Protein AF-A0AAD5WN02-F1 (afdb_monomer)

Secondary structure (DSSP, 8-state):
-----PPPPTTPPP---PPPHHHHHHTTS--EE--S-TT--TTSTT-EEEEE--HHHHHHHTTS-SSS----EEEEEEEEEEEEEESSGGG-EEEEEEEEEEEEEE-TT-STTTTS-SEEEEEEEESS--S-EEEEEEE-HHHHHHHHHHHHHHHTT--TTHHHHTTTTSS------------------------------------EEEEEEEEEEEEEEEEE---HHHHHHHHHHHHHHHS-SSPPP---HHHHTTS----TTSHHHHHHHHTTS--S--------------PPPPHHHHHHHHHHHHHH-SBEEHHHHHHHH---HHHHHHHHHHHEEEE-SSTTTTEEEE-GGG--TT--SS-SB-----SS--------------PPPP-

Nearest PDB structures (foldseek):
  5fz5-assembly1_R  TM=4.580E-01  e=3.417E-10  Saccharomyces cerevisiae
  5fmf-assembly1_V  TM=4.077E-01  e=1.755E-08  Saccharomyces cerevisiae
  5sva-assembly1_g  TM=4.083E-01  e=4.099E-08  Saccharomyces cerevisiae
  2bby-assembly1_A  TM=8.402E-01  e=1.982E-03  Homo sapiens
  7kmx-assembly1_A  TM=2.299E-01  e=8.491E+00  Vibrio phage XM1

Organism: NCBI:txid339359

Foldseek 3Di:
DDDDDDDDDPDDDDPPPDPDPVVLLVLLPDAAAPPPPPVVHPPPQAADEAEADDPLVVVLCVPDDPPDDDDFWDKDKDWDWDFDFDDDDPPTDTDTDIDIWMKIATDPVDPSCPLAFGIKTWAFPDQFDPPAFDKDKAQDPVVVVVVVVVVVCVVVVPDPVVNPPVPVVPPPPDDDDDDDDDDDDDDDDDDDDPPPPPCPPPPSPNRIHMYTRHGHGTYIYIGRPPDPVNVVSVVVVVVVVPPDPDDDDPDDPVNVVVPPPLDVPDPVVVVVVCVVDPPVPPPDPDPPPPLPPPDDDDLVVLVVQVVVVCLAEQKEALLRSCVSVVDDSVSVVVSLVVFWDADCDDPRHRIIGGDPVPDPPPSPDHYHYDDNPPPDPDDDPDDDDDDDDDDDDDD

pLDDT: mean 70.48, std 19.83, range [32.81, 95.5]

Radius of gyration: 43.2 Å; Cα contacts (8 Å, |Δi|>4): 368; chains: 1; bounding box: 106×80×120 Å

Solvent-accessible surface area (backbone atoms only — not comparable to full-atom values): 25594 Å² total; per-residue (Å²): 137,83,80,85,84,80,81,82,75,93,82,72,82,76,79,68,81,74,74,62,70,68,65,62,58,63,60,26,73,53,75,41,62,62,63,62,45,102,80,73,51,77,68,68,44,54,64,40,72,44,70,48,71,48,67,74,59,51,58,50,56,73,72,52,70,88,91,54,94,73,85,62,60,49,74,50,76,51,78,44,76,45,80,41,79,44,70,68,79,96,65,56,40,79,43,77,45,77,41,81,45,40,36,38,40,47,47,79,91,40,79,71,42,70,73,47,66,48,45,28,39,36,45,70,76,35,81,71,49,72,100,46,67,47,67,49,79,41,67,36,75,82,48,44,56,55,52,50,54,50,50,52,41,48,74,70,67,52,58,76,69,67,70,53,65,78,59,72,79,74,77,89,83,83,90,79,91,81,79,91,76,94,73,95,69,94,70,94,77,84,89,80,79,94,71,74,72,77,79,68,75,76,72,72,70,80,60,33,44,37,33,39,65,34,32,36,30,33,31,28,39,49,40,71,45,96,41,72,68,32,52,52,50,50,49,53,49,50,54,63,69,66,52,70,94,71,77,88,76,84,77,52,73,78,68,45,74,77,52,82,69,66,44,94,92,37,78,73,41,57,68,59,55,59,67,72,64,71,61,90,70,67,82,73,82,70,74,75,74,73,74,77,82,52,75,84,69,55,74,69,59,49,51,53,52,49,52,56,49,53,61,56,17,54,30,40,39,67,70,45,52,33,68,76,66,54,48,60,66,74,64,50,50,64,55,37,65,76,54,28,44,74,34,84,64,71,100,54,43,68,21,39,32,70,32,77,92,72,58,60,96,78,80,84,74,52,56,66,62,56,76,71,78,78,87,64,100,72,92,72,86,78,80,78,82,80,82,84,80,81,84,84,82,83,132

Sequence (395 aa):
MADPTVKPEPGSPGMEALPHEDDVYEDAGDLEFCNRDSTGNPNLNDKMFFVRLPKYLWESWSHLDDDAEIQIGTIRKWEAQEPVAVGYGKNRRTEMKTENRFKMLLHGDRPEHQAIPKEYDLEVTEPAVMNTFLFTEQDLPSYRFKNKVKAEQQKAGIPQNLIRSSWASQSDTHGTDGNNANSNSNSNSRYGDRRGRRYTPYRKAVPKKTTIQGRFRHELNCAPVNNEEARQLLRSRVRDATQPKRTMELMSMMQSAGQNVIHQGTAGAFDKFQNFIKTNEKPVTKQKKQEAKATRVSQGELRDMLNACFKKFTYWSMKALRAETQQPEAYLRENLELIAELHKSGSFANHWSLKEEFRSSSATGANAVAPIASADPDGSEFEGDEEDATTKMEI

Mean predicted aligned error: 21.26 Å

Structure (mmCIF, N/CA/C/O backbone):
data_AF-A0AAD5WN02-F1
#
_entry.id   AF-A0AAD5WN02-F1
#
loop_
_atom_site.group_PDB
_atom_site.id
_atom_site.type_symbol
_atom_site.label_atom_id
_atom_site.label_alt_id
_atom_site.label_comp_id
_atom_site.label_asym_id
_atom_site.label_entity_id
_atom_site.label_seq_id
_atom_site.pdbx_PDB_ins_code
_atom_site.Cartn_x
_atom_site.Cartn_y
_atom_site.Cartn_z
_atom_site.occupancy
_atom_site.B_iso_or_equiv
_atom_site.auth_seq_id
_atom_site.auth_comp_id
_atom_site.auth_asym_id
_atom_site.auth_atom_id
_atom_site.pdbx_PDB_model_num
ATOM 1 N N . MET A 1 1 ? 53.885 -30.747 42.199 1.00 39.88 1 MET A N 1
ATOM 2 C CA . MET A 1 1 ? 52.702 -30.726 43.081 1.00 39.88 1 MET A CA 1
ATOM 3 C C . MET A 1 1 ? 51.629 -29.994 42.310 1.00 39.88 1 MET A C 1
ATOM 5 O O . MET A 1 1 ? 51.852 -28.846 41.959 1.00 39.88 1 MET A O 1
ATOM 9 N N . ALA A 1 2 ? 50.599 -30.718 41.880 1.00 37.19 2 ALA A N 1
ATOM 10 C CA . ALA A 1 2 ? 49.508 -30.191 41.072 1.00 37.19 2 ALA A CA 1
ATOM 11 C C . ALA A 1 2 ? 48.291 -30.039 41.987 1.00 37.19 2 ALA A C 1
ATOM 13 O O . ALA A 1 2 ? 47.872 -31.027 42.591 1.00 37.19 2 ALA A O 1
ATOM 14 N N . ASP A 1 3 ? 47.781 -28.817 42.108 1.00 42.53 3 ASP A N 1
ATOM 15 C CA . ASP A 1 3 ? 46.554 -28.520 42.845 1.00 42.53 3 ASP A CA 1
ATOM 16 C C . ASP A 1 3 ? 45.316 -28.881 42.001 1.00 42.53 3 ASP A C 1
ATOM 18 O O . ASP A 1 3 ? 45.359 -28.797 40.768 1.00 42.53 3 ASP A O 1
ATOM 22 N N . PRO A 1 4 ? 44.220 -29.340 42.632 1.00 45.53 4 PRO A N 1
ATOM 23 C CA . PRO A 1 4 ? 43.135 -30.020 41.938 1.00 45.53 4 PRO A CA 1
ATOM 24 C C . PRO A 1 4 ? 42.183 -29.051 41.228 1.00 45.53 4 PRO A C 1
ATOM 26 O O . PRO A 1 4 ? 41.685 -28.084 41.803 1.00 45.53 4 PRO A O 1
ATOM 29 N N . THR A 1 5 ? 41.857 -29.373 39.978 1.00 47.12 5 THR A N 1
ATOM 30 C CA . THR A 1 5 ? 40.789 -28.744 39.197 1.00 47.12 5 THR A CA 1
ATOM 31 C C . THR A 1 5 ? 39.419 -29.208 39.694 1.00 47.12 5 THR A C 1
ATOM 33 O O . THR A 1 5 ? 39.036 -30.370 39.547 1.00 47.12 5 THR A O 1
ATOM 36 N N . VAL A 1 6 ? 38.657 -28.285 40.283 1.00 45.25 6 VAL A N 1
ATOM 37 C CA . VAL A 1 6 ? 37.246 -28.492 40.636 1.00 45.25 6 VAL A CA 1
ATOM 38 C C . VAL A 1 6 ? 36.413 -28.470 39.351 1.00 45.25 6 VAL A C 1
ATOM 40 O O . VAL A 1 6 ? 36.447 -27.497 38.598 1.00 45.25 6 VAL A O 1
ATOM 43 N N . LYS A 1 7 ? 35.675 -29.551 39.078 1.00 43.44 7 LYS A N 1
ATOM 44 C CA . LYS A 1 7 ? 34.681 -29.598 37.994 1.00 43.44 7 LYS A CA 1
ATOM 45 C C . LYS A 1 7 ? 33.462 -28.740 38.373 1.00 43.44 7 LYS A C 1
ATOM 47 O O . LYS A 1 7 ? 32.969 -28.910 39.486 1.00 43.44 7 LYS A O 1
ATOM 52 N N . PRO A 1 8 ? 32.941 -27.879 37.482 1.00 45.12 8 PRO A N 1
ATOM 53 C CA . PRO A 1 8 ? 31.680 -27.183 37.722 1.00 45.12 8 PRO A CA 1
ATOM 54 C C . PRO A 1 8 ? 30.480 -28.133 37.550 1.00 45.12 8 PRO A C 1
ATOM 56 O O . PRO A 1 8 ? 30.479 -28.991 36.665 1.00 45.12 8 PRO A O 1
ATOM 59 N N . GLU A 1 9 ? 29.467 -27.983 38.408 1.00 34.84 9 GLU A N 1
ATOM 60 C CA . GLU A 1 9 ? 28.201 -28.727 38.342 1.00 34.84 9 GLU A CA 1
ATOM 61 C C . GLU A 1 9 ? 27.358 -28.351 37.104 1.00 34.84 9 GLU A C 1
ATOM 63 O O . GLU A 1 9 ? 27.391 -27.199 36.657 1.00 34.84 9 GLU A O 1
ATOM 68 N N . PRO A 1 10 ? 26.563 -29.288 36.546 1.00 41.75 10 PRO A N 1
ATOM 69 C CA . PRO A 1 10 ? 25.733 -29.027 35.379 1.00 41.75 10 PRO A CA 1
ATOM 70 C C . PRO A 1 10 ? 24.421 -28.358 35.812 1.00 41.75 10 PRO A C 1
ATOM 72 O O . PRO A 1 10 ? 23.517 -29.019 36.318 1.00 41.75 10 PRO A O 1
ATOM 75 N N . GLY A 1 11 ? 24.299 -27.046 35.602 1.00 41.84 11 GLY A N 1
ATOM 76 C CA . GLY A 1 11 ? 23.019 -26.356 35.819 1.00 41.84 11 GLY A CA 1
ATOM 77 C C . GLY A 1 11 ? 23.053 -24.838 35.982 1.00 41.84 11 GLY A C 1
ATOM 78 O O . GLY A 1 11 ? 21.989 -24.228 36.001 1.00 41.84 11 GLY A O 1
ATOM 79 N N . SER A 1 12 ? 24.224 -24.205 36.071 1.00 35.06 12 SER A N 1
ATOM 80 C CA . SER A 1 12 ? 24.308 -22.741 36.137 1.00 35.06 12 SER A CA 1
ATOM 81 C C . SER A 1 12 ? 24.507 -22.162 34.730 1.00 35.06 12 SER A C 1
ATOM 83 O O . SER A 1 12 ? 25.494 -22.527 34.084 1.00 35.06 12 SER A O 1
ATOM 85 N N . PRO A 1 13 ? 23.612 -21.300 34.206 1.00 38.19 13 PRO A N 1
ATOM 86 C CA . PRO A 1 13 ? 23.886 -20.593 32.965 1.00 38.19 13 PRO A CA 1
ATOM 87 C C . PRO A 1 13 ? 25.083 -19.678 33.220 1.00 38.19 13 PRO A C 1
ATOM 89 O O . PRO A 1 13 ? 25.033 -18.797 34.079 1.00 38.19 13 PRO A O 1
ATOM 92 N N . GLY A 1 14 ? 26.183 -19.931 32.513 1.00 32.81 14 GLY A N 1
ATOM 93 C CA . GLY A 1 14 ? 27.362 -19.082 32.573 1.00 32.81 14 GLY A CA 1
ATOM 94 C C . GLY A 1 14 ? 26.965 -17.646 32.253 1.00 32.81 14 GLY A C 1
ATOM 95 O O . GLY A 1 14 ? 26.492 -17.364 31.155 1.00 32.81 14 GLY A O 1
ATOM 96 N N . MET A 1 15 ? 27.153 -16.742 33.216 1.00 37.91 15 MET A N 1
ATOM 97 C CA . MET A 1 15 ? 27.333 -15.334 32.895 1.00 37.91 15 MET A CA 1
ATOM 98 C C . MET A 1 15 ? 28.648 -15.229 32.122 1.00 37.91 15 MET A C 1
ATOM 100 O O . MET A 1 15 ? 29.719 -15.069 32.706 1.00 37.91 15 MET A O 1
ATOM 104 N N . GLU A 1 16 ? 28.571 -15.351 30.800 1.00 36.19 16 GLU A N 1
ATOM 105 C CA . GLU A 1 16 ? 29.506 -14.629 29.950 1.00 36.19 16 GLU A CA 1
ATOM 106 C C . GLU A 1 16 ? 29.371 -13.148 30.312 1.00 36.19 16 GLU A C 1
ATOM 108 O O . GLU A 1 16 ? 28.258 -12.636 30.453 1.00 36.19 16 GLU A O 1
ATOM 113 N N . ALA A 1 17 ? 30.507 -12.496 30.563 1.00 38.81 17 ALA A N 1
ATOM 114 C CA . ALA A 1 17 ? 30.561 -11.087 30.912 1.00 38.81 17 ALA A CA 1
ATOM 115 C C . ALA A 1 17 ? 29.737 -10.287 29.895 1.00 38.81 17 ALA A C 1
ATOM 117 O O . ALA A 1 17 ? 30.091 -10.219 28.718 1.00 38.81 17 ALA A O 1
ATOM 118 N N . LEU A 1 18 ? 28.615 -9.723 30.348 1.00 39.84 18 LEU A N 1
ATOM 119 C CA . LEU A 1 18 ? 27.822 -8.810 29.541 1.00 39.84 18 LEU A CA 1
ATOM 120 C C . LEU A 1 18 ? 28.737 -7.632 29.178 1.00 39.84 18 LEU A C 1
ATOM 122 O O . LEU A 1 18 ? 29.284 -7.014 30.097 1.00 39.84 18 LEU A O 1
ATOM 126 N N . PRO A 1 19 ? 28.948 -7.322 27.885 1.00 39.53 19 PRO A N 1
ATOM 127 C CA . PRO A 1 19 ? 29.610 -6.080 27.517 1.00 39.53 19 PRO A CA 1
ATOM 128 C C . PRO A 1 19 ? 28.843 -4.921 28.160 1.00 39.53 19 PRO A C 1
ATOM 130 O O . PRO A 1 19 ? 27.610 -4.958 28.224 1.00 39.53 19 PRO A O 1
ATOM 133 N N . HIS A 1 20 ? 29.577 -3.939 28.691 1.00 43.50 20 HIS A N 1
ATOM 134 C CA . HIS A 1 20 ? 29.005 -2.753 29.325 1.00 43.50 20 HIS A CA 1
ATOM 135 C C . HIS A 1 20 ? 27.901 -2.176 28.429 1.00 43.50 20 HIS A C 1
ATOM 137 O O . HIS A 1 20 ? 28.134 -1.909 27.252 1.00 43.50 20 HIS A O 1
ATOM 143 N N . GLU A 1 21 ? 26.687 -2.022 28.971 1.00 51.38 21 GLU A N 1
ATOM 144 C CA . GLU A 1 21 ? 25.524 -1.566 28.197 1.00 51.38 21 GLU A CA 1
ATOM 145 C C . GLU A 1 21 ? 25.783 -0.212 27.513 1.00 51.38 21 GLU A C 1
ATOM 147 O O . GLU A 1 21 ? 25.236 0.029 26.440 1.00 51.38 21 GLU A O 1
ATOM 152 N N . ASP A 1 22 ? 26.667 0.619 28.076 1.00 50.69 22 ASP A N 1
ATOM 153 C CA . ASP A 1 22 ? 27.065 1.922 27.537 1.00 50.69 22 ASP A CA 1
ATOM 154 C C . ASP A 1 22 ? 27.762 1.839 26.160 1.00 50.69 22 ASP A C 1
ATOM 156 O O . ASP A 1 22 ? 27.448 2.653 25.291 1.00 50.69 22 ASP A O 1
ATOM 160 N N . ASP A 1 23 ? 28.594 0.820 25.895 1.00 51.25 23 ASP A N 1
ATOM 161 C CA . ASP A 1 23 ? 29.278 0.646 24.592 1.00 51.25 23 ASP A CA 1
ATOM 162 C C . ASP A 1 23 ? 28.292 0.268 23.469 1.00 51.25 23 ASP A C 1
ATOM 164 O O . ASP A 1 23 ? 28.464 0.623 22.303 1.00 51.25 23 ASP A O 1
ATOM 168 N N . VAL A 1 24 ? 27.213 -0.449 23.802 1.00 51.00 24 VAL A N 1
ATOM 169 C CA . VAL A 1 24 ? 26.227 -0.935 22.815 1.00 51.00 24 VAL A CA 1
ATOM 170 C C . VAL A 1 24 ? 25.296 0.189 22.344 1.00 51.00 24 VAL A C 1
ATOM 172 O O . VAL A 1 24 ? 24.719 0.109 21.256 1.00 51.00 24 VAL A O 1
ATOM 175 N N . TYR A 1 25 ? 25.131 1.238 23.155 1.00 51.84 25 TYR A N 1
ATOM 176 C CA . TYR A 1 25 ? 24.326 2.406 22.799 1.00 51.84 25 TYR A CA 1
ATOM 177 C C . TYR A 1 25 ? 25.109 3.472 22.027 1.00 51.84 25 TYR A C 1
ATOM 179 O O . TYR A 1 25 ? 24.471 4.267 21.335 1.00 51.84 25 TYR A O 1
ATOM 187 N N . GLU A 1 26 ? 26.444 3.479 22.094 1.00 54.81 26 GLU A N 1
ATOM 188 C CA . GLU A 1 26 ? 27.286 4.362 21.275 1.00 54.81 26 GLU A CA 1
ATOM 189 C C . GLU A 1 26 ? 27.218 3.967 19.783 1.00 54.81 26 GLU A C 1
ATOM 191 O O . GLU A 1 26 ? 27.041 4.826 18.923 1.00 54.81 26 GLU A O 1
ATOM 196 N N . ASP A 1 27 ? 27.180 2.663 19.481 1.00 53.75 27 ASP A N 1
ATOM 197 C CA . ASP A 1 27 ? 27.091 2.101 18.115 1.00 53.75 27 ASP A CA 1
ATOM 198 C C . ASP A 1 27 ? 25.675 2.172 17.491 1.00 53.75 27 ASP A C 1
ATOM 200 O O . ASP A 1 27 ? 25.459 1.878 16.318 1.00 53.75 27 ASP A O 1
ATOM 204 N N . ALA A 1 28 ? 24.657 2.553 18.270 1.00 56.19 28 ALA A N 1
ATOM 205 C CA . ALA A 1 28 ? 23.264 2.589 17.811 1.00 56.19 28 ALA A CA 1
ATOM 206 C C . ALA A 1 28 ? 22.866 3.896 17.099 1.00 56.19 28 ALA A C 1
ATOM 208 O O . ALA A 1 28 ? 21.721 4.026 16.653 1.00 56.19 28 ALA A O 1
ATOM 209 N N . GLY A 1 29 ? 23.771 4.877 17.060 1.00 57.28 29 GLY A N 1
ATOM 210 C CA . GLY A 1 29 ? 23.567 6.175 16.415 1.00 57.28 29 GLY A CA 1
ATOM 211 C C . GLY A 1 29 ? 24.219 6.305 15.040 1.00 57.28 29 GLY A C 1
ATOM 212 O O . GLY A 1 29 ? 23.858 7.220 14.295 1.00 57.28 29 GLY A O 1
ATOM 213 N N . ASP A 1 30 ? 25.134 5.399 14.693 1.00 70.62 30 ASP A N 1
ATOM 214 C CA . ASP A 1 30 ? 25.929 5.515 13.479 1.00 70.62 30 ASP A CA 1
ATOM 215 C C . ASP A 1 30 ? 25.249 4.828 12.293 1.00 70.62 30 ASP A C 1
ATOM 217 O O . ASP A 1 30 ? 24.816 3.675 12.328 1.00 70.62 30 ASP A O 1
ATOM 221 N N . LEU A 1 31 ? 25.120 5.593 11.211 1.00 74.56 31 LEU A N 1
ATOM 222 C CA . LEU A 1 31 ? 24.625 5.103 9.937 1.00 74.56 31 LEU A CA 1
ATOM 223 C C . LEU A 1 31 ? 25.722 4.266 9.286 1.00 74.56 31 LEU A C 1
ATOM 225 O O . LEU A 1 31 ? 26.703 4.807 8.768 1.00 74.56 31 LEU A O 1
ATOM 229 N N . GLU A 1 32 ? 25.542 2.951 9.270 1.00 77.38 32 GLU A N 1
ATOM 230 C CA . GLU A 1 32 ? 26.476 2.079 8.575 1.00 77.38 32 GLU A CA 1
ATOM 231 C C . GLU A 1 32 ? 26.242 2.230 7.067 1.00 77.38 32 GLU A C 1
ATOM 233 O O . GLU A 1 32 ? 25.182 1.916 6.520 1.00 77.38 32 GLU A O 1
ATOM 238 N N . PHE A 1 33 ? 27.243 2.704 6.341 1.00 73.56 33 PHE A N 1
ATOM 239 C CA . PHE A 1 33 ? 27.266 2.508 4.901 1.00 73.56 33 PHE A CA 1
ATOM 240 C C . PHE A 1 33 ? 27.719 1.073 4.698 1.00 73.56 33 PHE A C 1
ATOM 242 O O . PHE A 1 33 ? 28.818 0.743 5.148 1.00 73.56 33 PHE A O 1
ATOM 249 N N . CYS A 1 34 ? 26.911 0.213 4.061 1.00 62.91 34 CYS A N 1
ATOM 250 C CA . CYS A 1 34 ? 27.439 -1.085 3.663 1.00 62.91 34 CYS A CA 1
ATOM 251 C C . CYS A 1 34 ? 28.649 -0.792 2.771 1.00 62.91 34 CYS A C 1
ATOM 253 O O . CYS A 1 34 ? 28.569 -0.153 1.712 1.00 62.91 34 CYS A O 1
ATOM 255 N N . ASN A 1 35 ? 29.813 -1.075 3.344 1.00 53.03 35 ASN A N 1
ATOM 256 C CA . ASN A 1 35 ? 31.062 -0.626 2.794 1.00 53.03 35 ASN A CA 1
ATOM 257 C C . ASN A 1 35 ? 31.164 -1.313 1.439 1.00 53.03 35 ASN A C 1
ATOM 259 O O . ASN A 1 35 ? 30.964 -2.522 1.340 1.00 53.03 35 ASN A O 1
ATOM 263 N N . ARG A 1 36 ? 31.421 -0.517 0.401 1.00 53.12 36 ARG A N 1
ATOM 264 C CA . ARG A 1 36 ? 32.086 -0.941 -0.831 1.00 53.12 36 ARG A CA 1
ATOM 265 C C . ARG A 1 36 ? 33.014 -2.089 -0.451 1.00 53.12 36 ARG A C 1
ATOM 267 O O . ARG A 1 36 ? 33.964 -1.816 0.276 1.00 53.12 36 ARG A O 1
ATOM 274 N N . ASP A 1 37 ? 32.648 -3.324 -0.818 1.00 45.31 37 ASP A N 1
ATOM 275 C CA . ASP A 1 37 ? 33.219 -4.557 -0.256 1.00 45.31 37 ASP A CA 1
ATOM 276 C C . ASP A 1 37 ? 34.725 -4.428 -0.015 1.00 45.31 37 ASP A C 1
ATOM 278 O O . ASP A 1 37 ? 35.420 -3.754 -0.779 1.00 45.31 37 ASP A O 1
ATOM 282 N N . SER A 1 38 ? 35.267 -5.180 0.942 1.00 48.59 38 SER A N 1
ATOM 283 C CA . SER A 1 38 ? 36.708 -5.400 1.197 1.00 48.59 38 SER A CA 1
ATOM 284 C C . SER A 1 38 ? 37.568 -5.757 -0.040 1.00 48.59 38 SER A C 1
ATOM 286 O O . SER A 1 38 ? 38.780 -5.913 0.061 1.00 48.59 38 SER A O 1
ATOM 288 N N . THR A 1 39 ? 36.959 -5.841 -1.226 1.00 51.41 39 THR A N 1
ATOM 289 C CA . THR A 1 39 ? 37.558 -5.973 -2.562 1.00 51.41 39 THR A CA 1
ATOM 290 C C . THR A 1 39 ? 37.751 -4.619 -3.289 1.00 51.41 39 THR A C 1
ATOM 292 O O . THR A 1 39 ? 38.229 -4.575 -4.418 1.00 51.41 39 THR A O 1
ATOM 295 N N . GLY A 1 40 ? 37.370 -3.483 -2.693 1.00 49.38 40 GLY A N 1
ATOM 296 C CA . GLY A 1 40 ? 37.582 -2.141 -3.249 1.00 49.38 40 GLY A CA 1
ATOM 297 C C . GLY A 1 40 ? 36.717 -1.783 -4.465 1.00 49.38 40 GLY A C 1
ATOM 298 O O . GLY A 1 40 ? 36.899 -0.695 -5.016 1.00 49.38 40 GLY A O 1
ATOM 299 N N . ASN A 1 41 ? 35.765 -2.637 -4.864 1.00 51.25 41 ASN A N 1
ATOM 300 C CA . ASN A 1 41 ? 34.924 -2.459 -6.052 1.00 51.25 41 ASN A CA 1
ATOM 301 C C . ASN A 1 41 ? 33.720 -1.528 -5.776 1.00 51.25 41 ASN A C 1
ATOM 303 O O . ASN A 1 41 ? 32.751 -1.960 -5.158 1.00 51.25 41 ASN A O 1
ATOM 307 N N . PRO A 1 42 ? 33.703 -0.277 -6.280 1.00 53.75 42 PRO A N 1
ATOM 308 C CA . PRO A 1 42 ? 32.599 0.676 -6.069 1.00 53.75 42 PRO A CA 1
ATOM 309 C C . PRO A 1 42 ? 31.277 0.309 -6.756 1.00 53.75 42 PRO A C 1
ATOM 311 O O . PRO A 1 42 ? 30.281 0.996 -6.570 1.00 53.75 42 PRO A O 1
ATOM 314 N N . ASN A 1 43 ? 31.262 -0.731 -7.590 1.00 52.69 43 ASN A N 1
ATOM 315 C CA . ASN A 1 43 ? 30.233 -0.922 -8.612 1.00 52.69 43 ASN A CA 1
ATOM 316 C C . ASN A 1 43 ? 29.145 -1.948 -8.258 1.00 52.69 43 ASN A C 1
ATOM 318 O O . ASN A 1 43 ? 28.283 -2.194 -9.105 1.00 52.69 43 ASN A O 1
ATOM 322 N N . LEU A 1 44 ? 29.186 -2.605 -7.093 1.00 53.28 44 LEU A N 1
ATOM 323 C CA . LEU A 1 44 ? 28.139 -3.569 -6.719 1.00 53.28 44 LEU A CA 1
ATOM 324 C C . LEU A 1 44 ? 26.907 -2.858 -6.140 1.00 53.28 44 LEU A C 1
ATOM 326 O O . LEU A 1 44 ? 25.793 -3.102 -6.597 1.00 53.28 44 LEU A O 1
ATOM 330 N N . ASN A 1 45 ? 27.133 -1.880 -5.260 1.00 57.00 45 ASN A N 1
ATOM 331 C CA . ASN A 1 45 ? 26.083 -1.132 -4.555 1.00 57.00 45 ASN A CA 1
ATOM 332 C C . ASN A 1 45 ? 25.354 -0.107 -5.453 1.00 57.00 45 ASN A C 1
ATOM 334 O O . ASN A 1 45 ? 24.438 0.570 -5.004 1.00 57.00 45 ASN A O 1
ATOM 338 N N . ASP A 1 46 ? 25.738 -0.014 -6.730 1.00 63.66 46 ASP A N 1
ATOM 339 C CA . ASP A 1 46 ? 25.268 0.967 -7.722 1.00 63.66 46 ASP A CA 1
ATOM 340 C C . ASP A 1 46 ? 24.444 0.313 -8.859 1.00 63.66 46 ASP A C 1
ATOM 342 O O . ASP A 1 46 ? 24.301 0.855 -9.960 1.00 63.66 46 ASP A O 1
ATOM 346 N N . LYS A 1 47 ? 23.939 -0.909 -8.632 1.00 72.31 47 LYS A N 1
ATOM 347 C CA . LYS A 1 47 ? 23.232 -1.732 -9.635 1.00 72.31 47 LYS A CA 1
ATOM 348 C C . LYS A 1 47 ? 21.819 -2.142 -9.218 1.00 72.31 47 LYS A C 1
ATOM 350 O O . LYS A 1 47 ? 21.258 -3.063 -9.807 1.00 72.31 47 LYS A O 1
ATOM 355 N N . MET A 1 48 ? 21.235 -1.478 -8.225 1.00 86.81 48 MET A N 1
ATOM 356 C CA . MET A 1 48 ? 19.884 -1.812 -7.783 1.00 86.81 48 MET A CA 1
ATOM 357 C C . MET A 1 48 ? 18.840 -1.315 -8.790 1.00 86.81 48 MET A C 1
ATOM 359 O O . MET A 1 48 ? 18.969 -0.227 -9.361 1.00 86.81 48 MET A O 1
ATOM 363 N N . PHE A 1 49 ? 17.794 -2.113 -8.989 1.00 89.19 49 PHE A N 1
ATOM 364 C CA . PHE A 1 49 ? 16.635 -1.764 -9.807 1.00 89.19 49 PHE A CA 1
ATOM 365 C C . PHE A 1 49 ? 15.461 -1.442 -8.892 1.00 89.19 49 PHE A C 1
ATOM 367 O O . PHE A 1 49 ? 15.155 -2.215 -7.986 1.00 89.19 49 PHE A O 1
ATOM 374 N N . PHE A 1 50 ? 14.805 -0.312 -9.133 1.00 91.88 50 PHE A N 1
ATOM 375 C CA . PHE A 1 50 ? 13.564 0.030 -8.454 1.00 91.88 50 PHE A CA 1
ATOM 376 C C . PHE A 1 50 ? 12.408 -0.347 -9.372 1.00 91.88 50 PHE A C 1
ATOM 378 O O . PHE A 1 50 ? 12.271 0.240 -10.439 1.00 91.88 50 PHE A O 1
ATOM 385 N N . VAL A 1 51 ? 11.622 -1.365 -9.014 1.00 93.56 51 VAL A N 1
ATOM 386 C CA . VAL A 1 51 ? 10.567 -1.895 -9.891 1.00 93.56 51 VAL A CA 1
ATOM 387 C C . VAL A 1 51 ? 9.194 -1.647 -9.285 1.00 93.56 51 VAL A C 1
ATOM 389 O O . VAL A 1 51 ? 8.887 -2.134 -8.198 1.00 93.56 51 VAL A O 1
ATOM 392 N N . ARG A 1 52 ? 8.329 -0.944 -10.016 1.00 95.38 52 ARG A N 1
ATOM 393 C CA . ARG A 1 52 ? 6.920 -0.783 -9.660 1.00 95.38 52 ARG A CA 1
ATOM 394 C C . ARG A 1 52 ? 6.126 -2.002 -10.119 1.00 95.38 52 ARG A C 1
ATOM 396 O O . ARG A 1 52 ? 5.932 -2.195 -11.315 1.00 95.38 52 ARG A O 1
ATOM 403 N N . LEU A 1 53 ? 5.645 -2.804 -9.170 1.00 94.81 53 LEU A N 1
ATOM 404 C CA . LEU A 1 53 ? 4.860 -4.013 -9.439 1.00 94.81 53 LEU A CA 1
ATOM 405 C C . LEU A 1 53 ? 3.342 -3.739 -9.405 1.00 94.81 53 LEU A C 1
ATOM 407 O O . LEU A 1 53 ? 2.876 -2.937 -8.586 1.00 94.81 53 LEU A O 1
ATOM 411 N N . PRO A 1 54 ? 2.536 -4.418 -10.244 1.00 94.12 54 PRO A N 1
ATOM 412 C CA . PRO A 1 54 ? 1.084 -4.405 -10.115 1.00 94.12 54 PRO A CA 1
ATOM 413 C C . PRO A 1 54 ? 0.623 -4.994 -8.776 1.00 94.12 54 PRO A C 1
ATOM 415 O O . PRO A 1 54 ? 1.171 -5.989 -8.303 1.00 94.12 54 PRO A O 1
ATOM 418 N N . LYS A 1 55 ? -0.444 -4.431 -8.191 1.00 92.06 55 LYS A N 1
ATOM 419 C CA . LYS A 1 55 ? -0.960 -4.868 -6.878 1.00 92.06 55 LYS A CA 1
ATOM 420 C C . LYS A 1 55 ? -1.294 -6.357 -6.825 1.00 92.06 55 LYS A C 1
ATOM 422 O O . LYS A 1 55 ? -0.894 -7.027 -5.889 1.00 92.06 55 LYS A O 1
ATOM 427 N N . TYR A 1 56 ? -1.958 -6.876 -7.857 1.00 92.12 56 TYR A N 1
ATOM 428 C CA . TYR A 1 56 ? -2.340 -8.288 -7.918 1.00 92.12 56 TYR A CA 1
ATOM 429 C C . TYR A 1 56 ? -1.129 -9.236 -7.949 1.00 92.12 56 TYR A C 1
ATOM 431 O O . TYR A 1 56 ? -1.233 -10.374 -7.506 1.00 92.12 56 TYR A O 1
ATOM 439 N N . LEU A 1 57 ? 0.008 -8.784 -8.491 1.00 92.88 57 LEU A N 1
ATOM 440 C CA . LEU A 1 57 ? 1.241 -9.564 -8.525 1.00 92.88 57 LEU A CA 1
ATOM 441 C C . LEU A 1 57 ? 1.877 -9.575 -7.133 1.00 92.88 57 LEU A C 1
ATOM 443 O O . LEU A 1 57 ? 2.219 -10.634 -6.620 1.00 92.88 57 LEU A O 1
ATOM 447 N N . TRP A 1 58 ? 1.948 -8.407 -6.489 1.00 92.62 58 TRP A N 1
ATOM 448 C CA . TRP A 1 58 ? 2.422 -8.292 -5.110 1.00 92.62 58 TRP A CA 1
ATOM 449 C C . TRP A 1 58 ? 1.578 -9.116 -4.129 1.00 92.62 58 TRP A C 1
ATOM 451 O O . TRP A 1 58 ? 2.134 -9.828 -3.303 1.00 92.62 58 TRP A O 1
ATOM 461 N N . GLU A 1 59 ? 0.249 -9.078 -4.252 1.00 92.50 59 GLU A N 1
ATOM 462 C CA . GLU A 1 59 ? -0.664 -9.887 -3.435 1.00 92.50 59 GLU A CA 1
ATOM 463 C C . GLU A 1 59 ? -0.342 -11.383 -3.560 1.00 92.50 59 GLU A C 1
ATOM 465 O O . GLU A 1 59 ? -0.219 -12.063 -2.545 1.00 92.50 59 GLU A O 1
ATOM 470 N N . SER A 1 60 ? -0.097 -11.880 -4.780 1.00 91.00 60 SER A N 1
ATOM 471 C CA . SER A 1 60 ? 0.291 -13.283 -4.984 1.00 91.00 60 SER A CA 1
ATOM 472 C C . SER A 1 60 ? 1.627 -13.646 -4.328 1.00 91.00 60 SER A C 1
ATOM 474 O O . SER A 1 60 ? 1.780 -14.764 -3.845 1.00 91.00 60 SER A O 1
ATOM 476 N N . TRP A 1 61 ? 2.577 -12.708 -4.264 1.00 91.44 61 TRP A N 1
ATOM 477 C CA . TRP A 1 61 ? 3.896 -12.946 -3.672 1.00 91.44 61 TRP A CA 1
ATOM 478 C C . TRP A 1 61 ? 3.927 -12.749 -2.161 1.00 91.44 61 TRP A C 1
ATOM 480 O O . TRP A 1 61 ? 4.717 -13.392 -1.486 1.00 91.44 61 TRP A O 1
ATOM 490 N N . SER A 1 62 ? 3.036 -11.923 -1.615 1.00 90.94 62 SER A N 1
ATOM 491 C CA . SER A 1 62 ? 2.930 -11.686 -0.169 1.00 90.94 62 SER A CA 1
ATOM 492 C C . SER A 1 62 ? 2.453 -12.902 0.633 1.00 90.94 62 SER A C 1
ATOM 494 O O . SER A 1 62 ? 2.502 -12.889 1.858 1.00 90.94 62 SER A O 1
ATOM 496 N N . HIS A 1 63 ? 1.960 -13.933 -0.055 1.00 87.69 63 HIS A N 1
ATOM 497 C CA . HIS A 1 63 ? 1.541 -15.204 0.534 1.00 87.69 63 HIS A CA 1
ATOM 498 C C . HIS A 1 63 ? 2.587 -16.315 0.381 1.00 87.69 63 HIS A C 1
ATOM 500 O O . HIS A 1 63 ? 2.326 -17.447 0.787 1.00 87.69 63 HIS A O 1
ATOM 506 N N . LEU A 1 64 ? 3.731 -16.015 -0.237 1.00 87.94 64 LEU A N 1
ATOM 507 C CA . LEU A 1 64 ? 4.843 -16.949 -0.343 1.00 87.94 64 LEU A CA 1
ATOM 508 C C . LEU A 1 64 ? 5.541 -17.087 1.014 1.00 87.94 64 LEU A C 1
ATOM 510 O O . LEU A 1 64 ? 5.447 -16.204 1.860 1.00 87.94 64 LEU A O 1
ATOM 514 N N . ASP A 1 65 ? 6.201 -18.223 1.220 1.00 86.75 65 ASP A N 1
ATOM 515 C CA . ASP A 1 65 ? 6.965 -18.481 2.439 1.00 86.75 65 ASP A CA 1
ATOM 516 C C . ASP A 1 65 ? 8.221 -17.596 2.482 1.00 86.75 65 ASP A C 1
ATOM 518 O O . ASP A 1 65 ? 8.964 -17.525 1.501 1.00 86.75 65 ASP A O 1
ATOM 522 N N . ASP A 1 66 ? 8.446 -16.929 3.613 1.00 84.88 66 ASP A N 1
ATOM 523 C CA . ASP A 1 66 ? 9.574 -16.015 3.809 1.00 84.88 66 ASP A CA 1
ATOM 524 C C . ASP A 1 66 ? 10.893 -16.775 4.055 1.00 84.88 66 ASP A C 1
ATOM 526 O O . ASP A 1 66 ? 11.969 -16.249 3.763 1.00 84.88 66 ASP A O 1
ATOM 530 N N . ASP A 1 67 ? 10.825 -18.012 4.568 1.00 82.81 67 ASP A N 1
ATOM 531 C CA . ASP A 1 67 ? 12.001 -18.788 4.996 1.00 82.81 67 ASP A CA 1
ATOM 532 C C . ASP A 1 67 ? 12.556 -19.719 3.897 1.00 82.81 67 ASP A C 1
ATOM 534 O O . ASP A 1 67 ? 13.645 -20.286 4.036 1.00 82.81 67 ASP A O 1
ATOM 538 N N . ALA A 1 68 ? 11.826 -19.890 2.791 1.00 86.25 68 ALA A N 1
ATOM 539 C CA . ALA A 1 68 ? 12.209 -20.773 1.694 1.00 86.25 68 ALA A CA 1
ATOM 540 C C . ALA A 1 68 ? 12.894 -20.011 0.546 1.00 86.25 68 ALA A C 1
ATOM 542 O O . ALA A 1 68 ? 12.526 -18.890 0.195 1.00 86.25 68 ALA A O 1
ATOM 543 N N . GLU A 1 69 ? 13.864 -20.647 -0.120 1.00 85.56 69 GLU A N 1
ATOM 544 C CA . GLU A 1 69 ? 14.398 -20.117 -1.377 1.00 85.56 69 GLU A CA 1
ATOM 545 C C . GLU A 1 69 ? 13.380 -20.354 -2.498 1.00 85.56 69 GLU A C 1
ATOM 547 O O . GLU A 1 69 ? 13.190 -21.468 -2.994 1.00 85.56 69 GLU A O 1
ATOM 552 N N . ILE A 1 70 ? 12.683 -19.287 -2.878 1.00 86.56 70 ILE A N 1
ATOM 553 C CA . ILE A 1 70 ? 11.559 -19.358 -3.802 1.00 86.56 70 ILE A CA 1
ATOM 554 C C . ILE A 1 70 ? 11.946 -18.748 -5.145 1.00 86.56 70 ILE A C 1
ATOM 556 O O . ILE A 1 70 ? 12.035 -17.531 -5.307 1.00 86.56 70 ILE A O 1
ATOM 560 N N . GLN A 1 71 ? 12.085 -19.596 -6.164 1.00 89.62 71 GLN A N 1
ATOM 561 C CA . GLN A 1 71 ? 12.221 -19.111 -7.531 1.00 89.62 71 GLN A CA 1
ATOM 562 C C . GLN A 1 71 ? 10.849 -18.713 -8.099 1.00 89.62 71 GLN A C 1
ATOM 564 O O . GLN A 1 71 ? 9.970 -19.546 -8.333 1.00 89.62 71 GLN A O 1
ATOM 569 N N . ILE A 1 72 ? 10.669 -17.415 -8.334 1.00 91.12 72 ILE A N 1
ATOM 570 C CA . ILE A 1 72 ? 9.406 -16.837 -8.817 1.00 91.12 72 ILE A CA 1
ATOM 571 C C . ILE A 1 72 ? 9.382 -16.747 -10.354 1.00 91.12 72 ILE A C 1
ATOM 573 O O . ILE A 1 72 ? 8.362 -16.984 -11.002 1.00 91.12 72 ILE A O 1
ATOM 577 N N . GLY A 1 73 ? 10.517 -16.456 -10.980 1.00 92.25 73 GLY A N 1
ATOM 578 C CA . GLY A 1 73 ? 10.583 -16.309 -12.427 1.00 92.25 73 GLY A CA 1
ATOM 579 C C . GLY A 1 73 ? 11.988 -16.035 -12.926 1.00 92.25 73 GLY A C 1
ATOM 580 O O . GLY A 1 73 ? 12.976 -16.215 -12.212 1.00 92.25 73 GLY A O 1
ATOM 581 N N . THR A 1 74 ? 12.068 -15.591 -14.172 1.00 95.06 74 THR A N 1
ATOM 582 C CA . THR A 1 74 ? 13.311 -15.199 -14.833 1.00 95.06 74 THR A CA 1
ATOM 583 C C . THR A 1 74 ? 13.157 -13.814 -15.446 1.00 95.06 74 THR A C 1
ATOM 585 O O . THR A 1 74 ? 12.103 -13.469 -15.982 1.00 95.06 74 THR A O 1
ATOM 588 N N . ILE A 1 75 ? 14.209 -13.002 -15.357 1.00 94.50 75 ILE A N 1
ATOM 589 C CA . ILE A 1 75 ? 14.262 -11.684 -15.991 1.00 94.50 75 ILE A CA 1
ATOM 590 C C . ILE A 1 75 ? 15.261 -11.758 -17.138 1.00 94.50 75 ILE A C 1
ATOM 592 O O . ILE A 1 75 ? 16.431 -12.090 -16.948 1.00 94.50 75 ILE A O 1
ATOM 596 N N . ARG A 1 76 ? 14.802 -11.424 -18.340 1.00 94.19 76 ARG A N 1
ATOM 597 C CA . ARG A 1 76 ? 15.631 -11.304 -19.532 1.00 94.19 76 ARG A CA 1
ATOM 598 C C . ARG A 1 76 ? 15.983 -9.840 -19.758 1.00 94.19 76 ARG A C 1
ATOM 600 O O . ARG A 1 76 ? 15.093 -9.000 -19.860 1.00 94.19 76 ARG A O 1
ATOM 607 N N . LYS A 1 77 ? 17.277 -9.560 -19.907 1.00 92.38 77 LYS A N 1
ATOM 608 C CA . LYS A 1 77 ? 17.816 -8.263 -20.331 1.00 92.38 77 LYS A CA 1
ATOM 609 C C . LYS A 1 77 ? 18.376 -8.381 -21.748 1.00 92.38 77 LYS A C 1
ATOM 611 O O . LYS A 1 77 ? 19.087 -9.342 -22.037 1.00 92.38 77 LYS A O 1
ATOM 616 N N . TRP A 1 78 ? 18.093 -7.413 -22.613 1.00 93.94 78 TRP A N 1
ATOM 617 C CA . TRP A 1 78 ? 18.763 -7.276 -23.911 1.00 93.94 78 TRP A CA 1
ATOM 618 C C . TRP A 1 78 ? 18.945 -5.803 -24.280 1.00 93.94 78 TRP A C 1
ATOM 620 O O . TRP A 1 78 ? 18.217 -4.938 -23.797 1.00 93.94 78 TRP A O 1
ATOM 630 N N . GLU A 1 79 ? 19.930 -5.519 -25.125 1.00 91.69 79 GLU A N 1
ATOM 631 C CA . GLU A 1 79 ? 20.191 -4.175 -25.640 1.00 91.69 79 GLU A CA 1
ATOM 632 C C . GLU A 1 79 ? 19.482 -4.010 -26.986 1.00 91.69 79 GLU A C 1
ATOM 634 O O . GLU A 1 79 ? 19.677 -4.806 -27.906 1.00 91.69 79 GLU A O 1
ATOM 639 N N . ALA A 1 80 ? 18.618 -3.003 -27.083 1.00 89.31 80 ALA A N 1
ATOM 640 C CA . ALA A 1 80 ? 17.945 -2.621 -28.315 1.00 89.31 80 ALA A CA 1
ATOM 641 C C . ALA A 1 80 ? 18.602 -1.355 -28.873 1.00 89.31 80 ALA A C 1
ATOM 643 O O . ALA A 1 80 ? 18.870 -0.415 -28.129 1.00 89.31 80 ALA A O 1
ATOM 644 N N . GLN A 1 81 ? 18.863 -1.335 -30.179 1.00 88.75 81 GLN A N 1
ATOM 645 C CA . GLN A 1 81 ? 19.335 -0.145 -30.883 1.00 88.75 81 GLN A CA 1
ATOM 646 C C . GLN A 1 81 ? 18.156 0.476 -31.619 1.00 88.75 81 GLN A C 1
ATOM 648 O O . GLN A 1 81 ? 17.615 -0.137 -32.541 1.00 88.75 81 GLN A O 1
ATOM 653 N N . GLU A 1 82 ? 17.753 1.674 -31.208 1.00 84.44 82 GLU A N 1
ATOM 654 C CA . GLU A 1 82 ? 16.694 2.420 -31.882 1.00 84.44 82 GLU A CA 1
ATOM 655 C C . GLU A 1 82 ? 17.266 3.651 -32.594 1.00 84.44 82 GLU A C 1
ATOM 657 O O . GLU A 1 82 ? 18.062 4.392 -32.005 1.00 84.44 82 GLU A O 1
ATOM 662 N N . PRO A 1 83 ? 16.891 3.890 -33.865 1.00 86.94 83 PRO A N 1
ATOM 663 C CA . PRO A 1 83 ? 17.305 5.086 -34.579 1.00 86.94 83 PRO A CA 1
ATOM 664 C C . PRO A 1 83 ? 16.538 6.294 -34.034 1.00 86.94 83 PRO A C 1
ATOM 666 O O . PRO A 1 83 ? 15.327 6.419 -34.223 1.00 86.94 83 PRO A O 1
ATOM 669 N N . VAL A 1 84 ? 17.247 7.215 -33.388 1.00 86.06 84 VAL A N 1
ATOM 670 C CA . VAL A 1 84 ? 16.690 8.462 -32.860 1.00 86.06 84 VAL A CA 1
ATOM 671 C C . VAL A 1 84 ? 17.110 9.617 -33.762 1.00 86.06 84 VAL A C 1
ATOM 673 O O . VAL A 1 84 ? 18.279 9.781 -34.111 1.00 86.06 84 VAL A O 1
ATOM 676 N N . ALA A 1 85 ? 16.137 10.434 -34.164 1.00 85.94 85 ALA A N 1
ATOM 677 C CA . ALA A 1 85 ? 16.407 11.668 -34.886 1.00 85.94 85 ALA A CA 1
ATOM 678 C C . ALA A 1 85 ? 16.918 12.733 -33.906 1.00 85.94 85 ALA A C 1
ATOM 680 O O . ALA A 1 85 ? 16.168 13.204 -33.052 1.00 85.94 85 ALA A O 1
ATOM 681 N N . VAL A 1 86 ? 18.179 13.131 -34.051 1.00 84.25 86 VAL A N 1
ATOM 682 C CA . VAL A 1 86 ? 18.828 14.149 -33.221 1.00 84.25 86 VAL A CA 1
ATOM 683 C C . VAL A 1 86 ? 18.996 15.434 -34.036 1.00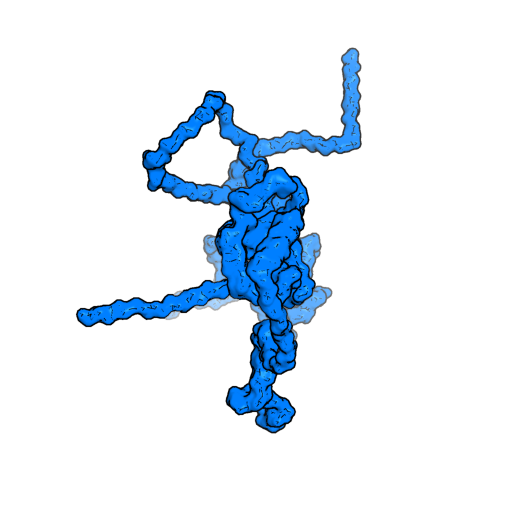 84.25 86 VAL A C 1
ATOM 685 O O . VAL A 1 86 ? 19.437 15.418 -35.188 1.00 84.25 86 VAL A O 1
ATOM 688 N N . GLY A 1 87 ? 18.621 16.567 -33.438 1.00 83.00 87 GLY A N 1
ATOM 689 C CA . GLY A 1 87 ? 18.714 17.900 -34.041 1.00 83.00 87 GLY A CA 1
ATOM 690 C C . GLY A 1 87 ? 17.406 18.431 -34.642 1.00 83.00 87 GLY A C 1
ATOM 691 O O . GLY A 1 87 ? 16.437 17.704 -34.867 1.00 83.00 87 GLY A O 1
ATOM 692 N N . TYR A 1 88 ? 17.386 19.738 -34.913 1.00 77.81 88 TYR A N 1
ATOM 693 C CA . TYR A 1 88 ? 16.210 20.465 -35.402 1.00 77.81 88 TYR A CA 1
ATOM 694 C C . TYR A 1 88 ? 16.390 20.929 -36.855 1.00 77.81 88 TYR A C 1
ATOM 696 O O . TYR A 1 88 ? 17.481 21.314 -37.281 1.00 77.81 88 TYR A O 1
ATOM 704 N N . GLY A 1 89 ? 15.300 20.921 -37.627 1.00 81.25 89 GLY A N 1
ATOM 705 C CA . GLY A 1 89 ? 15.279 21.433 -39.001 1.00 81.25 89 GLY A CA 1
ATOM 706 C C . GLY A 1 89 ? 16.175 20.651 -39.972 1.00 81.25 89 GLY A C 1
ATOM 707 O O . GLY A 1 89 ? 16.189 19.422 -39.969 1.00 81.25 89 GLY A O 1
ATOM 708 N N . LYS A 1 90 ? 16.915 21.371 -40.827 1.00 79.62 90 LYS A N 1
ATOM 709 C CA . LYS A 1 90 ? 17.757 20.801 -41.900 1.00 79.62 90 LYS A CA 1
ATOM 710 C C . LYS A 1 90 ? 19.019 20.072 -41.405 1.00 79.62 90 LYS A C 1
ATOM 712 O O . LYS A 1 90 ? 19.648 19.381 -42.194 1.00 79.62 90 LYS A O 1
ATOM 717 N N . ASN A 1 91 ? 19.359 20.181 -40.117 1.00 80.31 91 ASN A N 1
ATOM 718 C CA . ASN A 1 91 ? 20.525 19.527 -39.508 1.00 80.31 91 ASN A CA 1
ATOM 719 C C . ASN A 1 91 ? 20.170 18.208 -38.796 1.00 80.31 91 ASN A C 1
ATOM 721 O O . ASN A 1 91 ? 20.937 17.743 -37.955 1.00 80.31 91 ASN A O 1
ATOM 725 N N . ARG A 1 92 ? 19.005 17.617 -39.092 1.00 82.44 92 ARG A N 1
ATOM 726 C CA . ARG A 1 92 ? 18.559 16.358 -38.486 1.00 82.44 92 ARG A CA 1
ATOM 727 C C . ARG A 1 92 ? 19.501 15.219 -38.889 1.00 82.44 92 ARG A C 1
ATOM 729 O O . ARG A 1 92 ? 19.650 14.930 -40.075 1.00 82.44 92 ARG A O 1
ATOM 736 N N . ARG A 1 93 ? 20.117 14.574 -37.902 1.00 85.12 93 ARG A N 1
ATOM 737 C CA . ARG A 1 93 ? 20.944 13.373 -38.069 1.00 85.12 93 ARG A CA 1
ATOM 738 C C . ARG A 1 93 ? 20.256 12.195 -37.392 1.00 85.12 93 ARG A C 1
ATOM 740 O O . ARG A 1 93 ? 19.497 12.379 -36.444 1.00 85.12 93 ARG A O 1
ATOM 747 N N . THR A 1 94 ? 20.507 10.995 -37.895 1.00 85.69 94 THR A N 1
ATOM 748 C CA . THR A 1 94 ? 20.040 9.762 -37.259 1.00 85.69 94 THR A CA 1
ATOM 749 C C . THR A 1 94 ? 21.177 9.210 -36.418 1.00 85.69 94 THR A C 1
ATOM 751 O O . THR A 1 94 ? 22.226 8.865 -36.959 1.00 85.69 94 THR A O 1
ATOM 754 N N . GLU A 1 95 ? 20.971 9.139 -35.108 1.00 85.88 95 GLU A N 1
ATOM 755 C CA . GLU A 1 95 ? 21.899 8.509 -34.171 1.00 85.88 95 GLU A CA 1
ATOM 756 C C . GLU A 1 95 ? 21.273 7.220 -33.638 1.00 85.88 95 GLU A C 1
ATOM 758 O O . GLU A 1 95 ? 20.064 7.148 -33.417 1.00 85.88 95 GLU A O 1
ATOM 763 N N . MET A 1 96 ? 22.087 6.181 -33.454 1.00 84.81 96 MET A N 1
ATOM 764 C CA . MET A 1 96 ? 21.630 4.934 -32.843 1.00 84.81 96 MET A CA 1
ATOM 765 C C . MET A 1 96 ? 21.687 5.083 -31.327 1.00 84.81 96 MET A C 1
ATOM 767 O O . MET A 1 96 ? 22.769 5.221 -30.756 1.00 84.81 96 MET A O 1
ATOM 771 N N . LYS A 1 97 ? 20.528 5.052 -30.671 1.00 85.75 97 LYS A N 1
ATOM 772 C CA . LYS A 1 97 ? 20.435 5.039 -29.213 1.00 85.75 97 LYS A CA 1
ATOM 773 C C . LYS A 1 97 ? 20.366 3.589 -28.742 1.00 85.75 97 LYS A C 1
ATOM 775 O O . LYS A 1 97 ? 19.447 2.862 -29.112 1.00 85.75 97 LYS A O 1
ATOM 780 N N . THR A 1 98 ? 21.337 3.173 -27.933 1.00 86.56 98 THR A N 1
ATOM 781 C CA . THR A 1 98 ? 21.312 1.864 -27.270 1.00 86.56 98 THR A CA 1
ATOM 782 C C . THR A 1 98 ? 20.520 1.971 -25.972 1.00 86.56 98 THR A C 1
ATOM 784 O O . THR A 1 98 ? 20.907 2.711 -25.066 1.00 86.56 98 THR A O 1
ATOM 787 N N . GLU A 1 99 ? 19.430 1.218 -25.863 1.00 85.44 99 GLU A N 1
ATOM 788 C CA . GLU A 1 99 ? 18.589 1.157 -24.669 1.00 85.44 99 GLU A CA 1
ATOM 789 C C . GLU A 1 99 ? 18.531 -0.265 -24.107 1.00 85.44 99 GLU A C 1
ATOM 791 O O . GLU A 1 99 ? 18.377 -1.247 -24.836 1.00 85.44 99 GLU A O 1
ATOM 796 N N . ASN A 1 100 ? 18.637 -0.383 -22.783 1.00 88.12 100 ASN A N 1
ATOM 797 C CA . ASN A 1 100 ? 18.436 -1.654 -22.096 1.00 88.12 100 ASN A CA 1
ATOM 798 C C . ASN A 1 100 ? 16.937 -1.938 -21.990 1.00 88.12 100 ASN A C 1
ATOM 800 O O . ASN A 1 100 ? 16.206 -1.154 -21.388 1.00 88.12 100 ASN A O 1
ATOM 804 N N . ARG A 1 101 ? 16.497 -3.083 -22.510 1.00 91.00 101 ARG A N 1
ATOM 805 C CA . ARG A 1 101 ? 15.133 -3.586 -22.343 1.00 91.00 101 ARG A CA 1
ATOM 806 C C . ARG A 1 101 ? 15.105 -4.793 -21.428 1.00 91.00 101 ARG A C 1
ATOM 808 O O . ARG A 1 101 ? 16.039 -5.599 -21.400 1.00 91.00 101 ARG A O 1
ATOM 815 N N . PHE A 1 102 ? 14.008 -4.904 -20.692 1.00 93.25 102 PHE A N 1
ATOM 816 C CA . PHE A 1 102 ? 13.811 -5.918 -19.676 1.00 93.25 102 PHE A CA 1
ATOM 817 C C . PHE A 1 102 ? 12.436 -6.570 -19.864 1.00 93.25 102 PHE A C 1
ATOM 819 O O . PHE A 1 102 ? 11.440 -5.896 -20.120 1.00 93.25 102 PHE A O 1
ATOM 826 N N . LYS A 1 103 ? 12.382 -7.895 -19.739 1.00 94.81 103 LYS A N 1
ATOM 827 C CA . LYS A 1 103 ? 11.146 -8.690 -19.701 1.00 94.81 103 LYS A CA 1
ATOM 828 C C . LYS A 1 103 ? 11.232 -9.668 -18.549 1.00 94.81 103 LYS A C 1
ATOM 830 O O . LYS A 1 103 ? 12.295 -10.239 -18.316 1.00 94.81 103 LYS A O 1
ATOM 835 N N . MET A 1 104 ? 10.123 -9.883 -17.864 1.00 94.94 104 MET A N 1
ATOM 836 C CA . MET A 1 104 ? 10.004 -10.860 -16.792 1.00 94.94 104 MET A CA 1
ATOM 837 C C . MET A 1 104 ? 9.034 -11.961 -17.213 1.00 94.94 104 MET A C 1
ATOM 839 O O . MET A 1 104 ? 7.929 -11.681 -17.676 1.00 94.94 104 MET A O 1
ATOM 843 N N . LEU A 1 105 ? 9.457 -13.208 -17.034 1.00 95.19 105 LEU A N 1
ATOM 844 C CA . LEU A 1 105 ? 8.644 -14.398 -17.240 1.00 95.19 105 LEU A CA 1
ATOM 845 C C . LEU A 1 105 ? 8.486 -15.116 -15.900 1.00 95.19 105 LEU A C 1
ATOM 847 O O . LEU A 1 105 ? 9.475 -15.548 -15.303 1.00 95.19 105 LEU A O 1
ATOM 851 N N . LEU A 1 106 ? 7.250 -15.234 -15.432 1.00 94.12 106 LEU A N 1
ATOM 852 C CA . LEU A 1 106 ? 6.908 -15.982 -14.229 1.00 94.12 106 LEU A CA 1
ATOM 853 C C . LEU A 1 106 ? 6.881 -17.481 -14.516 1.00 94.12 106 LEU A C 1
ATOM 855 O O . LEU A 1 106 ? 6.463 -17.913 -15.591 1.00 94.12 106 LEU A O 1
ATOM 859 N N . HIS A 1 107 ? 7.288 -18.278 -13.529 1.00 92.69 107 HIS A N 1
ATOM 860 C CA . HIS A 1 107 ? 7.218 -19.735 -13.630 1.00 92.69 107 HIS A CA 1
ATOM 861 C C . HIS A 1 107 ? 5.769 -20.218 -13.655 1.00 92.69 107 HIS A C 1
ATOM 863 O O . HIS A 1 107 ? 4.988 -19.887 -12.762 1.00 92.69 107 HIS A O 1
ATOM 869 N N . GLY A 1 108 ? 5.418 -21.008 -14.671 1.00 87.25 108 GLY A N 1
ATOM 870 C CA . GLY A 1 108 ? 4.061 -21.520 -14.880 1.00 87.25 108 GLY A CA 1
ATOM 871 C C . GLY A 1 108 ? 3.682 -22.709 -13.996 1.00 87.25 108 GLY A C 1
ATOM 872 O O . GLY A 1 108 ? 2.499 -23.013 -13.892 1.00 87.25 108 GLY A O 1
ATOM 873 N N . ASP A 1 109 ? 4.651 -23.349 -13.339 1.00 87.81 109 ASP A N 1
ATOM 874 C CA . ASP A 1 109 ? 4.430 -24.550 -12.516 1.00 87.81 109 ASP A CA 1
ATOM 875 C C . ASP A 1 109 ? 3.815 -24.233 -11.146 1.00 87.81 109 ASP A C 1
ATOM 877 O O . ASP A 1 109 ? 3.413 -25.121 -10.395 1.00 87.81 109 ASP A O 1
ATOM 881 N N . ARG A 1 110 ? 3.731 -22.946 -10.808 1.00 87.44 110 ARG A N 1
ATOM 882 C CA . ARG A 1 110 ? 3.269 -22.478 -9.510 1.00 87.44 110 ARG A CA 1
ATOM 883 C C . ARG A 1 110 ? 1.753 -22.305 -9.472 1.00 87.44 110 ARG A C 1
ATOM 885 O O . ARG A 1 110 ? 1.194 -21.698 -10.392 1.00 87.44 110 ARG A O 1
ATOM 892 N N . PRO A 1 111 ? 1.074 -22.751 -8.402 1.00 89.06 111 PRO A N 1
ATOM 893 C CA . PRO A 1 111 ? -0.356 -22.516 -8.245 1.00 89.06 111 PRO A CA 1
ATOM 894 C C . PRO A 1 111 ? -0.670 -21.022 -8.085 1.00 89.06 111 PRO A C 1
ATOM 896 O O . PRO A 1 111 ? -1.669 -20.550 -8.629 1.00 89.06 111 PRO A O 1
ATOM 899 N N . GLU A 1 112 ? 0.205 -20.250 -7.430 1.00 88.75 112 GLU A N 1
ATOM 900 C CA . GLU A 1 112 ? -0.003 -18.812 -7.198 1.00 88.75 112 GLU A CA 1
ATOM 901 C C . GLU A 1 112 ? 0.009 -18.011 -8.509 1.00 88.75 112 GLU A C 1
ATOM 903 O O . GLU A 1 112 ? -0.639 -16.969 -8.624 1.00 88.75 112 GLU A O 1
ATOM 908 N N . HIS A 1 113 ? 0.711 -18.518 -9.527 1.00 90.94 113 HIS A N 1
ATOM 909 C CA . HIS A 1 113 ? 0.853 -17.851 -10.817 1.00 90.94 113 HIS A CA 1
ATOM 910 C C . HIS A 1 113 ? -0.276 -18.164 -11.807 1.00 90.94 113 HIS A C 1
ATOM 912 O O . HIS A 1 113 ? -0.385 -17.485 -12.825 1.00 90.94 113 HIS A O 1
ATOM 918 N N . GLN A 1 114 ? -1.159 -19.130 -11.520 1.00 89.38 114 GLN A N 1
ATOM 919 C CA . GLN A 1 114 ? -2.240 -19.508 -12.447 1.00 89.38 114 GLN A CA 1
ATOM 920 C C . GLN A 1 114 ? -3.277 -18.403 -12.635 1.00 89.38 114 GLN A C 1
ATOM 922 O O . GLN A 1 114 ? -3.877 -18.268 -13.699 1.00 89.38 114 GLN A O 1
ATOM 927 N N . ALA A 1 115 ? -3.503 -17.601 -11.595 1.00 88.75 115 ALA A N 1
ATOM 928 C CA . ALA A 1 115 ? -4.488 -16.537 -11.654 1.00 88.75 115 ALA A CA 1
ATOM 929 C C . ALA A 1 115 ? -3.958 -15.288 -12.370 1.00 88.75 115 ALA A C 1
ATOM 931 O O . ALA A 1 115 ? -4.758 -14.419 -12.710 1.00 88.75 115 ALA A O 1
ATOM 932 N N . ILE A 1 116 ? -2.648 -15.121 -12.555 1.00 92.56 116 ILE A N 1
ATOM 933 C CA . ILE A 1 116 ? -2.018 -13.873 -13.019 1.00 92.56 116 ILE A CA 1
ATOM 934 C C . ILE A 1 116 ? -1.398 -14.033 -14.415 1.00 92.56 116 ILE A C 1
ATOM 936 O O . ILE A 1 116 ? -1.072 -15.145 -14.821 1.00 92.56 116 ILE A O 1
ATOM 940 N N . PRO A 1 117 ? -1.212 -12.934 -15.173 1.00 93.88 117 PRO A N 1
ATOM 941 C CA . PRO A 1 117 ? -0.393 -12.970 -16.381 1.00 93.88 117 PRO A CA 1
ATOM 942 C C . PRO A 1 117 ? 1.001 -13.532 -16.079 1.00 93.88 117 PRO A C 1
ATOM 944 O O . PRO A 1 117 ? 1.547 -13.265 -15.010 1.00 93.88 117 PRO A O 1
ATOM 947 N N . LYS A 1 118 ? 1.577 -14.290 -17.017 1.00 92.50 118 LYS A N 1
ATOM 948 C CA . LYS A 1 118 ? 2.906 -14.910 -16.862 1.00 92.50 118 LYS A CA 1
ATOM 949 C C . LYS A 1 118 ? 4.035 -14.044 -17.414 1.00 92.50 118 LYS A C 1
ATOM 951 O O . LYS A 1 118 ? 5.158 -14.115 -16.934 1.00 92.50 118 LYS A O 1
ATOM 956 N N . GLU A 1 119 ? 3.739 -13.217 -18.409 1.00 94.50 119 GLU A N 1
ATOM 957 C CA . GLU A 1 119 ? 4.715 -12.372 -19.093 1.00 94.50 119 GLU A CA 1
ATOM 958 C C . GLU A 1 119 ? 4.501 -10.900 -18.737 1.00 94.50 119 GLU A C 1
ATOM 960 O O . GLU A 1 119 ? 3.377 -10.393 -18.812 1.00 94.50 119 GLU A O 1
ATOM 965 N N . TYR A 1 120 ? 5.587 -10.207 -18.397 1.00 95.38 120 TYR A N 1
ATOM 966 C CA . TYR A 1 120 ? 5.588 -8.777 -18.097 1.00 95.38 120 TYR A CA 1
ATOM 967 C C . TYR A 1 120 ? 6.708 -8.060 -18.845 1.00 95.38 120 TYR A C 1
ATOM 969 O O . TYR A 1 120 ? 7.857 -8.511 -18.865 1.00 95.38 120 TYR A O 1
ATOM 977 N N . ASP A 1 121 ? 6.369 -6.912 -19.413 1.00 94.81 121 ASP A N 1
ATOM 978 C CA . ASP A 1 121 ? 7.318 -5.929 -19.906 1.00 94.81 121 ASP A CA 1
ATOM 979 C C . ASP A 1 121 ? 7.745 -5.029 -18.742 1.00 94.81 121 ASP A C 1
ATOM 981 O O . ASP A 1 121 ? 6.922 -4.479 -18.008 1.00 94.81 121 ASP A O 1
ATOM 985 N N . LEU A 1 122 ? 9.057 -4.921 -18.543 1.00 94.88 122 LEU A N 1
ATOM 986 C CA . LEU A 1 122 ? 9.657 -4.046 -17.545 1.00 94.88 122 LEU A CA 1
ATOM 987 C C . LEU A 1 122 ? 10.145 -2.785 -18.269 1.00 94.88 122 LEU A C 1
ATOM 989 O O . LEU A 1 122 ? 11.247 -2.744 -18.824 1.00 94.88 122 LEU A O 1
ATOM 993 N N . GLU A 1 123 ? 9.287 -1.772 -18.301 1.00 92.44 123 GLU A N 1
ATOM 994 C CA . GLU A 1 123 ? 9.527 -0.511 -18.997 1.00 92.44 123 GLU A CA 1
ATOM 995 C C . GLU A 1 123 ? 10.433 0.393 -18.160 1.00 92.44 123 GLU A C 1
ATOM 997 O O . GLU A 1 123 ? 10.123 0.705 -17.012 1.00 92.44 123 GLU A O 1
ATOM 1002 N N . VAL A 1 124 ? 11.556 0.842 -18.723 1.00 91.38 124 VAL A N 1
ATOM 1003 C CA . VAL A 1 124 ? 12.446 1.790 -18.040 1.00 91.38 124 VAL A CA 1
ATOM 1004 C C . VAL A 1 124 ? 11.750 3.150 -17.973 1.00 91.38 124 VAL A C 1
ATOM 1006 O O . VAL A 1 124 ? 11.565 3.797 -18.999 1.00 91.38 124 VAL A O 1
ATOM 1009 N N . THR A 1 125 ? 11.361 3.575 -16.772 1.00 90.44 125 THR A N 1
ATOM 1010 C CA . THR A 1 125 ? 10.728 4.884 -16.538 1.00 90.44 125 THR A CA 1
ATOM 1011 C C . THR A 1 125 ? 11.786 5.974 -16.427 1.00 90.44 125 THR A C 1
ATOM 1013 O O . THR A 1 125 ? 11.697 6.988 -17.110 1.00 90.44 125 THR A O 1
ATOM 1016 N N . GLU A 1 126 ? 12.825 5.730 -15.624 1.00 87.81 126 GLU A N 1
ATOM 1017 C CA . GLU A 1 126 ? 13.967 6.631 -15.472 1.00 87.81 126 GLU A CA 1
ATOM 1018 C C . GLU A 1 126 ? 15.267 5.833 -15.676 1.00 87.81 126 GLU A C 1
ATOM 1020 O O . GLU A 1 126 ? 15.583 4.931 -14.884 1.00 87.81 126 GLU A O 1
ATOM 1025 N N . PRO A 1 127 ? 16.035 6.110 -16.748 1.00 82.06 127 PRO A N 1
ATOM 1026 C CA . PRO A 1 127 ? 17.279 5.402 -17.021 1.00 82.06 127 PRO A CA 1
ATOM 1027 C C . PRO A 1 127 ? 18.399 5.743 -16.035 1.00 82.06 127 PRO A C 1
ATOM 1029 O O . PRO A 1 127 ? 19.325 4.939 -15.917 1.00 82.06 127 PRO A O 1
ATOM 1032 N N . ALA A 1 128 ? 18.354 6.891 -15.352 1.00 84.50 128 ALA A N 1
ATOM 1033 C CA . ALA A 1 128 ? 19.379 7.287 -14.392 1.00 84.50 128 ALA A CA 1
ATOM 1034 C C . ALA A 1 128 ? 18.755 7.937 -13.151 1.00 84.50 128 ALA A C 1
ATOM 1036 O O . ALA A 1 128 ? 18.624 9.156 -13.057 1.00 84.50 128 ALA A O 1
ATOM 1037 N N . VAL A 1 129 ? 18.404 7.105 -12.171 1.00 86.38 129 VAL A N 1
ATOM 1038 C CA . VAL A 1 129 ? 17.805 7.578 -10.918 1.00 86.38 129 VAL A CA 1
ATOM 1039 C C . VAL A 1 129 ? 18.862 8.277 -10.056 1.00 86.38 129 VAL A C 1
ATOM 1041 O O . VAL A 1 129 ? 19.946 7.739 -9.801 1.00 86.38 129 VAL A O 1
ATOM 1044 N N . MET A 1 130 ? 18.538 9.483 -9.586 1.00 84.69 130 MET A N 1
ATOM 1045 C CA . MET A 1 130 ? 19.403 10.293 -8.724 1.00 84.69 130 MET A CA 1
ATOM 1046 C C . MET A 1 130 ? 18.868 10.321 -7.292 1.00 84.69 130 MET A C 1
ATOM 1048 O O . MET A 1 130 ? 17.661 10.272 -7.069 1.00 84.69 130 MET A O 1
ATOM 1052 N N . ASN A 1 131 ? 19.774 10.408 -6.313 1.00 86.75 131 ASN A N 1
ATOM 1053 C CA . ASN A 1 131 ? 19.465 10.589 -4.886 1.00 86.75 131 ASN A CA 1
ATOM 1054 C C . ASN A 1 131 ? 18.460 9.588 -4.282 1.00 86.75 131 ASN A C 1
ATOM 1056 O O . ASN A 1 131 ? 17.793 9.904 -3.300 1.00 86.75 131 ASN A O 1
ATOM 1060 N N . THR A 1 132 ? 18.353 8.383 -4.846 1.00 88.12 132 THR A N 1
ATOM 1061 C CA . THR A 1 132 ? 17.459 7.333 -4.343 1.00 88.12 132 THR A CA 1
ATOM 1062 C C . THR A 1 132 ? 18.294 6.163 -3.842 1.00 88.12 132 THR A C 1
ATOM 1064 O O . THR A 1 132 ? 19.044 5.551 -4.608 1.00 88.12 132 THR A O 1
ATOM 1067 N N . PHE A 1 133 ? 18.161 5.860 -2.552 1.00 87.06 133 PHE A N 1
ATOM 1068 C CA . PHE A 1 133 ? 18.966 4.867 -1.845 1.00 87.06 133 PHE A CA 1
ATOM 1069 C C . PHE A 1 133 ? 18.069 3.865 -1.119 1.00 87.06 133 PHE A C 1
ATOM 1071 O O . PHE A 1 133 ? 16.999 4.232 -0.632 1.00 87.06 133 PHE A O 1
ATOM 1078 N N . LEU A 1 134 ? 18.513 2.612 -1.033 1.00 87.88 134 LEU A N 1
ATOM 1079 C CA . LEU A 1 134 ? 17.917 1.618 -0.148 1.00 87.88 134 LEU A CA 1
ATOM 1080 C C . LEU A 1 134 ? 18.643 1.661 1.194 1.00 87.88 134 LEU A C 1
ATOM 1082 O O . LEU A 1 134 ? 19.869 1.551 1.240 1.00 87.88 134 LEU A O 1
ATOM 1086 N N . PHE A 1 135 ? 17.883 1.759 2.277 1.00 87.81 135 PHE A N 1
ATOM 1087 C CA . PHE A 1 135 ? 18.387 1.537 3.623 1.00 87.81 135 PHE A CA 1
ATOM 1088 C C . PHE A 1 135 ? 17.571 0.442 4.306 1.00 87.81 135 PHE A C 1
ATOM 1090 O O . PHE A 1 135 ? 16.382 0.273 4.030 1.00 87.81 135 PHE A O 1
ATOM 1097 N N . THR A 1 136 ? 18.225 -0.309 5.181 1.00 87.25 136 THR A N 1
ATOM 1098 C CA . THR A 1 136 ? 17.612 -1.333 6.021 1.00 87.25 136 THR A CA 1
ATOM 1099 C C . THR A 1 136 ? 17.750 -0.958 7.483 1.00 87.25 136 THR A C 1
ATOM 1101 O O . THR A 1 136 ? 18.737 -0.353 7.895 1.00 87.25 136 THR A O 1
ATOM 1104 N N . GLU A 1 137 ? 16.737 -1.304 8.266 1.00 86.94 137 GLU A N 1
ATOM 1105 C CA . GLU A 1 137 ? 16.666 -1.004 9.690 1.00 86.94 137 GLU A CA 1
ATOM 1106 C C . GLU A 1 137 ? 16.546 -2.325 10.460 1.00 86.94 137 GLU A C 1
ATOM 1108 O O . GLU A 1 137 ? 15.640 -3.123 10.214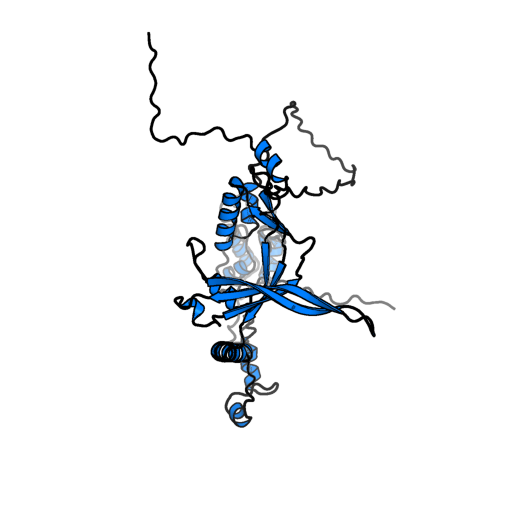 1.00 86.94 137 GLU A O 1
ATOM 1113 N N . GLN A 1 138 ? 17.477 -2.570 11.379 1.00 84.44 138 GLN A N 1
ATOM 1114 C CA . GLN A 1 138 ? 17.518 -3.757 12.223 1.00 84.44 138 GLN A CA 1
ATOM 1115 C C . GLN A 1 138 ? 17.454 -3.355 13.698 1.00 84.44 138 GLN A C 1
ATOM 1117 O O . GLN A 1 138 ? 18.323 -2.660 14.221 1.00 84.44 138 GLN A O 1
ATOM 1122 N N . ASP A 1 139 ? 16.439 -3.860 14.400 1.00 80.06 139 ASP A N 1
ATOM 1123 C CA . ASP A 1 139 ? 16.370 -3.754 15.858 1.00 80.06 139 ASP A CA 1
ATOM 1124 C C . ASP A 1 139 ? 17.587 -4.443 16.503 1.00 80.06 139 ASP A C 1
ATOM 1126 O O . ASP A 1 139 ? 17.953 -5.560 16.115 1.00 80.06 139 ASP A O 1
ATOM 1130 N N . LEU A 1 140 ? 18.181 -3.810 17.519 1.00 78.25 140 LEU A N 1
ATOM 1131 C CA . LEU A 1 140 ? 19.265 -4.411 18.300 1.00 78.25 140 LEU A CA 1
ATOM 1132 C C . LEU A 1 140 ? 18.800 -5.702 18.998 1.00 78.25 140 LEU A C 1
ATOM 1134 O O . LEU A 1 140 ? 17.654 -5.756 19.454 1.00 78.25 140 LEU A O 1
ATOM 1138 N N . PRO A 1 141 ? 19.666 -6.721 19.164 1.00 71.38 141 PRO A N 1
ATOM 1139 C CA . PRO A 1 141 ? 19.302 -8.001 19.782 1.00 71.38 141 PRO A CA 1
ATOM 1140 C C . PRO A 1 141 ? 18.575 -7.868 21.133 1.00 71.38 141 PRO A C 1
ATOM 1142 O O . PRO A 1 141 ? 17.517 -8.471 21.322 1.00 71.38 141 PRO A O 1
ATOM 1145 N N . SER A 1 142 ? 19.054 -6.996 22.029 1.00 66.19 142 SER A N 1
ATOM 1146 C CA . SER A 1 142 ? 18.417 -6.742 23.335 1.00 66.19 142 SER A CA 1
ATOM 1147 C C . SER A 1 142 ? 17.041 -6.066 23.238 1.00 66.19 142 SER A C 1
ATOM 1149 O O . SER A 1 142 ? 16.210 -6.227 24.132 1.00 66.19 142 SER A O 1
ATOM 1151 N N . TYR A 1 143 ? 16.763 -5.322 22.161 1.00 64.62 143 TYR A N 1
ATOM 1152 C CA . TYR A 1 143 ? 15.470 -4.666 21.923 1.00 64.62 143 TYR A CA 1
ATOM 1153 C C . TYR A 1 143 ? 14.512 -5.507 21.080 1.00 64.62 143 TYR A C 1
ATOM 1155 O O . TYR A 1 143 ? 13.306 -5.394 21.283 1.00 64.62 143 TYR A O 1
ATOM 1163 N N . ARG A 1 144 ? 15.007 -6.404 20.216 1.00 62.88 144 ARG A N 1
ATOM 1164 C CA . ARG A 1 144 ? 14.179 -7.372 19.474 1.00 62.88 144 ARG A CA 1
ATOM 1165 C C . ARG A 1 144 ? 13.314 -8.200 20.415 1.00 62.88 144 ARG A C 1
ATOM 1167 O O . ARG A 1 144 ? 12.113 -8.325 20.195 1.00 62.88 144 ARG A O 1
ATOM 1174 N N . PHE A 1 145 ? 13.901 -8.702 21.502 1.00 65.25 145 PHE A N 1
ATOM 1175 C CA . PHE A 1 145 ? 13.161 -9.445 22.521 1.00 65.25 145 PHE A CA 1
ATOM 1176 C C . PHE A 1 145 ? 12.110 -8.565 23.218 1.00 65.25 145 PHE A C 1
ATOM 1178 O O . PHE A 1 145 ? 10.945 -8.948 23.313 1.00 65.25 145 PHE A O 1
ATOM 1185 N N . LYS A 1 146 ? 12.483 -7.344 23.626 1.00 67.81 146 LYS A N 1
ATOM 1186 C CA . LYS A 1 146 ? 11.574 -6.389 24.289 1.00 67.81 146 LYS A CA 1
ATOM 1187 C C . LYS A 1 146 ? 10.404 -5.972 23.383 1.00 67.81 146 LYS A C 1
ATOM 1189 O O . LYS A 1 146 ? 9.263 -5.912 23.841 1.00 67.81 146 LYS A O 1
ATOM 1194 N N . ASN A 1 147 ? 10.663 -5.725 22.099 1.00 69.31 147 ASN A N 1
ATOM 1195 C CA . ASN A 1 147 ? 9.651 -5.376 21.102 1.00 69.31 147 ASN A CA 1
ATOM 1196 C C . ASN A 1 147 ? 8.734 -6.560 20.788 1.00 69.31 147 ASN A C 1
ATOM 1198 O O . ASN A 1 147 ? 7.523 -6.365 20.708 1.00 69.31 147 ASN A O 1
ATOM 1202 N N . LYS A 1 148 ? 9.279 -7.779 20.682 1.00 76.00 148 LYS A N 1
ATOM 1203 C CA . LYS A 1 148 ? 8.493 -9.002 20.475 1.00 76.00 148 LYS A CA 1
ATOM 1204 C C . LYS A 1 148 ? 7.537 -9.258 21.640 1.00 76.00 148 LYS A C 1
ATOM 1206 O O . LYS A 1 148 ? 6.339 -9.385 21.415 1.00 76.00 148 LYS A O 1
ATOM 1211 N N . VAL A 1 149 ? 8.031 -9.211 22.878 1.00 75.06 149 VAL A N 1
ATOM 1212 C CA . VAL A 1 149 ? 7.203 -9.370 24.087 1.00 75.06 149 VAL A CA 1
ATOM 1213 C C . VAL A 1 149 ? 6.121 -8.288 24.163 1.00 75.06 149 VAL A C 1
ATOM 1215 O O . VAL A 1 149 ? 4.961 -8.577 24.448 1.00 75.06 149 VAL A O 1
ATOM 1218 N N . LYS A 1 150 ? 6.459 -7.034 23.842 1.00 75.06 150 LYS A N 1
ATOM 1219 C CA . LYS A 1 150 ? 5.487 -5.933 23.791 1.00 75.06 150 LYS A CA 1
ATOM 1220 C C . LYS A 1 150 ? 4.425 -6.134 22.704 1.00 75.06 150 LYS A C 1
ATOM 1222 O O . LYS A 1 150 ? 3.252 -5.864 22.955 1.00 75.06 150 LYS A O 1
ATOM 1227 N N . ALA A 1 151 ? 4.816 -6.597 21.520 1.00 76.94 151 ALA A N 1
ATOM 1228 C CA . ALA A 1 151 ? 3.899 -6.892 20.422 1.00 76.94 151 ALA A CA 1
ATOM 1229 C C . ALA A 1 151 ? 2.967 -8.066 20.766 1.00 76.94 151 ALA A C 1
ATOM 1231 O O . ALA A 1 151 ? 1.771 -7.999 20.490 1.00 76.94 151 ALA A O 1
ATOM 1232 N N . GLU A 1 152 ? 3.478 -9.102 21.434 1.00 80.00 152 GLU A N 1
ATOM 1233 C CA . GLU A 1 152 ? 2.691 -10.234 21.933 1.00 80.00 152 GLU A CA 1
ATOM 1234 C C . GLU A 1 152 ? 1.682 -9.798 23.007 1.00 80.00 152 GLU A C 1
ATOM 1236 O O . GLU A 1 152 ? 0.512 -10.167 22.933 1.00 80.00 152 GLU A O 1
ATOM 1241 N N . GLN A 1 153 ? 2.083 -8.937 23.947 1.00 77.06 153 GLN A N 1
ATOM 1242 C CA . GLN A 1 153 ? 1.192 -8.372 24.970 1.00 77.06 153 GLN A CA 1
ATOM 1243 C C . GLN A 1 153 ? 0.094 -7.477 24.375 1.00 77.06 153 GLN A C 1
ATOM 1245 O O . GLN A 1 153 ? -1.052 -7.514 24.822 1.00 77.06 153 GLN A O 1
ATOM 1250 N N . GLN A 1 154 ? 0.418 -6.698 23.339 1.00 75.81 154 GLN A N 1
ATOM 1251 C CA . GLN A 1 154 ? -0.568 -5.909 22.597 1.00 75.81 154 GLN A CA 1
ATOM 1252 C C . GLN A 1 154 ? -1.532 -6.801 21.812 1.00 75.81 154 GLN A C 1
ATOM 1254 O O . GLN A 1 154 ? -2.738 -6.557 21.820 1.00 75.81 154 GLN A O 1
ATOM 1259 N N . LYS A 1 155 ? -1.023 -7.865 21.182 1.00 81.31 155 LYS A N 1
ATOM 1260 C CA . LYS A 1 155 ? -1.838 -8.874 20.493 1.00 81.31 155 LYS A CA 1
ATOM 1261 C C . LYS A 1 155 ? -2.748 -9.634 21.467 1.00 81.31 155 LYS A C 1
ATOM 1263 O O . LYS A 1 155 ? -3.852 -10.011 21.090 1.00 81.31 155 LYS A O 1
ATOM 1268 N N . ALA A 1 156 ? -2.323 -9.787 22.720 1.00 83.00 156 ALA A N 1
ATOM 1269 C CA . ALA A 1 156 ? -3.120 -10.328 23.820 1.00 83.00 156 ALA A CA 1
ATOM 1270 C C . ALA A 1 156 ? -4.124 -9.320 24.428 1.00 83.00 156 ALA A C 1
ATOM 1272 O O . ALA A 1 156 ? -4.803 -9.649 25.398 1.00 83.00 156 ALA A O 1
ATOM 1273 N N . GLY A 1 157 ? -4.241 -8.102 23.881 1.00 81.56 157 GLY A N 1
ATOM 1274 C CA . GLY A 1 157 ? -5.236 -7.109 24.303 1.00 81.56 157 GLY A CA 1
ATOM 1275 C C . GLY A 1 157 ? -4.893 -6.352 25.590 1.00 81.56 157 GLY A C 1
ATOM 1276 O O . GLY A 1 157 ? -5.760 -5.681 26.150 1.00 81.56 157 GLY A O 1
ATOM 1277 N N . ILE A 1 158 ? -3.647 -6.429 26.072 1.00 81.00 158 ILE A N 1
ATOM 1278 C CA . ILE A 1 158 ? -3.221 -5.712 27.279 1.00 81.00 158 ILE A CA 1
ATOM 1279 C C . ILE A 1 158 ? -3.125 -4.209 26.961 1.00 81.00 158 ILE A C 1
ATOM 1281 O O . ILE A 1 158 ? -2.419 -3.817 26.025 1.00 81.00 158 ILE A O 1
ATOM 1285 N N . PRO A 1 159 ? -3.796 -3.329 27.728 1.00 73.81 159 PRO A N 1
ATOM 1286 C CA . PRO A 1 159 ? -3.777 -1.900 27.457 1.00 73.81 159 PRO A CA 1
ATOM 1287 C C . PRO A 1 159 ? -2.374 -1.314 27.657 1.00 73.81 159 PRO A C 1
ATOM 1289 O O . PRO A 1 159 ? -1.669 -1.591 28.629 1.00 73.81 159 PRO A O 1
ATOM 1292 N N . GLN A 1 160 ? -1.990 -0.421 26.745 1.00 68.06 160 GLN A N 1
ATOM 1293 C CA . GLN A 1 160 ? -0.635 0.128 26.598 1.00 68.06 160 GLN A CA 1
ATOM 1294 C C . GLN A 1 160 ? -0.094 0.879 27.832 1.00 68.06 160 GLN A C 1
ATOM 1296 O O . GLN A 1 160 ? 1.111 1.120 27.933 1.00 68.06 160 GLN A O 1
ATOM 1301 N N . ASN A 1 161 ? -0.966 1.249 28.772 1.00 70.25 161 ASN A N 1
ATOM 1302 C CA . ASN A 1 161 ? -0.596 1.925 30.016 1.00 70.25 161 ASN A CA 1
ATOM 1303 C C . ASN A 1 161 ? -0.052 0.949 31.075 1.00 70.25 161 ASN A C 1
ATOM 1305 O O . ASN A 1 161 ? 0.875 1.312 31.793 1.00 70.25 161 ASN A O 1
ATOM 1309 N N . LEU A 1 162 ? -0.540 -0.297 31.110 1.00 69.69 162 LEU A N 1
ATOM 1310 C CA . LEU A 1 162 ? -0.043 -1.350 32.014 1.00 69.69 162 LEU A CA 1
ATOM 1311 C C . LEU A 1 162 ? 1.314 -1.903 31.560 1.00 69.69 162 LEU A C 1
ATOM 1313 O O . LEU A 1 162 ? 2.153 -2.271 32.372 1.00 69.69 162 LEU A O 1
ATOM 1317 N N . ILE A 1 163 ? 1.560 -1.885 30.250 1.00 66.31 163 ILE A N 1
ATOM 1318 C CA . ILE A 1 163 ? 2.832 -2.308 29.653 1.00 66.31 163 ILE A CA 1
ATOM 1319 C C . ILE A 1 163 ? 3.961 -1.327 30.016 1.00 66.31 163 ILE A C 1
ATOM 1321 O O . ILE A 1 163 ? 5.129 -1.700 30.014 1.00 66.31 163 ILE A O 1
ATOM 1325 N N . ARG A 1 164 ? 3.640 -0.062 30.333 1.00 60.88 164 ARG A N 1
ATOM 1326 C CA . ARG A 1 164 ? 4.635 0.993 30.587 1.00 60.88 164 ARG A CA 1
ATOM 1327 C C . ARG A 1 164 ? 5.104 1.085 32.041 1.00 60.88 164 ARG A C 1
ATOM 1329 O O . ARG A 1 164 ? 6.237 1.492 32.272 1.00 60.88 164 ARG A O 1
ATOM 1336 N N . SER A 1 165 ? 4.259 0.717 33.002 1.00 56.84 165 SER A N 1
ATO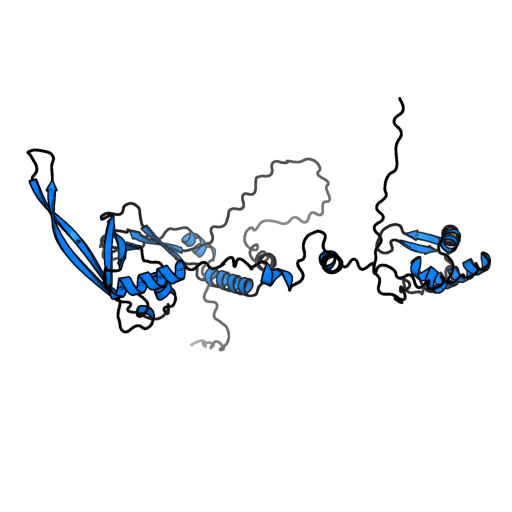M 1337 C CA . SER A 1 165 ? 4.562 0.842 34.434 1.00 56.84 165 SER A CA 1
ATOM 1338 C C . SER A 1 165 ? 5.544 -0.216 34.938 1.00 56.84 165 SER A C 1
ATOM 1340 O O . SER A 1 165 ? 6.321 0.066 35.843 1.00 56.84 165 SER A O 1
ATOM 1342 N N . SER A 1 166 ? 5.559 -1.406 34.331 1.00 52.66 166 SER A N 1
ATOM 1343 C CA . SER A 1 166 ? 6.410 -2.516 34.781 1.00 52.66 166 SER A CA 1
ATOM 1344 C C . SER A 1 166 ? 7.908 -2.287 34.558 1.00 52.66 166 SER A C 1
ATOM 1346 O O . SER A 1 166 ? 8.706 -2.908 35.251 1.00 52.66 166 SER A O 1
ATOM 1348 N N . TRP A 1 167 ? 8.308 -1.452 33.594 1.00 50.84 167 TRP A N 1
ATOM 1349 C CA . TRP A 1 167 ? 9.715 -1.356 33.180 1.00 50.84 167 TRP A CA 1
ATOM 1350 C C . TRP A 1 167 ? 10.409 -0.059 33.614 1.00 50.84 167 TRP A C 1
ATOM 1352 O O . TRP A 1 167 ? 11.633 -0.028 33.689 1.00 50.84 167 TRP A O 1
ATOM 1362 N N . ALA A 1 168 ? 9.657 0.996 33.947 1.00 48.28 168 ALA A N 1
ATOM 1363 C CA . ALA A 1 168 ? 10.220 2.271 34.401 1.00 48.28 168 ALA A CA 1
ATOM 1364 C C . ALA A 1 168 ? 10.839 2.203 35.813 1.00 48.28 168 ALA A C 1
ATOM 1366 O O . ALA A 1 168 ? 11.518 3.133 36.227 1.00 48.28 168 ALA A O 1
ATOM 1367 N N . SER A 1 169 ? 10.624 1.110 36.553 1.00 47.22 169 SER A N 1
ATOM 1368 C CA . SER A 1 169 ? 11.126 0.949 37.923 1.00 47.22 169 SER A CA 1
ATOM 1369 C C . SER A 1 169 ? 12.517 0.305 38.016 1.00 47.22 169 SER A C 1
ATOM 1371 O O . SER A 1 169 ? 12.984 0.084 39.131 1.00 47.22 169 SER A O 1
ATOM 1373 N N . GLN A 1 170 ? 13.168 -0.038 36.895 1.00 50.22 170 GLN A N 1
ATOM 1374 C CA . GLN A 1 170 ? 14.387 -0.864 36.913 1.00 50.22 170 GLN A CA 1
ATOM 1375 C C . GLN A 1 170 ? 15.615 -0.239 36.225 1.00 50.22 170 GLN A C 1
ATOM 1377 O O . GLN A 1 170 ? 16.656 -0.883 36.188 1.00 50.22 170 GLN A O 1
ATOM 1382 N N . SER A 1 171 ? 15.534 0.991 35.694 1.00 47.50 171 SER A N 1
ATOM 1383 C CA . SER A 1 171 ? 16.651 1.620 34.958 1.00 47.50 171 SER A CA 1
ATOM 1384 C C . SER A 1 171 ? 17.350 2.792 35.659 1.00 47.50 171 SER A C 1
ATOM 1386 O O . SER A 1 171 ? 18.262 3.356 35.068 1.00 47.50 171 SER A O 1
ATOM 1388 N N . ASP A 1 172 ? 16.971 3.154 36.888 1.00 43.88 172 ASP A N 1
ATOM 1389 C CA . ASP A 1 172 ? 17.565 4.294 37.611 1.00 43.88 172 ASP A CA 1
ATOM 1390 C C . ASP A 1 172 ? 18.314 3.837 38.876 1.00 43.88 172 ASP A C 1
ATOM 1392 O O . ASP A 1 172 ? 18.023 4.258 39.992 1.00 43.88 172 ASP A O 1
ATOM 1396 N N . THR A 1 173 ? 19.305 2.960 38.708 1.00 45.84 173 THR A N 1
ATOM 1397 C CA . THR A 1 173 ? 20.299 2.662 39.755 1.00 45.84 173 THR A CA 1
ATOM 1398 C C . THR A 1 173 ? 21.689 2.487 39.154 1.00 45.84 173 THR A C 1
ATOM 1400 O O . THR A 1 173 ? 22.252 1.398 39.219 1.00 45.84 173 THR A O 1
ATOM 1403 N N . HIS A 1 174 ? 22.261 3.549 38.580 1.00 37.12 174 HIS A N 1
ATOM 1404 C CA . HIS A 1 174 ? 23.718 3.730 38.559 1.00 37.12 174 HIS A CA 1
ATOM 1405 C C . HIS A 1 174 ? 24.112 5.183 38.265 1.00 37.12 174 HIS A C 1
ATOM 1407 O O . HIS A 1 174 ? 23.717 5.745 37.249 1.00 37.12 174 HIS A O 1
ATOM 1413 N N . GLY A 1 175 ? 24.918 5.765 39.161 1.00 35.78 175 GLY A N 1
ATOM 1414 C CA . GLY A 1 175 ? 25.729 6.951 38.878 1.00 35.78 175 GLY A CA 1
ATOM 1415 C C . GLY A 1 175 ? 25.357 8.239 39.614 1.00 35.78 175 GLY A C 1
ATOM 1416 O O . GLY A 1 175 ? 24.883 9.176 38.985 1.00 35.78 175 GLY A O 1
ATOM 1417 N N . THR A 1 176 ? 25.642 8.342 40.917 1.00 34.41 176 THR A N 1
ATOM 1418 C CA . THR A 1 176 ? 26.640 9.311 41.430 1.00 34.41 176 THR A CA 1
ATOM 1419 C C . THR A 1 176 ? 26.901 9.084 42.920 1.00 34.41 176 THR A C 1
ATOM 1421 O O . THR A 1 176 ? 26.008 9.220 43.753 1.00 34.41 176 THR A O 1
ATOM 1424 N N . ASP A 1 177 ? 28.150 8.761 43.247 1.00 35.09 177 ASP A N 1
ATOM 1425 C CA . ASP A 1 177 ? 28.697 8.838 44.598 1.00 35.09 177 ASP A CA 1
ATOM 1426 C C . ASP A 1 177 ? 28.741 10.295 45.082 1.00 35.09 177 ASP A C 1
ATOM 1428 O O . ASP A 1 177 ? 29.182 11.185 44.353 1.00 35.09 177 ASP A O 1
ATOM 1432 N N . GLY A 1 178 ? 28.341 10.536 46.336 1.00 34.06 178 GLY A N 1
ATOM 1433 C CA . GLY A 1 178 ? 28.625 11.801 47.015 1.00 34.06 178 GLY A CA 1
ATOM 1434 C C . GLY A 1 178 ? 27.669 12.194 48.143 1.00 34.06 178 GLY A C 1
ATOM 1435 O O . GLY A 1 178 ? 26.787 13.016 47.946 1.00 34.06 178 GLY A O 1
ATOM 1436 N N . ASN A 1 179 ? 27.961 11.699 49.348 1.00 36.34 179 ASN A N 1
ATOM 1437 C CA . ASN A 1 179 ? 27.724 12.334 50.655 1.00 36.34 179 ASN A CA 1
ATOM 1438 C C . ASN A 1 179 ? 26.289 12.611 51.159 1.00 36.34 179 ASN A C 1
ATOM 1440 O O . ASN A 1 179 ? 25.636 13.588 50.819 1.00 36.34 179 ASN A O 1
ATOM 1444 N N . ASN A 1 180 ? 25.910 11.788 52.144 1.00 41.88 180 ASN A N 1
ATOM 1445 C CA . ASN A 1 180 ? 25.307 12.139 53.439 1.00 41.88 180 ASN A CA 1
ATOM 1446 C C . ASN A 1 180 ? 24.714 13.557 53.605 1.00 41.88 180 ASN A C 1
ATOM 1448 O O . ASN A 1 180 ? 25.459 14.516 53.788 1.00 41.88 180 ASN A O 1
ATOM 1452 N N . ALA A 1 181 ? 23.389 13.638 53.756 1.00 33.56 181 ALA A N 1
ATOM 1453 C CA . ALA A 1 181 ? 22.781 14.450 54.812 1.00 33.56 181 ALA A CA 1
ATOM 1454 C C . ALA A 1 181 ? 21.336 14.008 55.085 1.00 33.56 181 ALA A C 1
ATOM 1456 O O . ALA A 1 181 ? 20.400 14.320 54.351 1.00 33.56 181 ALA A O 1
ATOM 1457 N N . ASN A 1 182 ? 21.167 13.322 56.211 1.00 44.72 182 ASN A N 1
ATOM 1458 C CA . ASN A 1 182 ? 19.940 13.330 56.995 1.00 44.72 182 ASN A CA 1
ATOM 1459 C C . ASN A 1 182 ? 19.517 14.787 57.274 1.00 44.72 182 ASN A C 1
ATOM 1461 O O . ASN A 1 182 ? 20.245 15.524 57.937 1.00 44.72 182 ASN A O 1
ATOM 1465 N N . SER A 1 183 ? 18.353 15.202 56.777 1.00 38.19 183 SER A N 1
ATOM 1466 C CA . SER A 1 183 ? 17.712 16.462 57.157 1.00 38.19 183 SER A CA 1
ATOM 1467 C C . SER A 1 183 ? 16.204 16.351 56.958 1.00 38.19 183 SER A C 1
ATOM 1469 O O . SER A 1 183 ? 15.645 16.618 55.896 1.00 38.19 183 SER A O 1
ATOM 1471 N N . ASN A 1 184 ? 15.550 15.924 58.032 1.00 44.06 184 ASN A N 1
ATOM 1472 C CA . ASN A 1 184 ? 14.169 16.260 58.319 1.00 44.06 184 ASN A CA 1
ATOM 1473 C C . ASN A 1 184 ? 14.057 17.791 58.427 1.00 44.06 184 ASN A C 1
ATOM 1475 O O . ASN A 1 184 ? 14.517 18.376 59.406 1.00 44.06 184 ASN A O 1
ATOM 1479 N N . SER A 1 185 ? 13.467 18.444 57.427 1.00 37.69 185 SER A N 1
ATOM 1480 C CA . SER A 1 185 ? 13.078 19.850 57.528 1.00 37.69 185 SER A CA 1
ATOM 1481 C C . SER A 1 185 ? 11.862 20.143 56.660 1.00 37.69 185 SER A C 1
ATOM 1483 O O . SER A 1 185 ? 11.927 20.385 55.455 1.00 37.69 185 SER A O 1
ATOM 1485 N N . ASN A 1 186 ? 10.727 20.132 57.347 1.00 43.75 186 ASN A N 1
ATOM 1486 C CA . ASN A 1 186 ? 9.562 20.938 57.049 1.00 43.75 186 ASN A CA 1
ATOM 1487 C C . ASN A 1 186 ? 9.982 22.403 56.819 1.00 43.75 186 ASN A C 1
ATOM 1489 O O . ASN A 1 186 ? 10.284 23.112 57.776 1.00 43.75 186 ASN A O 1
ATOM 1493 N N . SER A 1 187 ? 9.964 22.884 55.575 1.00 37.50 187 SER A N 1
ATOM 1494 C CA . SER A 1 187 ? 9.832 24.322 55.335 1.00 37.50 187 SER A CA 1
ATOM 1495 C C . SER A 1 187 ? 9.066 24.636 54.051 1.00 37.50 187 SER A C 1
ATOM 1497 O O . SER A 1 187 ? 9.499 24.450 52.918 1.00 37.50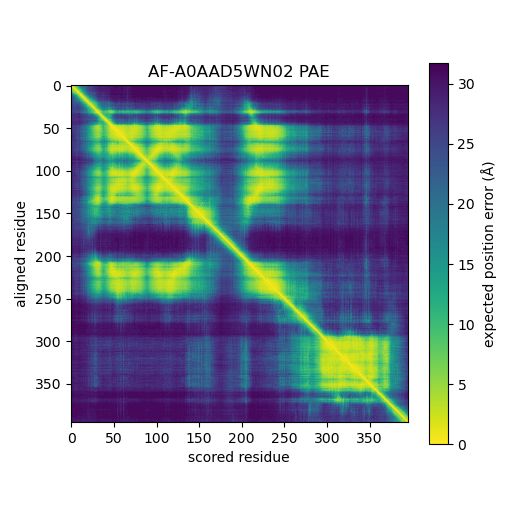 187 SER A O 1
ATOM 1499 N N . ASN A 1 188 ? 7.866 25.139 54.307 1.00 45.50 188 ASN A N 1
ATOM 1500 C CA . ASN A 1 188 ? 7.080 26.053 53.504 1.00 45.50 188 ASN A CA 1
ATOM 1501 C C . ASN A 1 188 ? 7.970 27.069 52.754 1.00 45.50 188 ASN A C 1
ATOM 1503 O O . ASN A 1 188 ? 8.418 28.048 53.344 1.00 45.50 188 ASN A O 1
ATOM 1507 N N . SER A 1 189 ? 8.183 26.865 51.452 1.00 39.69 189 SER A N 1
ATOM 1508 C CA . SER A 1 189 ? 8.705 27.896 50.549 1.00 39.69 189 SER A CA 1
ATOM 1509 C C . SER A 1 189 ? 7.681 28.163 49.451 1.00 39.69 189 SER A C 1
ATOM 1511 O O . SER A 1 189 ? 7.648 27.538 48.390 1.00 39.69 189 SER A O 1
ATOM 1513 N N . ARG A 1 190 ? 6.771 29.089 49.766 1.00 45.75 190 ARG A N 1
ATOM 1514 C CA . ARG A 1 190 ? 5.995 29.837 48.780 1.00 45.75 190 ARG A CA 1
ATOM 1515 C C . ARG A 1 190 ? 6.935 30.894 48.194 1.00 45.75 190 ARG A C 1
ATOM 1517 O O . ARG A 1 190 ? 7.536 31.639 48.957 1.00 45.75 190 ARG A O 1
ATOM 1524 N N . TYR A 1 191 ? 6.962 30.983 46.864 1.00 42.88 191 TYR A N 1
ATOM 1525 C CA . TYR A 1 191 ? 7.708 31.938 46.026 1.00 42.88 191 TYR A CA 1
ATOM 1526 C C . TYR A 1 191 ? 9.171 31.583 45.724 1.00 42.88 191 TYR A C 1
ATOM 1528 O O . TYR A 1 191 ? 10.102 32.030 46.379 1.00 42.88 191 TYR A O 1
ATOM 1536 N N . GLY A 1 192 ? 9.359 30.854 44.622 1.00 40.41 192 GLY A N 1
ATOM 1537 C CA . GLY A 1 192 ? 10.660 30.646 43.998 1.00 40.41 192 GLY A CA 1
ATOM 1538 C C . GLY A 1 192 ? 10.523 29.992 42.628 1.00 40.41 192 GLY A C 1
ATOM 1539 O O . GLY A 1 192 ? 10.322 28.793 42.527 1.00 40.41 192 GLY A O 1
ATOM 1540 N N . ASP A 1 193 ? 10.617 30.819 41.591 1.00 45.16 193 ASP A N 1
ATOM 1541 C CA . ASP A 1 193 ? 11.022 30.467 40.227 1.00 45.16 193 ASP A CA 1
ATOM 1542 C C . ASP A 1 193 ? 10.110 29.545 39.381 1.00 45.16 193 ASP A C 1
ATOM 1544 O O . ASP A 1 193 ? 10.341 28.357 39.172 1.00 45.16 193 ASP A O 1
ATOM 1548 N N . ARG A 1 194 ? 9.090 30.156 38.760 1.00 47.00 194 ARG A N 1
ATOM 1549 C CA . ARG A 1 194 ? 8.370 29.597 37.599 1.00 47.00 194 ARG A CA 1
ATOM 1550 C C . ARG A 1 194 ? 9.139 29.819 36.288 1.00 47.00 194 ARG A C 1
ATOM 1552 O O . ARG A 1 194 ? 8.559 30.264 35.298 1.00 47.00 194 ARG A O 1
ATOM 1559 N N . ARG A 1 195 ? 10.427 29.490 36.231 1.00 49.16 195 ARG A N 1
ATOM 1560 C CA . ARG A 1 195 ? 11.102 29.205 34.958 1.00 49.16 195 ARG A CA 1
ATOM 1561 C C . ARG A 1 195 ? 11.343 27.715 34.874 1.00 49.16 195 ARG A C 1
ATOM 1563 O O . ARG A 1 195 ? 12.465 27.231 34.961 1.00 49.16 195 ARG A O 1
ATOM 1570 N N . GLY A 1 196 ? 10.241 26.993 34.676 1.00 50.53 196 GLY A N 1
ATOM 1571 C CA . GLY A 1 196 ? 10.291 25.611 34.239 1.00 50.53 196 GLY A CA 1
ATOM 1572 C C . GLY A 1 196 ? 11.152 25.547 32.986 1.00 50.53 196 GLY A C 1
ATOM 1573 O O . GLY A 1 196 ? 10.711 25.936 31.902 1.00 50.53 196 GLY A O 1
ATOM 1574 N N . ARG A 1 197 ? 12.396 25.070 33.134 1.00 53.69 197 ARG A N 1
ATOM 1575 C CA . ARG A 1 197 ? 13.115 24.477 32.014 1.00 53.69 197 ARG A CA 1
ATOM 1576 C C . ARG A 1 197 ? 12.129 23.483 31.434 1.00 53.69 197 ARG A C 1
ATOM 1578 O O . ARG A 1 197 ? 11.742 22.541 32.123 1.00 53.69 197 ARG A O 1
ATOM 1585 N N . ARG A 1 198 ? 11.655 23.743 30.214 1.00 51.25 198 ARG A N 1
ATOM 1586 C CA . ARG A 1 198 ? 10.907 22.751 29.453 1.00 51.25 198 ARG A CA 1
ATOM 1587 C C . ARG A 1 198 ? 11.806 21.527 29.423 1.00 51.25 198 ARG A C 1
ATOM 1589 O O . ARG A 1 198 ? 12.823 21.527 28.733 1.00 51.25 198 ARG A O 1
ATOM 1596 N N . TYR A 1 199 ? 11.471 20.540 30.249 1.00 53.41 199 TYR A N 1
ATOM 1597 C CA . TYR A 1 199 ? 11.991 19.200 30.121 1.00 53.41 199 TYR A CA 1
ATOM 1598 C C . TYR A 1 199 ? 11.490 18.750 28.760 1.00 53.41 199 TYR A C 1
ATOM 1600 O O . TYR A 1 199 ? 10.343 18.346 28.596 1.00 53.41 199 TYR A O 1
ATOM 1608 N N . THR A 1 200 ? 12.314 18.986 27.749 1.00 52.94 200 THR A N 1
ATOM 1609 C CA . THR A 1 200 ? 12.161 18.333 26.466 1.00 52.94 200 THR A CA 1
ATOM 1610 C C . THR A 1 200 ? 12.642 16.929 26.780 1.00 52.94 200 THR A C 1
ATOM 1612 O O . THR A 1 200 ? 13.845 16.786 27.012 1.00 52.94 200 THR A O 1
ATOM 1615 N N . PRO A 1 201 ? 11.757 15.922 26.922 1.00 52.47 201 PRO A N 1
ATOM 1616 C CA . PRO A 1 201 ? 12.239 14.564 27.071 1.00 52.47 201 PRO A CA 1
ATOM 1617 C C . PRO A 1 201 ? 13.126 14.334 25.859 1.00 52.47 201 PRO A C 1
ATOM 1619 O O . PRO A 1 201 ? 12.646 14.397 24.723 1.00 52.47 201 PRO A O 1
ATOM 1622 N N . TYR A 1 202 ? 14.424 14.157 26.097 1.00 47.75 202 TYR A N 1
ATOM 1623 C CA . TYR A 1 202 ? 15.310 13.641 25.077 1.00 47.75 202 TYR A CA 1
ATOM 1624 C C . TYR A 1 202 ? 14.656 12.321 24.698 1.00 47.75 202 TYR A C 1
ATOM 1626 O O . TYR A 1 202 ? 14.581 11.400 25.517 1.00 47.75 202 TYR A O 1
ATOM 1634 N N . ARG A 1 203 ? 14.014 12.272 23.526 1.00 51.22 203 ARG A N 1
ATOM 1635 C CA . ARG A 1 203 ? 13.506 11.012 23.009 1.00 51.22 203 ARG A CA 1
ATOM 1636 C C . ARG A 1 203 ? 14.773 10.219 22.776 1.00 51.22 203 ARG A C 1
ATOM 1638 O O . ARG A 1 203 ? 15.443 10.463 21.782 1.00 51.22 203 ARG A O 1
ATOM 1645 N N . LYS A 1 204 ? 15.140 9.371 23.745 1.00 58.50 204 LYS A N 1
ATOM 1646 C CA . LYS A 1 204 ? 16.193 8.375 23.579 1.00 58.50 204 LYS A CA 1
ATOM 1647 C C . LYS A 1 204 ? 15.883 7.732 22.233 1.00 58.50 204 LYS A C 1
ATOM 1649 O O . LYS A 1 204 ? 14.778 7.199 22.071 1.00 58.50 204 LYS A O 1
ATOM 1654 N N . ALA A 1 205 ? 16.751 7.959 21.245 1.00 60.75 205 ALA A N 1
ATOM 1655 C CA . ALA A 1 205 ? 16.570 7.378 19.928 1.00 60.75 205 ALA A CA 1
ATOM 1656 C C . ALA A 1 205 ? 16.377 5.885 20.170 1.00 60.75 205 ALA A C 1
ATOM 1658 O O . ALA A 1 205 ? 17.118 5.299 20.961 1.00 60.75 205 ALA A O 1
ATOM 1659 N N . VAL A 1 206 ? 15.306 5.304 19.621 1.00 65.75 206 VAL A N 1
ATOM 1660 C CA . VAL A 1 206 ? 15.125 3.858 19.745 1.00 65.75 206 VAL A CA 1
ATOM 1661 C C . VAL A 1 206 ? 16.350 3.262 19.063 1.00 65.75 206 VAL A C 1
ATOM 1663 O O . VAL A 1 206 ? 16.532 3.527 17.876 1.00 65.75 206 VAL A O 1
ATOM 1666 N N . PRO A 1 207 ? 17.218 2.563 19.804 1.00 68.69 207 PRO A N 1
ATOM 1667 C CA . PRO A 1 207 ? 18.532 2.227 19.303 1.00 68.69 207 PRO A CA 1
ATOM 1668 C C . PRO A 1 207 ? 18.348 1.111 18.276 1.00 68.69 207 PRO A C 1
ATOM 1670 O O . PRO A 1 207 ? 17.912 -0.000 18.596 1.00 68.69 207 PRO A O 1
ATOM 1673 N N . LYS A 1 208 ? 18.577 1.463 17.014 1.00 78.38 208 LYS A N 1
ATOM 1674 C CA . LYS A 1 208 ? 18.359 0.612 15.850 1.00 78.38 208 LYS A CA 1
ATOM 1675 C C . LYS A 1 208 ? 19.555 0.750 14.929 1.00 78.38 208 LYS A C 1
ATOM 1677 O O . LYS A 1 208 ? 20.004 1.860 14.663 1.00 78.38 208 LYS A O 1
ATOM 1682 N N . LYS A 1 209 ? 20.026 -0.376 14.405 1.00 82.00 209 LYS A N 1
ATOM 1683 C CA . LYS A 1 209 ? 21.093 -0.388 13.409 1.00 82.00 209 LYS A CA 1
ATOM 1684 C C . LYS A 1 209 ? 20.488 -0.031 12.063 1.00 82.00 209 LYS A C 1
ATOM 1686 O O . LYS A 1 209 ? 19.661 -0.779 11.538 1.00 82.00 209 LYS A O 1
ATOM 1691 N N . THR A 1 210 ? 20.857 1.133 11.543 1.00 84.44 210 THR A N 1
ATOM 1692 C CA . THR A 1 210 ? 20.416 1.594 10.225 1.00 84.44 210 THR A CA 1
ATOM 1693 C C . THR A 1 210 ? 21.581 1.468 9.266 1.00 84.44 210 THR A C 1
ATOM 1695 O O . THR A 1 210 ? 22.641 2.036 9.511 1.00 84.44 210 THR A O 1
ATOM 1698 N N . THR A 1 211 ? 21.382 0.736 8.173 1.00 85.31 211 THR A N 1
ATOM 1699 C CA . THR A 1 211 ? 22.430 0.491 7.183 1.00 85.31 211 THR A CA 1
ATOM 1700 C C . THR A 1 211 ? 21.965 0.921 5.792 1.00 85.31 211 THR A C 1
ATOM 1702 O O . THR A 1 211 ? 20.857 0.589 5.373 1.00 85.31 211 THR A O 1
ATOM 1705 N N . ILE A 1 212 ? 22.772 1.682 5.050 1.00 85.06 212 ILE A N 1
ATOM 1706 C CA . ILE A 1 212 ? 22.506 1.973 3.630 1.00 85.06 212 ILE A CA 1
ATOM 1707 C C . ILE A 1 212 ? 23.036 0.806 2.809 1.00 85.06 212 ILE A C 1
ATOM 1709 O O . ILE A 1 212 ? 24.235 0.553 2.855 1.00 85.06 212 ILE A O 1
ATOM 1713 N N . GLN A 1 213 ? 22.170 0.144 2.036 1.00 83.31 213 GLN A N 1
ATOM 1714 C CA . GLN A 1 213 ? 22.512 -1.004 1.185 1.00 83.31 213 GLN A CA 1
ATOM 1715 C C . GLN A 1 213 ? 23.011 -0.619 -0.213 1.00 83.31 213 GLN A C 1
ATOM 1717 O O . GLN A 1 213 ? 23.802 -1.335 -0.821 1.00 83.31 213 GLN A O 1
ATOM 1722 N N . GLY A 1 214 ? 22.551 0.503 -0.761 1.00 83.56 214 GLY A N 1
ATOM 1723 C CA . GLY A 1 214 ? 22.974 0.899 -2.099 1.00 83.56 214 GLY A CA 1
ATOM 1724 C C . GLY A 1 214 ? 22.113 1.968 -2.741 1.00 83.56 214 GLY A C 1
ATOM 1725 O O . GLY A 1 214 ? 21.154 2.473 -2.153 1.00 83.56 214 GLY A O 1
ATOM 1726 N N . ARG A 1 215 ? 22.484 2.320 -3.970 1.00 85.38 215 ARG A N 1
ATOM 1727 C CA . ARG A 1 215 ? 21.819 3.312 -4.810 1.00 85.38 215 ARG A CA 1
ATOM 1728 C C . ARG A 1 215 ? 21.091 2.630 -5.962 1.00 85.38 215 ARG A C 1
ATOM 1730 O O . ARG A 1 215 ? 21.609 1.714 -6.608 1.00 85.38 215 ARG A O 1
ATOM 1737 N N . PHE A 1 216 ? 19.897 3.125 -6.264 1.00 88.19 216 PHE A N 1
ATOM 1738 C CA . PHE A 1 216 ? 19.151 2.686 -7.435 1.00 88.19 216 PHE A CA 1
ATOM 1739 C C . PHE A 1 216 ? 19.722 3.304 -8.712 1.00 88.19 216 PHE A C 1
ATOM 1741 O O . PHE A 1 216 ? 20.006 4.500 -8.772 1.00 88.19 216 PHE A O 1
ATOM 1748 N N . ARG A 1 217 ? 19.892 2.473 -9.744 1.00 86.25 217 ARG A N 1
ATOM 1749 C CA . ARG A 1 217 ? 20.389 2.895 -11.060 1.00 86.25 217 ARG A CA 1
ATOM 1750 C C . ARG A 1 217 ? 19.253 3.159 -12.038 1.00 86.25 217 ARG A C 1
ATOM 1752 O O . ARG A 1 217 ? 19.291 4.150 -12.759 1.00 86.25 217 ARG A O 1
ATOM 1759 N N . HIS A 1 218 ? 18.272 2.263 -12.058 1.00 88.00 218 HIS A N 1
ATOM 1760 C CA . HIS A 1 218 ? 17.165 2.272 -13.007 1.00 88.00 218 HIS A CA 1
ATOM 1761 C C . HIS A 1 218 ? 15.836 2.141 -12.266 1.00 88.00 218 HIS A C 1
ATOM 1763 O O . HIS A 1 218 ? 15.701 1.277 -11.395 1.00 88.00 218 HIS A O 1
ATOM 1769 N N . GLU A 1 219 ? 14.860 2.956 -12.655 1.00 92.81 219 GLU A N 1
ATOM 1770 C CA . GLU A 1 219 ? 13.460 2.784 -12.273 1.00 92.81 219 GLU A CA 1
ATOM 1771 C C . GLU A 1 219 ? 12.717 2.081 -13.408 1.00 92.81 219 GLU A C 1
ATOM 1773 O O . GLU A 1 219 ? 12.758 2.521 -14.560 1.00 92.81 219 GLU A O 1
ATOM 1778 N N . LEU A 1 220 ? 12.056 0.974 -13.085 1.00 93.94 220 LEU A N 1
ATOM 1779 C CA . LEU A 1 220 ? 11.306 0.136 -14.007 1.00 93.94 220 LEU A CA 1
ATOM 1780 C C . LEU A 1 220 ? 9.829 0.110 -13.600 1.00 93.94 220 LEU A C 1
ATOM 1782 O O . LEU A 1 220 ? 9.496 -0.022 -12.423 1.00 93.94 220 LEU A O 1
ATOM 1786 N N . ASN A 1 221 ? 8.935 0.143 -14.577 1.00 95.50 221 ASN A N 1
ATOM 1787 C CA . ASN A 1 221 ? 7.513 -0.097 -14.400 1.00 95.50 221 ASN A CA 1
ATOM 1788 C C . ASN A 1 221 ? 7.161 -1.478 -14.959 1.00 95.50 221 ASN A C 1
ATOM 1790 O O . ASN A 1 221 ? 7.460 -1.779 -16.111 1.00 95.50 221 ASN A O 1
ATOM 1794 N N . CYS A 1 222 ? 6.545 -2.327 -14.142 1.00 95.38 222 CYS A N 1
ATOM 1795 C CA . CYS A 1 222 ? 6.146 -3.669 -14.545 1.00 95.38 222 CYS A CA 1
ATOM 1796 C C . CYS A 1 222 ? 4.721 -3.645 -15.104 1.00 95.38 222 CYS A C 1
ATOM 1798 O O . CYS A 1 222 ? 3.750 -3.445 -14.367 1.00 95.38 222 CYS A O 1
ATOM 1800 N N . ALA A 1 223 ? 4.602 -3.863 -16.411 1.00 94.44 223 ALA A N 1
ATOM 1801 C CA . ALA A 1 223 ? 3.340 -3.935 -17.130 1.00 94.44 223 ALA A CA 1
ATOM 1802 C C . ALA A 1 223 ? 3.133 -5.350 -17.698 1.00 94.44 223 ALA A C 1
ATOM 1804 O O . ALA A 1 223 ? 4.064 -5.931 -18.248 1.00 94.44 223 ALA A O 1
ATOM 1805 N N . PRO A 1 224 ? 1.935 -5.947 -17.579 1.00 94.38 224 PRO A N 1
ATOM 1806 C CA . PRO A 1 224 ? 1.668 -7.248 -18.185 1.00 94.38 224 PRO A CA 1
ATOM 1807 C C . PRO A 1 224 ? 1.738 -7.142 -19.713 1.00 94.38 224 PRO A C 1
ATOM 1809 O O . PRO A 1 224 ? 1.197 -6.198 -20.296 1.00 94.38 224 PRO A O 1
ATOM 1812 N N . VAL A 1 225 ? 2.359 -8.127 -20.366 1.00 93.81 225 VAL A N 1
ATOM 1813 C CA . VAL A 1 225 ? 2.397 -8.192 -21.835 1.00 93.81 225 VAL A CA 1
ATOM 1814 C C . VAL A 1 225 ? 0.971 -8.318 -22.371 1.00 93.81 225 VAL A C 1
ATOM 1816 O O . VAL A 1 225 ? 0.131 -9.024 -21.803 1.00 93.81 225 VAL A O 1
ATOM 1819 N N . ASN A 1 226 ? 0.681 -7.633 -23.479 1.00 89.94 226 ASN A N 1
ATOM 1820 C CA . ASN A 1 226 ? -0.638 -7.637 -24.110 1.00 89.94 226 ASN A CA 1
ATOM 1821 C C . ASN A 1 226 ? -0.931 -8.959 -24.848 1.00 89.94 226 ASN A C 1
ATOM 1823 O O . ASN A 1 226 ? -1.000 -9.011 -26.075 1.00 89.94 226 ASN A O 1
ATOM 1827 N N . ASN A 1 227 ? -1.135 -10.020 -24.072 1.00 92.00 227 ASN A N 1
ATOM 1828 C CA . ASN A 1 227 ? -1.529 -11.343 -24.541 1.00 92.00 227 ASN A CA 1
ATOM 1829 C C . ASN A 1 227 ? -3.039 -11.559 -24.371 1.00 92.00 227 ASN A C 1
ATOM 1831 O O . ASN A 1 227 ? -3.711 -10.878 -23.593 1.00 92.00 227 ASN A O 1
ATOM 1835 N N . GLU A 1 228 ? -3.609 -12.525 -25.093 1.00 90.88 228 GLU A N 1
ATOM 1836 C CA . GLU A 1 228 ? -5.030 -12.861 -24.951 1.00 90.88 228 GLU A CA 1
ATOM 1837 C C . GLU A 1 228 ? -5.379 -13.390 -23.553 1.00 90.88 228 GLU A C 1
ATOM 1839 O O . GLU A 1 228 ? -6.327 -12.890 -22.947 1.00 90.88 228 GLU A O 1
ATOM 1844 N N . GLU A 1 229 ? -4.567 -14.298 -23.005 1.00 88.94 229 GLU A N 1
ATOM 1845 C CA . GLU A 1 229 ? -4.691 -14.804 -21.627 1.00 88.94 229 GLU A CA 1
ATOM 1846 C C . GLU A 1 229 ? -4.641 -13.652 -20.611 1.00 88.94 229 GLU A C 1
ATOM 1848 O O . GLU A 1 229 ? -5.542 -13.495 -19.786 1.00 88.94 229 GLU A O 1
ATOM 1853 N N . ALA A 1 230 ? -3.646 -12.766 -20.736 1.00 90.81 230 ALA A N 1
ATOM 1854 C CA . ALA A 1 230 ? -3.499 -11.606 -19.862 1.00 90.81 230 ALA A CA 1
ATOM 1855 C C . ALA A 1 230 ? -4.721 -10.675 -19.935 1.00 90.81 230 ALA A C 1
ATOM 1857 O O . ALA A 1 230 ? -5.250 -10.264 -18.901 1.00 90.81 230 ALA A O 1
ATOM 1858 N N . ARG A 1 231 ? -5.239 -10.386 -21.138 1.00 93.44 231 ARG A N 1
ATOM 1859 C CA . ARG A 1 231 ? -6.455 -9.573 -21.309 1.00 93.44 231 ARG A CA 1
ATOM 1860 C C . ARG A 1 231 ? -7.672 -10.213 -20.647 1.00 93.44 231 ARG A C 1
ATOM 1862 O O . ARG A 1 231 ? -8.467 -9.489 -20.053 1.00 93.44 231 ARG A O 1
ATOM 1869 N N . GLN A 1 232 ? -7.843 -11.530 -20.743 1.00 93.06 232 GLN A N 1
ATOM 1870 C CA . GLN A 1 232 ? -8.961 -12.230 -20.103 1.00 93.06 232 GLN A CA 1
ATOM 1871 C C . GLN A 1 232 ? -8.860 -12.165 -18.571 1.00 93.06 232 GLN A C 1
ATOM 1873 O O . GLN A 1 232 ? -9.824 -11.759 -17.918 1.00 93.06 232 GLN A O 1
ATOM 1878 N N . LEU A 1 233 ? -7.682 -12.460 -18.011 1.00 92.81 233 LEU A N 1
ATOM 1879 C CA . LEU A 1 233 ? -7.414 -12.428 -16.567 1.00 92.81 233 LEU A CA 1
ATOM 1880 C C . LEU A 1 233 ? -7.504 -11.024 -15.956 1.00 92.81 233 LEU A C 1
ATOM 1882 O O . LEU A 1 233 ? -7.867 -10.862 -14.791 1.00 92.81 233 LEU A O 1
ATOM 1886 N N . LEU A 1 234 ? -7.141 -9.991 -16.713 1.00 92.56 234 LEU A N 1
ATOM 1887 C CA . LEU A 1 234 ? -7.282 -8.608 -16.266 1.00 92.56 234 LEU A CA 1
ATOM 1888 C C . LEU A 1 234 ? -8.733 -8.134 -16.390 1.00 92.56 234 LEU A C 1
ATOM 1890 O O . LEU A 1 234 ? -9.211 -7.426 -15.509 1.00 92.56 234 LEU A O 1
ATOM 1894 N N . ARG A 1 235 ? -9.468 -8.554 -17.429 1.00 93.69 235 ARG A N 1
ATOM 1895 C CA . ARG A 1 235 ? -10.902 -8.247 -17.567 1.00 93.69 235 ARG A CA 1
ATOM 1896 C C . ARG A 1 235 ? -11.736 -8.861 -16.449 1.00 93.69 235 ARG A C 1
ATOM 1898 O O . ARG A 1 235 ? -12.608 -8.165 -15.935 1.00 93.69 235 ARG A O 1
ATOM 1905 N N . SER A 1 236 ? -11.486 -10.116 -16.068 1.00 92.31 236 SER A N 1
ATOM 1906 C CA . SER A 1 236 ? -12.189 -10.743 -14.939 1.00 92.31 236 SER A CA 1
ATOM 1907 C C . SER A 1 236 ? -11.939 -9.969 -13.644 1.00 92.31 236 SER A C 1
ATOM 1909 O O . SER A 1 236 ? -12.891 -9.561 -12.989 1.00 92.31 236 SER A O 1
ATOM 1911 N N . ARG A 1 237 ? -10.682 -9.615 -13.356 1.00 91.50 237 ARG A N 1
ATOM 1912 C CA . ARG A 1 237 ? -10.333 -8.779 -12.195 1.00 91.50 237 ARG A CA 1
ATOM 1913 C C . ARG A 1 237 ? -10.990 -7.410 -12.211 1.00 91.50 237 ARG A C 1
ATOM 1915 O O . ARG A 1 237 ? -11.488 -6.961 -11.186 1.00 91.50 237 ARG A O 1
ATOM 1922 N N . VAL A 1 238 ? -10.986 -6.726 -13.354 1.00 93.75 238 VAL A N 1
ATOM 1923 C CA . VAL A 1 238 ? -11.650 -5.424 -13.482 1.00 93.75 238 VAL A CA 1
ATOM 1924 C C . VAL A 1 238 ? -13.149 -5.584 -13.249 1.00 93.75 238 VAL A C 1
ATOM 1926 O O . VAL A 1 238 ? -13.734 -4.768 -12.546 1.00 93.75 238 VAL A O 1
ATOM 1929 N N . ARG A 1 239 ? -13.776 -6.645 -13.765 1.00 94.25 239 ARG A N 1
ATOM 1930 C CA . ARG A 1 239 ? -15.190 -6.945 -13.508 1.00 94.25 239 ARG A CA 1
ATOM 1931 C C . ARG A 1 239 ? -15.461 -7.166 -12.020 1.00 94.25 239 ARG A C 1
ATOM 1933 O O . ARG A 1 239 ? -16.445 -6.640 -11.515 1.00 94.25 239 ARG A O 1
ATOM 1940 N N . ASP A 1 240 ? -14.611 -7.901 -11.319 1.00 91.19 240 ASP A N 1
ATOM 1941 C CA . ASP A 1 240 ? -14.787 -8.165 -9.886 1.00 91.19 240 ASP A CA 1
ATOM 1942 C C . ASP A 1 240 ? -14.532 -6.909 -9.040 1.00 91.19 240 ASP A C 1
ATOM 1944 O O . ASP A 1 240 ? -15.255 -6.640 -8.085 1.00 91.19 240 ASP A O 1
ATOM 1948 N N . ALA A 1 241 ? -13.561 -6.082 -9.433 1.00 90.00 241 ALA A N 1
ATOM 1949 C CA . ALA A 1 241 ? -13.250 -4.824 -8.757 1.00 90.00 241 ALA A CA 1
ATOM 1950 C C . ALA A 1 241 ? -14.284 -3.715 -9.021 1.00 90.00 241 ALA A C 1
ATOM 1952 O O . ALA A 1 241 ? -14.488 -2.848 -8.172 1.00 90.00 241 ALA A O 1
ATOM 1953 N N . THR A 1 242 ? -14.922 -3.718 -10.196 1.00 93.38 242 THR A N 1
ATOM 1954 C CA . THR A 1 242 ? -15.963 -2.743 -10.574 1.00 93.38 242 THR A CA 1
ATOM 1955 C C . THR A 1 242 ? -17.349 -3.135 -10.082 1.00 93.38 242 THR A C 1
ATOM 1957 O O . THR A 1 242 ? -18.244 -2.288 -10.078 1.00 93.38 242 THR A O 1
ATOM 1960 N N . GLN A 1 243 ? -17.539 -4.382 -9.640 1.00 91.81 243 GLN A N 1
ATOM 1961 C CA . GLN A 1 243 ? -18.790 -4.799 -9.024 1.00 91.81 243 GLN A CA 1
ATOM 1962 C C . GLN A 1 243 ? -19.050 -3.967 -7.758 1.00 91.81 243 GLN A C 1
ATOM 1964 O O . GLN A 1 243 ? -18.229 -3.949 -6.833 1.00 91.81 243 GLN A O 1
ATOM 1969 N N . PRO A 1 244 ? -20.185 -3.250 -7.690 1.00 90.25 244 PRO A N 1
ATOM 1970 C CA . PRO A 1 244 ? -20.502 -2.438 -6.531 1.00 90.25 244 PRO A CA 1
ATOM 1971 C C . PRO A 1 244 ? -20.753 -3.346 -5.323 1.00 90.25 244 PRO A C 1
ATOM 1973 O O . PRO A 1 244 ? -21.615 -4.217 -5.354 1.00 90.25 244 PRO A O 1
ATOM 1976 N N . LYS A 1 245 ? -20.044 -3.102 -4.215 1.00 87.62 245 LYS A N 1
ATOM 1977 C CA . LYS A 1 245 ? -20.239 -3.848 -2.953 1.00 87.62 245 LYS A CA 1
ATOM 1978 C C . LYS A 1 245 ? -21.612 -3.611 -2.312 1.00 87.62 245 LYS A C 1
ATOM 1980 O O . LYS A 1 245 ? -22.016 -4.348 -1.419 1.00 87.62 245 LYS A O 1
ATOM 1985 N N . ARG A 1 246 ? -22.298 -2.540 -2.716 1.00 85.94 246 ARG A N 1
ATOM 1986 C CA . ARG A 1 246 ? -23.630 -2.154 -2.251 1.00 85.94 246 ARG A CA 1
ATOM 1987 C C . ARG A 1 246 ? -24.462 -1.765 -3.458 1.00 85.94 246 ARG A C 1
ATOM 1989 O O . ARG A 1 246 ? -24.135 -0.799 -4.142 1.00 85.94 246 ARG A O 1
ATOM 1996 N N . THR A 1 247 ? -25.531 -2.504 -3.695 1.00 83.38 247 THR A N 1
ATOM 1997 C CA . THR A 1 247 ? -26.532 -2.181 -4.707 1.00 83.38 247 THR A CA 1
ATOM 1998 C C . THR A 1 247 ? -27.758 -1.612 -4.013 1.00 83.38 247 THR A C 1
ATOM 2000 O O . THR A 1 247 ? -28.217 -2.161 -3.013 1.00 83.38 247 THR A O 1
ATOM 2003 N N . MET A 1 248 ? -28.285 -0.501 -4.526 1.00 83.50 248 MET A N 1
ATOM 2004 C CA . MET A 1 248 ? -29.641 -0.089 -4.182 1.00 83.50 248 MET A CA 1
ATOM 2005 C C . MET A 1 248 ? -30.604 -0.964 -4.984 1.00 83.50 248 MET A C 1
ATOM 2007 O O . MET A 1 248 ? -30.485 -1.054 -6.205 1.00 83.50 248 MET A O 1
ATOM 2011 N N . GLU A 1 249 ? -31.531 -1.624 -4.308 1.00 81.38 249 GLU A N 1
ATOM 2012 C CA . GLU A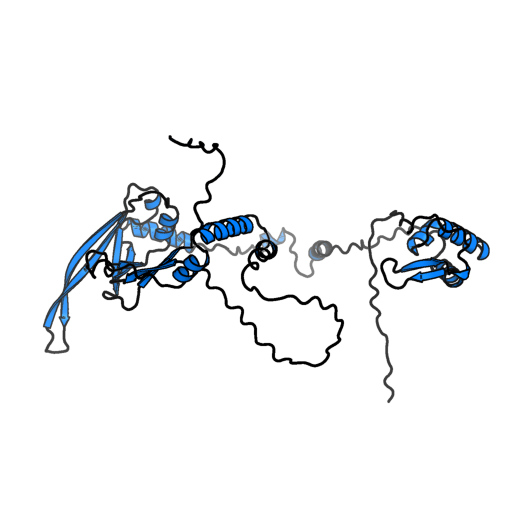 1 249 ? -32.661 -2.264 -4.967 1.00 81.38 249 GLU A CA 1
ATOM 2013 C C . GLU A 1 249 ? -33.858 -1.327 -4.828 1.00 81.38 249 GLU A C 1
ATOM 2015 O O . GLU A 1 249 ? -34.246 -0.956 -3.718 1.00 81.38 249 GLU A O 1
ATOM 2020 N N . LEU A 1 250 ? -34.416 -0.890 -5.959 1.00 82.19 250 LEU A N 1
ATOM 2021 C CA . LEU A 1 250 ? -35.661 -0.137 -5.946 1.00 82.19 250 LEU A CA 1
ATOM 2022 C C . LEU A 1 250 ? -36.782 -1.115 -5.594 1.00 82.19 250 LEU A C 1
ATOM 2024 O O . LEU A 1 250 ? -37.280 -1.834 -6.458 1.00 82.19 250 LEU A O 1
ATOM 2028 N N . MET A 1 251 ? -37.171 -1.145 -4.321 1.00 71.88 251 MET A N 1
ATOM 2029 C CA . MET A 1 251 ? -38.340 -1.909 -3.900 1.00 71.88 251 MET A CA 1
ATOM 2030 C C . MET A 1 251 ? -39.573 -1.347 -4.609 1.00 71.88 251 MET A C 1
ATOM 2032 O O . MET A 1 251 ? -39.873 -0.153 -4.513 1.00 71.88 251 MET A O 1
ATOM 2036 N N . SER A 1 252 ? -40.292 -2.201 -5.338 1.00 76.50 252 SER A N 1
ATOM 2037 C CA . SER A 1 252 ? -41.541 -1.786 -5.970 1.00 76.50 252 SER A CA 1
ATOM 2038 C C . SER A 1 252 ? -42.589 -1.476 -4.894 1.00 76.50 252 SER A C 1
ATOM 2040 O O . SER A 1 252 ? -42.678 -2.160 -3.873 1.00 76.50 252 SER A O 1
ATOM 2042 N N . MET A 1 253 ? -43.419 -0.457 -5.126 1.00 62.38 253 MET A N 1
ATOM 2043 C CA . MET A 1 253 ? -44.460 -0.020 -4.181 1.00 62.38 253 MET A CA 1
ATOM 2044 C C . MET A 1 253 ? -45.451 -1.145 -3.816 1.00 62.38 253 MET A C 1
ATOM 2046 O O . MET A 1 253 ? -46.018 -1.151 -2.728 1.00 62.38 253 MET A O 1
ATOM 2050 N N . MET A 1 254 ? -45.614 -2.148 -4.685 1.00 60.81 254 MET A N 1
ATOM 2051 C CA . MET A 1 254 ? -46.445 -3.325 -4.418 1.00 60.81 254 MET A CA 1
ATOM 2052 C C . MET A 1 254 ? -45.813 -4.284 -3.392 1.00 60.81 254 MET A C 1
ATOM 2054 O O . MET A 1 254 ? -46.533 -4.936 -2.642 1.00 60.81 254 MET A O 1
ATOM 2058 N N . GLN A 1 255 ? -44.480 -4.352 -3.319 1.00 62.09 255 GLN A N 1
ATOM 2059 C CA . GLN A 1 255 ? -43.752 -5.169 -2.339 1.00 62.09 255 GLN A CA 1
ATOM 2060 C C . GLN A 1 255 ? -43.637 -4.477 -0.973 1.00 62.09 255 GLN A C 1
ATOM 2062 O O . GLN A 1 255 ? -43.584 -5.166 0.045 1.00 62.09 255 GLN A O 1
ATOM 2067 N N . SER A 1 256 ? -43.652 -3.138 -0.921 1.00 57.41 256 SER A N 1
ATOM 2068 C CA . SER A 1 256 ? -43.657 -2.399 0.353 1.00 57.41 256 SER A CA 1
ATOM 2069 C C . SER A 1 256 ? -45.038 -2.349 1.015 1.00 57.41 256 SER A C 1
ATOM 2071 O O . SER A 1 256 ? -45.122 -2.335 2.239 1.00 57.41 256 SER A O 1
ATOM 2073 N N . ALA A 1 257 ? -46.126 -2.404 0.240 1.00 58.00 257 ALA A N 1
ATOM 2074 C CA . ALA A 1 257 ? -47.493 -2.354 0.766 1.00 58.00 257 ALA A CA 1
ATOM 2075 C C . ALA A 1 257 ? -47.860 -3.540 1.687 1.00 58.00 257 ALA A C 1
ATOM 2077 O O . ALA A 1 257 ? -48.763 -3.414 2.512 1.00 58.00 257 ALA A O 1
ATOM 2078 N N . GLY A 1 258 ? -47.162 -4.678 1.573 1.00 58.53 258 GLY A N 1
ATOM 2079 C CA . GLY A 1 258 ? -47.396 -5.873 2.395 1.00 58.53 258 GLY A CA 1
ATOM 2080 C C . GLY A 1 258 ? -46.565 -5.954 3.681 1.00 58.53 258 GLY A C 1
ATOM 2081 O O . GLY A 1 258 ? -46.886 -6.750 4.562 1.00 58.53 258 GLY A O 1
ATOM 2082 N N . GLN A 1 259 ? -45.509 -5.147 3.821 1.00 56.84 259 GLN A N 1
ATOM 2083 C CA . GLN A 1 259 ? -44.655 -5.147 5.008 1.00 56.84 259 GLN A CA 1
ATOM 2084 C C . GLN A 1 259 ? -44.628 -3.763 5.640 1.00 56.84 259 GLN A C 1
ATOM 2086 O O . GLN A 1 259 ? -43.861 -2.908 5.217 1.00 56.84 259 GLN A O 1
ATOM 2091 N N . ASN A 1 260 ? -45.469 -3.587 6.670 1.00 58.44 260 ASN A N 1
ATOM 2092 C CA . ASN A 1 260 ? -45.381 -2.569 7.723 1.00 58.44 260 ASN A CA 1
ATOM 2093 C C . ASN A 1 260 ? -44.547 -1.349 7.332 1.00 58.44 260 ASN A C 1
ATOM 2095 O O . ASN A 1 260 ? -43.423 -1.173 7.805 1.00 58.44 260 ASN A O 1
ATOM 2099 N N . VAL A 1 261 ? -45.108 -0.525 6.453 1.00 58.22 261 VAL A N 1
ATOM 2100 C CA . VAL A 1 261 ? -44.502 0.736 6.065 1.00 58.22 261 VAL A CA 1
ATOM 2101 C C . VAL A 1 261 ? -44.485 1.632 7.303 1.00 58.22 261 VAL A C 1
ATOM 2103 O O . VAL A 1 261 ? -45.502 2.204 7.679 1.00 58.22 261 VAL A O 1
ATOM 2106 N N . ILE A 1 262 ? -43.335 1.712 7.972 1.00 58.53 262 ILE A N 1
ATOM 2107 C CA . ILE A 1 262 ? -43.090 2.622 9.095 1.00 58.53 262 ILE A CA 1
ATOM 2108 C C . ILE A 1 262 ? -42.840 4.011 8.497 1.00 58.53 262 ILE A C 1
ATOM 2110 O O . ILE A 1 262 ? -41.715 4.504 8.461 1.00 58.53 262 ILE A O 1
ATOM 2114 N N . HIS A 1 263 ? -43.882 4.630 7.951 1.00 59.53 263 HIS A N 1
ATOM 2115 C CA . HIS A 1 263 ? -43.846 6.057 7.645 1.00 59.53 263 HIS A CA 1
ATOM 2116 C C . HIS A 1 263 ? -44.091 6.846 8.933 1.00 59.53 263 HIS A C 1
ATOM 2118 O O . HIS A 1 263 ? -44.916 6.451 9.763 1.00 59.53 263 HIS A O 1
ATOM 2124 N N . GLN A 1 264 ? -43.407 7.981 9.102 1.00 50.56 264 GLN A N 1
ATOM 2125 C CA . GLN A 1 264 ? -43.764 8.961 10.132 1.00 50.56 264 GLN A CA 1
ATOM 2126 C C . GLN A 1 264 ? -45.267 9.276 10.019 1.00 50.56 264 GLN A C 1
ATOM 2128 O O . GLN A 1 264 ? -45.725 9.726 8.974 1.00 50.56 264 GLN A O 1
ATOM 2133 N N . GLY A 1 265 ? -46.033 8.964 11.071 1.00 59.03 265 GLY A N 1
ATOM 2134 C CA . GLY A 1 265 ? -47.495 9.122 11.117 1.00 59.03 265 GLY A CA 1
ATOM 2135 C C . GLY A 1 265 ? -48.320 7.832 10.982 1.00 59.03 265 GLY A C 1
ATOM 2136 O O . GLY A 1 265 ? -49.535 7.884 11.146 1.00 59.03 265 GLY A O 1
ATOM 2137 N N . THR A 1 266 ? -47.703 6.670 10.737 1.00 61.72 266 THR A N 1
ATOM 2138 C CA . THR A 1 266 ? -48.410 5.371 10.753 1.00 61.72 266 THR A CA 1
ATOM 2139 C C . THR A 1 266 ? -48.352 4.700 12.127 1.00 61.72 266 THR A C 1
ATOM 2141 O O . THR A 1 266 ? -47.340 4.760 12.825 1.00 61.72 266 THR A O 1
ATOM 2144 N N . ALA A 1 267 ? -49.438 4.022 12.515 1.00 57.94 267 ALA A N 1
ATOM 2145 C CA . ALA A 1 267 ? -49.613 3.430 13.846 1.00 57.94 267 ALA A CA 1
ATOM 2146 C C . ALA A 1 267 ? -48.496 2.440 14.250 1.00 57.94 267 ALA A C 1
ATOM 2148 O O . ALA A 1 267 ? -48.117 2.380 15.416 1.00 57.94 267 ALA A O 1
ATOM 2149 N N . GLY A 1 268 ? -47.897 1.724 13.289 1.00 58.16 268 GLY A N 1
ATOM 2150 C CA . GLY A 1 268 ? -46.804 0.773 13.542 1.00 58.16 268 GLY A CA 1
ATOM 2151 C C . GLY A 1 268 ? -45.448 1.406 13.892 1.00 58.16 268 GLY A C 1
ATOM 2152 O O . GLY A 1 268 ? -44.544 0.696 14.335 1.00 58.16 268 GLY A O 1
ATOM 2153 N N . ALA A 1 269 ? -45.286 2.722 13.709 1.00 57.47 269 ALA A N 1
ATOM 2154 C CA . ALA A 1 269 ? -44.089 3.449 14.134 1.00 57.47 269 ALA A CA 1
ATOM 2155 C C . ALA A 1 269 ? -44.051 3.665 15.653 1.00 57.47 269 ALA A C 1
ATOM 2157 O O . ALA A 1 269 ? -42.975 3.648 16.249 1.00 57.47 269 ALA A O 1
ATOM 2158 N N . PHE A 1 270 ? -45.214 3.816 16.289 1.00 58.97 270 PHE A N 1
ATOM 2159 C CA . PHE A 1 270 ? -45.305 4.142 17.712 1.00 58.97 270 PHE A CA 1
ATOM 2160 C C . PHE A 1 270 ? -44.847 2.973 18.601 1.00 58.97 270 PHE A C 1
ATOM 2162 O O . PHE A 1 270 ? -44.019 3.164 19.488 1.00 58.97 270 PHE A O 1
ATOM 2169 N N . ASP A 1 271 ? -45.279 1.745 18.299 1.00 62.47 271 ASP A N 1
ATOM 2170 C CA . ASP A 1 271 ? -44.926 0.541 19.076 1.00 62.47 271 ASP A CA 1
ATOM 2171 C C . ASP A 1 271 ? -43.431 0.182 19.028 1.00 62.47 271 ASP A C 1
ATOM 2173 O O . ASP A 1 271 ? -42.869 -0.379 19.974 1.00 62.47 271 ASP A O 1
ATOM 2177 N N . LYS A 1 272 ? -42.755 0.495 17.918 1.00 61.69 272 LYS A N 1
ATOM 2178 C CA . LYS A 1 272 ? -41.340 0.140 17.732 1.00 61.69 272 LYS A CA 1
ATOM 2179 C C . LYS A 1 272 ? -40.394 1.141 18.394 1.00 61.69 272 LYS A C 1
ATOM 2181 O O . LYS A 1 272 ? -39.363 0.726 18.915 1.00 61.69 272 LYS A O 1
ATOM 2186 N N . PHE A 1 273 ? -40.758 2.425 18.435 1.00 60.81 273 PHE A N 1
ATOM 2187 C CA . PHE A 1 273 ? -39.958 3.457 19.105 1.00 60.81 273 PHE A CA 1
ATOM 2188 C C . PHE A 1 273 ? -40.092 3.430 20.636 1.00 60.81 273 PHE A C 1
ATOM 2190 O O . PHE A 1 273 ? -39.113 3.714 21.323 1.00 60.81 273 PHE A O 1
ATOM 2197 N N . GLN A 1 274 ? -41.237 3.003 21.182 1.00 62.28 274 GLN A N 1
ATOM 2198 C CA . GLN A 1 274 ? -41.438 2.847 22.635 1.00 62.28 274 GLN A CA 1
ATOM 2199 C C . GLN A 1 274 ? -40.486 1.818 23.276 1.00 62.28 274 GLN A C 1
ATOM 2201 O O . GLN A 1 274 ? -40.130 1.931 24.442 1.00 62.28 274 GLN A O 1
ATOM 2206 N N . ASN A 1 275 ? -40.021 0.827 22.511 1.00 62.34 275 ASN A N 1
ATOM 2207 C CA . ASN A 1 275 ? -39.124 -0.218 23.014 1.00 62.34 275 ASN A CA 1
ATOM 2208 C C . ASN A 1 275 ? -37.626 0.125 22.920 1.00 62.34 275 ASN A C 1
ATOM 2210 O O . ASN A 1 275 ? -36.805 -0.658 23.404 1.00 62.34 275 ASN A O 1
ATOM 2214 N N . PHE A 1 276 ? -37.258 1.246 22.287 1.00 65.44 276 PHE A N 1
ATOM 2215 C CA . PHE A 1 276 ? -35.859 1.644 22.085 1.00 65.44 276 PHE A CA 1
ATOM 2216 C C . PHE A 1 276 ? -35.283 2.395 23.292 1.00 65.44 276 PHE A C 1
ATOM 2218 O O . PHE A 1 276 ? -34.123 2.197 23.642 1.00 65.44 276 PHE A O 1
ATOM 2225 N N . ILE A 1 277 ? -36.112 3.184 23.980 1.00 67.06 277 ILE A N 1
ATOM 2226 C CA . ILE A 1 277 ? -35.775 3.770 25.278 1.00 67.06 277 ILE A CA 1
ATOM 2227 C C . ILE A 1 277 ? -36.668 3.105 26.322 1.00 67.06 277 ILE A C 1
ATOM 2229 O O . ILE A 1 277 ? -37.749 3.586 26.640 1.00 67.06 277 ILE A O 1
ATOM 2233 N N . LYS A 1 278 ? -36.217 1.964 26.851 1.00 61.94 278 LYS A N 1
ATOM 2234 C CA . LYS A 1 278 ? -36.806 1.386 28.061 1.00 61.94 278 LYS A CA 1
ATOM 2235 C C . LYS A 1 278 ? -36.298 2.191 29.252 1.00 61.94 278 LYS A C 1
ATOM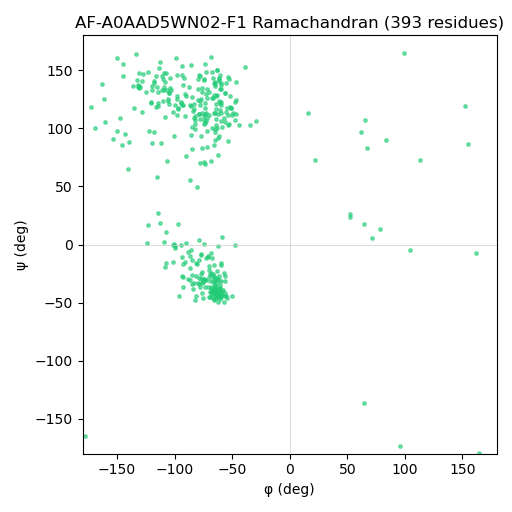 2237 O O . LYS A 1 278 ? -35.318 1.803 29.883 1.00 61.94 278 LYS A O 1
ATOM 2242 N N . THR A 1 279 ? -36.928 3.322 29.552 1.00 62.78 279 THR A N 1
ATOM 2243 C CA . THR A 1 279 ? -36.871 3.821 30.926 1.00 62.78 279 THR A CA 1
ATOM 2244 C C . THR A 1 279 ? -37.504 2.734 31.801 1.00 62.78 279 THR A C 1
ATOM 2246 O O . THR A 1 279 ? -38.530 2.157 31.442 1.00 62.78 279 THR A O 1
ATOM 2249 N N . ASN A 1 280 ? -36.875 2.371 32.923 1.00 55.06 280 ASN A N 1
ATOM 2250 C CA . ASN A 1 280 ? -37.412 1.348 33.840 1.00 55.06 280 ASN A CA 1
ATOM 2251 C C . ASN A 1 280 ? -38.767 1.741 34.462 1.00 55.06 280 ASN A C 1
ATOM 2253 O O . ASN A 1 280 ? -39.391 0.951 35.168 1.00 55.06 280 ASN A O 1
ATOM 2257 N N . GLU A 1 281 ? -39.274 2.923 34.137 1.00 56.28 281 GLU A N 1
ATOM 2258 C CA . GLU A 1 281 ? -40.643 3.328 34.379 1.00 56.28 281 GLU A CA 1
ATOM 2259 C C . GLU A 1 281 ? -41.583 2.584 33.429 1.00 56.28 281 GLU A C 1
ATOM 2261 O O . GLU A 1 281 ? -42.005 3.078 32.383 1.00 56.28 281 GLU A O 1
ATOM 2266 N N . LYS A 1 282 ? -41.967 1.366 33.820 1.00 50.88 282 LYS A N 1
ATOM 2267 C CA . LYS A 1 282 ? -43.214 0.782 33.319 1.00 50.88 282 LYS A CA 1
ATOM 2268 C C . LYS A 1 282 ? -44.308 1.851 33.459 1.00 50.88 282 LYS A C 1
ATOM 2270 O O . LYS A 1 282 ? -44.546 2.283 34.592 1.00 50.88 282 LYS A O 1
ATOM 2275 N N . PRO A 1 283 ? -45.013 2.255 32.382 1.00 46.91 283 PRO A N 1
ATOM 2276 C CA . PRO A 1 283 ? -46.186 3.092 32.526 1.00 46.91 283 PRO A CA 1
ATOM 2277 C C . PRO A 1 283 ? -47.170 2.321 33.390 1.00 46.91 283 PRO A C 1
ATOM 2279 O O . PRO A 1 283 ? -47.645 1.230 33.072 1.00 46.91 283 PRO A O 1
ATOM 2282 N N . VAL A 1 284 ? -47.369 2.892 34.563 1.00 48.25 284 VAL A N 1
ATOM 2283 C CA . VAL A 1 284 ? -48.129 2.356 35.664 1.00 48.25 284 VAL A CA 1
ATOM 2284 C C . VAL A 1 284 ? -49.579 2.169 35.204 1.00 48.25 284 VAL A C 1
ATOM 2286 O O . VAL A 1 284 ? -50.405 3.070 35.345 1.00 48.25 284 VAL A O 1
ATOM 2289 N N . THR A 1 285 ? -49.942 0.975 34.720 1.00 48.75 285 THR A N 1
ATOM 2290 C CA . THR A 1 285 ? -51.303 0.460 34.920 1.00 48.75 285 THR A CA 1
ATOM 2291 C C . THR A 1 285 ? -51.443 0.227 36.413 1.00 48.75 285 THR A C 1
ATOM 2293 O O . THR A 1 285 ? -51.136 -0.833 36.959 1.00 48.75 285 THR A O 1
ATOM 2296 N N . LYS A 1 286 ? -51.812 1.326 37.064 1.00 49.06 286 LYS A N 1
ATOM 2297 C CA . LYS A 1 286 ? -51.950 1.576 38.490 1.00 49.06 286 LYS A CA 1
ATOM 2298 C C . LYS A 1 286 ? -53.031 0.649 39.051 1.00 49.06 286 LYS A C 1
ATOM 2300 O O . LYS A 1 286 ? -54.144 1.081 39.334 1.00 49.06 286 LYS A O 1
ATOM 2305 N N . GLN A 1 287 ? -52.716 -0.631 39.251 1.00 48.12 287 GLN A N 1
ATOM 2306 C CA . GLN A 1 287 ? -53.348 -1.348 40.350 1.00 48.12 287 GLN A CA 1
ATOM 2307 C C . GLN A 1 287 ? -52.867 -0.636 41.606 1.00 48.12 287 GLN A C 1
ATOM 2309 O O . GLN A 1 287 ? -51.704 -0.747 41.987 1.00 48.12 287 GLN A O 1
ATOM 2314 N N . LYS A 1 288 ? -53.746 0.192 42.179 1.00 48.38 288 LYS A N 1
ATOM 2315 C CA . LYS A 1 288 ? -53.570 0.817 43.487 1.00 48.38 288 LYS A CA 1
ATOM 2316 C C . LYS A 1 288 ? -53.276 -0.298 44.494 1.00 48.38 288 LYS A C 1
ATOM 2318 O O . LYS A 1 288 ? -54.200 -0.836 45.099 1.00 48.38 288 LYS A O 1
ATOM 2323 N N . LYS A 1 289 ? -52.001 -0.649 44.684 1.00 51.03 289 LYS A N 1
ATOM 2324 C CA . LYS A 1 289 ? -51.553 -1.241 45.940 1.00 51.03 289 LYS A CA 1
ATOM 2325 C C . LYS A 1 289 ? -51.802 -0.154 46.967 1.00 51.03 289 LYS A C 1
ATOM 2327 O O . LYS A 1 289 ? -51.132 0.869 46.996 1.00 51.03 289 LYS A O 1
ATOM 2332 N N . GLN A 1 290 ? -52.908 -0.348 47.660 1.00 51.62 290 GLN A N 1
ATOM 2333 C CA . GLN A 1 290 ? -53.422 0.438 48.755 1.00 51.62 290 GLN A CA 1
ATOM 2334 C C . GLN A 1 290 ? -52.250 0.744 49.690 1.00 51.62 290 GLN A C 1
ATOM 2336 O O . GLN A 1 290 ? -51.775 -0.148 50.388 1.00 51.62 290 GLN A O 1
ATOM 2341 N N . GLU A 1 291 ? -51.721 1.969 49.625 1.00 52.81 291 GLU A N 1
ATOM 2342 C CA . GLU A 1 291 ? -50.739 2.439 50.594 1.00 52.81 291 GLU A CA 1
ATOM 2343 C C . GLU A 1 291 ? -51.345 2.188 51.968 1.00 52.81 291 GLU A C 1
ATOM 2345 O O . GLU A 1 291 ? -52.455 2.647 52.267 1.00 52.81 291 GLU A O 1
ATOM 2350 N N . ALA A 1 292 ? -50.667 1.344 52.743 1.00 54.25 292 ALA A N 1
ATOM 2351 C CA . ALA A 1 292 ? -51.098 0.958 54.065 1.00 54.25 292 ALA A CA 1
ATOM 2352 C C . ALA A 1 292 ? -51.334 2.239 54.863 1.00 54.25 292 ALA A C 1
ATOM 2354 O O . ALA A 1 292 ? -50.401 2.982 55.166 1.00 54.25 292 ALA A O 1
ATOM 2355 N N . LYS A 1 293 ? -52.603 2.514 55.175 1.00 57.97 293 LYS A N 1
ATOM 2356 C CA . LYS A 1 293 ? -52.996 3.529 56.147 1.00 57.97 293 LYS A CA 1
ATOM 2357 C C . LYS A 1 293 ? -52.556 3.027 57.521 1.00 57.97 293 LYS A C 1
ATOM 2359 O O . LYS A 1 293 ? -53.379 2.571 58.306 1.00 57.97 293 LYS A O 1
ATOM 2364 N N . ALA A 1 294 ? -51.253 3.028 57.773 1.00 61.00 294 ALA A N 1
ATOM 2365 C CA . ALA A 1 294 ? -50.723 2.836 59.102 1.00 61.00 294 ALA A CA 1
ATOM 2366 C C . ALA A 1 294 ? -51.164 4.045 59.925 1.00 61.00 294 ALA A C 1
ATOM 2368 O O . ALA A 1 294 ? -50.819 5.192 59.628 1.00 61.00 294 ALA A O 1
ATOM 2369 N N . THR A 1 295 ? -52.025 3.793 60.904 1.00 74.31 295 THR A N 1
ATOM 2370 C CA . THR A 1 295 ? -52.444 4.806 61.867 1.00 74.31 295 THR A CA 1
ATOM 2371 C C . THR A 1 295 ? -51.209 5.304 62.608 1.00 74.31 295 THR A C 1
ATOM 2373 O O . THR A 1 295 ? -50.386 4.497 63.042 1.00 74.31 295 THR A O 1
ATOM 2376 N N . ARG A 1 296 ? -51.080 6.630 62.744 1.00 82.31 296 ARG A N 1
ATOM 2377 C CA . ARG A 1 296 ? -49.989 7.243 63.509 1.00 82.31 296 ARG A CA 1
ATOM 2378 C C . ARG A 1 296 ? -50.062 6.742 64.948 1.00 82.31 296 ARG A C 1
ATOM 2380 O O . ARG A 1 296 ? -51.078 6.946 65.612 1.00 82.31 296 ARG A O 1
ATOM 2387 N N . VAL A 1 297 ? -49.001 6.089 65.402 1.00 83.88 297 VAL A N 1
ATOM 2388 C CA . VAL A 1 297 ? -48.834 5.751 66.821 1.00 83.88 297 VAL A CA 1
ATOM 2389 C C . VAL A 1 297 ? -48.603 7.023 67.638 1.00 83.88 297 VAL A C 1
ATOM 2391 O O . VAL A 1 297 ? -48.272 8.077 67.089 1.00 83.88 297 VAL A O 1
ATOM 2394 N N . SER A 1 298 ? -48.806 6.942 68.952 1.00 88.94 298 SER A N 1
ATOM 2395 C CA . SER A 1 298 ? -48.581 8.089 69.831 1.00 88.94 298 SER A CA 1
ATOM 2396 C C . SER A 1 298 ? -47.105 8.517 69.818 1.00 88.94 298 SER A C 1
ATOM 2398 O O . SER A 1 298 ? -46.204 7.701 69.625 1.00 88.94 298 SER A O 1
ATOM 2400 N N . GLN A 1 299 ? -46.841 9.809 70.036 1.00 84.38 299 GLN A N 1
ATOM 2401 C CA . GLN A 1 299 ? -45.487 10.363 69.926 1.00 84.38 299 GLN A CA 1
ATOM 2402 C C . GLN A 1 299 ? -44.490 9.713 70.903 1.00 84.38 299 GLN A C 1
ATOM 2404 O O . GLN A 1 299 ? -43.332 9.490 70.554 1.00 84.38 299 GLN A O 1
ATOM 2409 N N . GLY A 1 300 ? -44.932 9.402 72.126 1.00 85.88 300 GLY A N 1
ATOM 2410 C CA . GLY A 1 300 ? -44.100 8.723 73.125 1.00 85.88 300 GLY A CA 1
ATOM 2411 C C . GLY A 1 300 ? -43.736 7.302 72.696 1.00 85.88 300 GLY A C 1
ATOM 2412 O O . GLY A 1 300 ? -42.566 6.937 72.694 1.00 85.88 300 GLY A O 1
ATOM 2413 N N . GLU A 1 301 ? -44.726 6.548 72.221 1.00 88.19 301 GLU A N 1
ATOM 2414 C CA . GLU A 1 301 ? -44.548 5.171 71.755 1.00 88.19 301 GLU A CA 1
ATOM 2415 C C . GLU A 1 301 ? -43.630 5.090 70.525 1.00 88.19 301 GLU A C 1
ATOM 2417 O O . GLU A 1 301 ? -42.762 4.219 70.452 1.00 88.19 301 GLU A O 1
ATOM 2422 N N . LEU A 1 302 ? -43.732 6.052 69.597 1.00 87.75 302 LEU A N 1
ATOM 2423 C CA . LEU A 1 302 ? -42.822 6.130 68.452 1.00 87.75 302 LEU A CA 1
ATOM 2424 C C . LEU A 1 302 ? -41.369 6.346 68.887 1.00 87.75 302 LEU A C 1
ATOM 2426 O O . LEU A 1 302 ? -40.455 5.742 68.326 1.00 87.75 302 LEU A O 1
ATOM 2430 N N . ARG A 1 303 ? -41.140 7.199 69.889 1.00 86.00 303 ARG A N 1
ATOM 2431 C CA . ARG A 1 303 ? -39.793 7.474 70.409 1.00 86.00 303 ARG A CA 1
ATOM 2432 C C . ARG A 1 303 ? -39.196 6.244 71.083 1.00 86.00 303 ARG A C 1
ATOM 2434 O O . ARG A 1 303 ? -38.012 5.975 70.890 1.00 86.00 303 ARG A O 1
ATOM 2441 N N . ASP A 1 304 ? -40.002 5.463 71.790 1.00 88.00 304 ASP A N 1
ATOM 2442 C CA . ASP A 1 304 ? -39.557 4.203 72.389 1.00 88.00 304 ASP A CA 1
ATOM 2443 C C . ASP A 1 304 ? -39.200 3.157 71.321 1.00 88.00 304 ASP A C 1
ATOM 2445 O O . ASP A 1 304 ? -38.157 2.500 71.422 1.00 88.00 304 ASP A O 1
ATOM 2449 N N . MET A 1 305 ? -39.989 3.066 70.243 1.00 85.50 305 MET A N 1
ATOM 2450 C CA . MET A 1 305 ? -39.677 2.219 69.084 1.00 85.50 305 MET A CA 1
ATOM 2451 C C . MET A 1 305 ? -38.391 2.658 68.369 1.00 85.50 305 MET A C 1
ATOM 2453 O O . MET A 1 305 ? -37.550 1.818 68.040 1.00 85.50 305 MET A O 1
ATOM 2457 N N . LEU A 1 306 ? -38.196 3.964 68.155 1.00 88.31 306 LEU A N 1
ATOM 2458 C CA . LEU A 1 306 ? -36.976 4.506 67.548 1.00 88.31 306 LEU A CA 1
ATOM 2459 C C . LEU A 1 306 ? -35.751 4.238 68.429 1.00 88.31 306 LEU A C 1
ATOM 2461 O O . LEU A 1 306 ? -34.730 3.769 67.929 1.00 88.31 306 LEU A O 1
ATOM 2465 N N . ASN A 1 307 ? -35.860 4.434 69.743 1.00 85.88 307 ASN A N 1
ATOM 2466 C CA . ASN A 1 307 ? -34.797 4.101 70.692 1.00 85.88 307 ASN A CA 1
ATOM 2467 C C . ASN A 1 307 ? -34.456 2.602 70.664 1.00 85.88 307 ASN A C 1
ATOM 2469 O O . ASN A 1 307 ? -33.283 2.237 70.749 1.00 85.88 307 ASN A O 1
ATOM 2473 N N . ALA A 1 308 ? -35.446 1.719 70.505 1.00 86.19 308 ALA A N 1
ATOM 2474 C CA . ALA A 1 308 ? -35.203 0.290 70.316 1.00 86.19 308 ALA A CA 1
ATOM 2475 C C . ALA A 1 308 ? -34.466 -0.013 68.996 1.00 86.19 308 ALA A C 1
ATOM 2477 O O . ALA A 1 308 ? -33.605 -0.893 68.972 1.00 86.19 308 ALA A O 1
ATOM 2478 N N . CYS A 1 309 ? -34.738 0.734 67.921 1.00 85.38 309 CYS A N 1
ATOM 2479 C CA . CYS A 1 309 ? -34.019 0.621 66.648 1.00 85.38 309 CYS A CA 1
ATOM 2480 C C . CYS A 1 309 ? -32.561 1.094 66.772 1.00 85.38 309 CYS A C 1
ATOM 2482 O O . CYS A 1 309 ? -31.644 0.385 66.350 1.00 85.38 309 CYS A O 1
ATOM 2484 N N . PHE A 1 310 ? -32.320 2.238 67.420 1.00 85.19 310 PHE A N 1
ATOM 2485 C CA . PHE A 1 310 ? -30.971 2.779 67.643 1.00 85.19 310 PHE A CA 1
ATOM 2486 C C . PHE A 1 310 ? -30.135 1.973 68.649 1.00 85.19 310 PHE A C 1
ATOM 2488 O O . PHE A 1 310 ? -28.910 2.052 68.633 1.00 85.19 310 PHE A O 1
ATOM 2495 N N . LYS A 1 311 ? -30.764 1.133 69.483 1.00 84.69 311 LYS A N 1
ATOM 2496 C CA . LYS A 1 311 ? -30.051 0.109 70.269 1.00 84.69 311 LYS A CA 1
ATOM 2497 C C . LYS A 1 311 ? -29.507 -1.033 69.401 1.00 84.69 311 LYS A C 1
ATOM 2499 O O . LYS A 1 311 ? -28.524 -1.654 69.791 1.00 84.69 311 LYS A O 1
ATOM 2504 N N . LYS A 1 312 ? -30.140 -1.334 68.256 1.00 81.94 312 LYS A N 1
ATOM 2505 C CA . LYS A 1 312 ? -29.734 -2.426 67.348 1.00 81.94 312 LYS A CA 1
ATOM 2506 C C . LYS A 1 312 ? -28.626 -2.013 66.376 1.00 81.94 312 LYS A C 1
ATOM 2508 O O . LYS A 1 312 ? -27.763 -2.834 66.079 1.00 81.94 312 LYS A O 1
ATOM 2513 N N . PHE A 1 313 ? -28.669 -0.779 65.869 1.00 82.50 313 PHE A N 1
ATOM 2514 C CA . PHE A 1 313 ? -27.682 -0.236 64.928 1.00 82.50 313 PHE A CA 1
ATOM 2515 C C . PHE A 1 313 ? -27.446 1.253 65.181 1.00 82.50 313 PHE A C 1
ATOM 2517 O O . PHE A 1 313 ? -28.385 1.986 65.493 1.00 82.50 313 PHE A O 1
ATOM 2524 N N . THR A 1 314 ? -26.203 1.695 64.991 1.00 84.50 314 THR A N 1
ATOM 2525 C CA . THR A 1 314 ? -25.786 3.087 65.227 1.00 84.50 314 THR A CA 1
ATOM 2526 C C . THR A 1 314 ? -26.302 4.044 64.149 1.00 84.50 314 THR A C 1
ATOM 2528 O O . THR A 1 314 ? -26.689 5.168 64.467 1.00 84.50 314 THR A O 1
ATOM 2531 N N . TYR A 1 315 ? -26.345 3.593 62.890 1.00 87.00 315 TYR A N 1
ATOM 2532 C CA . TYR A 1 315 ? -26.797 4.382 61.742 1.00 87.00 315 TYR A CA 1
ATOM 2533 C C . TYR A 1 315 ? -28.003 3.737 61.051 1.00 87.00 315 TYR A C 1
ATOM 2535 O O . TYR A 1 315 ? -27.989 2.543 60.734 1.00 87.00 315 TYR A O 1
ATOM 2543 N N . TRP A 1 316 ? -29.020 4.552 60.758 1.00 88.88 316 TRP A N 1
ATOM 2544 C CA . TRP A 1 316 ? -30.256 4.127 60.096 1.00 88.88 316 TRP A CA 1
ATOM 2545 C C . TRP A 1 316 ? -30.627 5.035 58.920 1.00 88.88 316 TRP A C 1
ATOM 2547 O O . TRP A 1 316 ? -30.602 6.257 59.044 1.00 88.88 316 TRP A O 1
ATOM 2557 N N . SER A 1 317 ? -31.040 4.452 57.790 1.00 91.25 317 SER A N 1
ATOM 2558 C CA . SER A 1 317 ? -31.615 5.207 56.668 1.00 91.25 317 SER A CA 1
ATOM 2559 C C . SER A 1 317 ? -33.122 5.419 56.850 1.00 91.25 317 SER A C 1
ATOM 2561 O O . SER A 1 317 ? -33.815 4.618 57.487 1.00 91.25 317 SER A O 1
ATOM 2563 N N . MET A 1 318 ? -33.665 6.478 56.242 1.00 86.44 318 MET A N 1
ATOM 2564 C CA . MET A 1 318 ? -35.098 6.794 56.327 1.00 86.44 318 MET A CA 1
ATOM 2565 C C . MET A 1 318 ? -35.980 5.666 55.753 1.00 86.44 318 MET A C 1
ATOM 2567 O O . MET A 1 318 ? -37.041 5.347 56.293 1.00 86.44 318 MET A O 1
ATOM 2571 N N . LYS A 1 319 ? -35.502 4.985 54.703 1.00 87.88 319 LYS A N 1
ATOM 2572 C CA . LYS A 1 319 ? -36.175 3.822 54.104 1.00 87.88 319 LYS A CA 1
ATOM 2573 C C . LYS A 1 319 ? -36.234 2.635 55.072 1.00 87.88 319 LYS A C 1
ATOM 2575 O O . LYS A 1 319 ? -37.285 2.010 55.195 1.00 87.88 319 LYS A O 1
ATOM 2580 N N . ALA A 1 320 ? -35.143 2.358 55.787 1.00 87.12 320 ALA A N 1
ATOM 2581 C CA . ALA A 1 320 ? -35.089 1.271 56.762 1.00 87.12 320 ALA A CA 1
ATOM 2582 C C . ALA A 1 320 ? -35.984 1.549 57.986 1.00 87.12 320 ALA A C 1
ATOM 2584 O O . ALA A 1 320 ? -36.721 0.664 58.414 1.00 87.12 320 ALA A O 1
ATOM 2585 N N . LEU A 1 321 ? -36.008 2.791 58.489 1.00 87.06 321 LEU A N 1
ATOM 2586 C CA . LEU A 1 321 ? -36.899 3.183 59.592 1.00 87.06 321 LEU A CA 1
ATOM 2587 C C . LEU A 1 321 ? -38.377 3.120 59.193 1.00 87.06 321 LEU A C 1
ATOM 2589 O O . LEU A 1 321 ? -39.205 2.682 59.991 1.00 87.06 321 LEU A O 1
ATOM 2593 N N . ARG A 1 322 ? -38.719 3.501 57.955 1.00 87.62 322 ARG A N 1
ATOM 2594 C CA . ARG A 1 322 ? -40.082 3.351 57.423 1.00 87.62 322 ARG A CA 1
ATOM 2595 C C . ARG A 1 322 ? -40.492 1.881 57.332 1.00 87.62 322 ARG A C 1
ATOM 2597 O O . ARG A 1 322 ? -41.628 1.560 57.658 1.00 87.62 322 ARG A O 1
ATOM 2604 N N . ALA A 1 323 ? -39.588 0.998 56.914 1.00 86.94 323 ALA A N 1
ATOM 2605 C CA . ALA A 1 323 ? -39.871 -0.431 56.821 1.00 86.94 323 ALA A CA 1
ATOM 2606 C C . ALA A 1 323 ? -40.076 -1.084 58.202 1.00 86.94 323 ALA A C 1
ATOM 2608 O O . ALA A 1 323 ? -41.001 -1.878 58.358 1.00 86.94 323 ALA A O 1
ATOM 2609 N N . GLU A 1 324 ? -39.268 -0.718 59.202 1.00 84.25 324 GLU A N 1
ATOM 2610 C CA . GLU A 1 324 ? -39.345 -1.289 60.559 1.00 84.25 324 GLU A CA 1
ATOM 2611 C C . GLU A 1 324 ? -40.535 -0.729 61.361 1.00 84.25 324 GLU A C 1
ATOM 2613 O O . GLU A 1 324 ? -41.232 -1.470 62.048 1.00 84.25 324 GLU A O 1
ATOM 2618 N N . THR A 1 325 ? -40.803 0.578 61.272 1.00 84.94 325 THR A N 1
ATOM 2619 C CA . THR A 1 325 ? -41.861 1.235 62.072 1.00 84.94 325 THR A CA 1
ATOM 2620 C C . THR A 1 325 ? -43.214 1.306 61.362 1.00 84.94 325 THR A C 1
ATOM 2622 O O . THR A 1 325 ? -44.235 1.558 62.006 1.00 84.94 325 THR A O 1
ATOM 2625 N N . GLN A 1 326 ? -43.233 1.118 60.036 1.00 86.31 326 GLN A N 1
ATOM 2626 C CA . GLN A 1 326 ? -44.407 1.281 59.169 1.00 86.31 326 GLN A CA 1
ATOM 2627 C C . GLN A 1 326 ? -45.109 2.642 59.335 1.00 86.31 326 GLN A C 1
ATOM 2629 O O . GLN A 1 326 ? -46.287 2.775 59.026 1.00 86.31 326 GLN A O 1
ATOM 2634 N N . GLN A 1 327 ? -44.403 3.673 59.810 1.00 86.00 327 GLN A N 1
ATOM 2635 C CA . GLN A 1 327 ? -44.953 5.017 59.999 1.00 86.00 327 GLN A CA 1
ATOM 2636 C C . GLN A 1 327 ? -44.691 5.916 58.778 1.00 86.00 327 GLN A C 1
ATOM 2638 O O . GLN A 1 327 ? -43.716 5.711 58.048 1.00 86.00 327 GLN A O 1
ATOM 2643 N N . PRO A 1 328 ? -45.539 6.935 58.531 1.00 88.75 328 PRO A N 1
ATOM 2644 C CA . PRO A 1 328 ? -45.318 7.873 57.438 1.00 88.75 328 PRO A CA 1
ATOM 2645 C C . PRO A 1 328 ? -44.040 8.691 57.655 1.00 88.75 328 PRO A C 1
ATOM 2647 O O . PRO A 1 328 ? -43.760 9.167 58.754 1.00 88.75 328 PRO A O 1
ATOM 2650 N N . GLU A 1 329 ? -43.295 8.906 56.572 1.00 85.75 329 GLU A N 1
ATOM 2651 C CA . GLU A 1 329 ? -41.963 9.517 56.604 1.00 85.75 329 GLU A CA 1
ATOM 2652 C C . GLU A 1 329 ? -41.954 10.921 57.219 1.00 85.75 329 GLU A C 1
ATOM 2654 O O . GLU A 1 329 ? -41.080 11.235 58.020 1.00 85.75 329 GLU A O 1
ATOM 2659 N N . ALA A 1 330 ? -42.968 11.738 56.919 1.00 87.06 330 ALA A N 1
ATOM 2660 C CA . ALA A 1 330 ? -43.097 13.075 57.495 1.00 87.06 330 ALA A CA 1
ATOM 2661 C C . ALA A 1 330 ? -43.155 13.047 59.034 1.00 87.06 330 ALA A C 1
ATOM 2663 O O . ALA A 1 330 ? -42.528 13.874 59.686 1.00 87.06 330 ALA A O 1
ATOM 2664 N N . TYR A 1 331 ? -43.852 12.060 59.609 1.00 87.62 331 TYR A N 1
ATOM 2665 C CA . TYR A 1 331 ? -43.993 11.923 61.061 1.00 87.62 331 TYR A CA 1
ATOM 2666 C C . TYR A 1 331 ? -42.727 11.359 61.717 1.00 87.62 331 TYR A C 1
ATOM 2668 O O . TYR A 1 331 ? -42.377 11.731 62.838 1.00 87.62 331 TYR A O 1
ATOM 2676 N N . LEU A 1 332 ? -42.005 10.488 61.007 1.00 88.62 332 LEU A N 1
ATOM 2677 C CA . LEU A 1 332 ? -40.707 9.998 61.462 1.00 88.62 332 LEU A CA 1
ATOM 2678 C C . LEU A 1 332 ? -39.659 11.114 61.476 1.00 88.62 332 LEU A C 1
ATOM 2680 O O . LEU A 1 332 ? -38.932 11.216 62.458 1.00 88.62 332 LEU A O 1
ATOM 2684 N N . ARG A 1 333 ? -39.603 11.973 60.448 1.00 88.69 333 ARG A N 1
ATOM 2685 C CA . ARG A 1 333 ? -38.650 13.097 60.401 1.00 88.69 333 ARG A CA 1
ATOM 2686 C C . ARG A 1 333 ? -38.866 14.089 61.546 1.00 88.69 333 ARG A C 1
ATOM 2688 O O . ARG A 1 333 ? -37.896 14.430 62.208 1.00 88.69 333 ARG A O 1
ATOM 2695 N N . GLU A 1 334 ? -40.115 14.464 61.831 1.00 89.31 334 GLU A N 1
ATOM 2696 C CA . GLU A 1 334 ? -40.459 15.365 62.948 1.00 89.31 334 GLU A CA 1
ATOM 2697 C C . GLU A 1 334 ? -39.943 14.831 64.296 1.00 89.31 334 GLU A C 1
ATOM 2699 O O . GLU A 1 334 ? -39.382 15.566 65.105 1.00 89.31 334 GLU A O 1
ATOM 2704 N N . ASN A 1 335 ? -40.081 13.524 64.533 1.00 87.81 335 ASN A N 1
ATOM 2705 C CA . ASN A 1 335 ? -39.621 12.904 65.774 1.00 87.81 335 ASN A CA 1
ATOM 2706 C C . ASN A 1 335 ? -38.108 12.650 65.795 1.00 87.81 335 ASN A C 1
ATOM 2708 O O . ASN A 1 335 ? -37.494 12.762 66.857 1.00 87.81 335 ASN A O 1
ATOM 2712 N N . LEU A 1 336 ? -37.502 12.333 64.648 1.00 88.12 336 LEU A N 1
ATOM 2713 C CA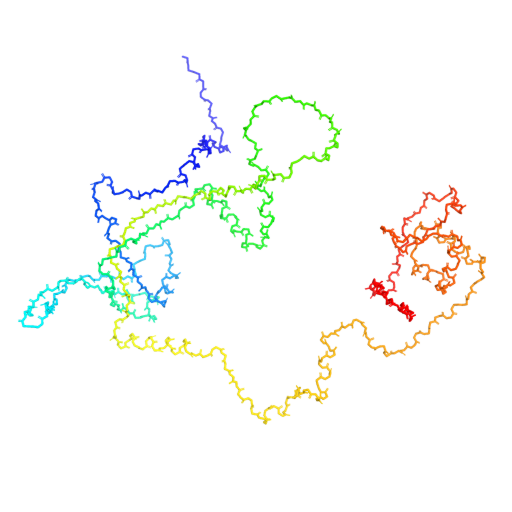 . LEU A 1 336 ? -36.057 12.153 64.510 1.00 88.12 336 LEU A CA 1
ATOM 2714 C C . LEU A 1 336 ? -35.302 13.471 64.677 1.00 88.12 336 LEU A C 1
ATOM 2716 O O . LEU A 1 336 ? -34.263 13.465 65.315 1.00 88.12 336 LEU A O 1
ATOM 2720 N N . GLU A 1 337 ? -35.820 14.602 64.208 1.00 87.62 337 GLU A N 1
ATOM 2721 C CA . GLU A 1 337 ? -35.176 15.914 64.385 1.00 87.62 337 GLU A CA 1
ATOM 2722 C C . GLU A 1 337 ? -35.031 16.307 65.871 1.00 87.62 337 GLU A C 1
ATOM 2724 O O . GLU A 1 337 ? -34.050 16.939 66.287 1.00 87.62 337 GLU A O 1
ATOM 2729 N N . LEU A 1 338 ? -35.969 15.853 66.710 1.00 85.31 338 LEU A N 1
ATOM 2730 C CA . LEU A 1 338 ? -35.919 16.063 68.154 1.00 85.31 338 LEU A CA 1
ATOM 2731 C C . LEU A 1 338 ? -34.801 15.235 68.817 1.00 85.31 338 LEU A C 1
ATOM 2733 O O . LEU A 1 338 ? -34.051 15.784 69.627 1.00 85.31 338 LEU A O 1
ATOM 2737 N N . ILE A 1 339 ? -34.646 13.951 68.462 1.00 84.12 339 ILE A N 1
ATOM 2738 C CA . ILE A 1 339 ? -33.779 12.989 69.187 1.00 84.12 339 ILE A CA 1
ATOM 2739 C C . ILE A 1 339 ? -32.478 12.589 68.460 1.00 84.12 339 ILE A C 1
ATOM 2741 O O . ILE A 1 339 ? -31.570 12.034 69.081 1.00 84.12 339 ILE A O 1
ATOM 2745 N N . ALA A 1 340 ? -32.373 12.845 67.160 1.00 86.19 340 ALA A N 1
ATOM 2746 C CA . ALA A 1 340 ? -31.317 12.370 66.269 1.00 86.19 340 ALA A CA 1
ATOM 2747 C C . ALA A 1 340 ? -30.769 13.498 65.373 1.00 86.19 340 ALA A C 1
ATOM 2749 O O . ALA A 1 340 ? -31.358 14.569 65.235 1.00 86.19 340 ALA A O 1
ATOM 2750 N N . GLU A 1 341 ? -29.606 13.249 64.782 1.00 86.81 341 GLU A N 1
ATOM 2751 C CA . GLU A 1 341 ? -28.899 14.115 63.843 1.00 86.81 341 GLU A CA 1
ATOM 2752 C C . GLU A 1 341 ? -28.758 13.404 62.489 1.00 86.81 341 GLU A C 1
ATOM 2754 O O . GLU A 1 341 ? -28.503 12.196 62.428 1.00 86.81 341 GLU A O 1
ATOM 2759 N N . LEU A 1 342 ? -28.953 14.157 61.404 1.00 89.56 342 LEU A N 1
ATOM 2760 C CA . LEU A 1 342 ? -28.811 13.681 60.030 1.00 89.56 342 LEU A CA 1
ATOM 2761 C C . LEU A 1 342 ? -27.406 13.984 59.505 1.00 89.56 342 LEU A C 1
ATOM 2763 O O . LEU A 1 342 ? -27.021 15.147 59.374 1.00 89.56 342 LEU A O 1
ATOM 2767 N N . HIS A 1 343 ? -26.683 12.945 59.094 1.00 86.75 343 HIS A N 1
ATOM 2768 C CA . HIS A 1 343 ? -25.400 13.092 58.408 1.00 86.75 343 HIS A CA 1
ATOM 2769 C C . HIS A 1 343 ? -25.639 13.479 56.947 1.00 86.75 343 HIS A C 1
ATOM 2771 O O . HIS A 1 343 ? -26.095 12.665 56.147 1.00 86.75 343 HIS A O 1
ATOM 2777 N N . LYS A 1 344 ? -25.349 14.733 56.579 1.00 84.94 344 LYS A N 1
ATOM 2778 C CA . LYS A 1 344 ? -25.572 15.253 55.213 1.00 84.94 344 LYS A CA 1
ATOM 2779 C C . LYS A 1 344 ? -24.461 14.895 54.217 1.00 84.94 344 LYS A C 1
ATOM 2781 O O . LYS A 1 344 ? -24.655 15.044 53.019 1.00 84.94 344 LYS A O 1
ATOM 2786 N N . SER A 1 345 ? -23.295 14.456 54.691 1.00 79.06 345 SER A N 1
ATOM 2787 C CA . SER A 1 345 ? -22.131 14.170 53.845 1.00 79.06 345 SER A CA 1
ATOM 2788 C C . SER A 1 345 ? -21.263 13.059 54.440 1.00 79.06 345 SER A C 1
ATOM 2790 O O . SER A 1 345 ? -21.338 12.769 55.634 1.00 79.06 345 SER A O 1
ATOM 2792 N N . GLY A 1 346 ? -20.433 12.436 53.603 1.00 81.69 346 GLY A N 1
ATOM 2793 C CA . GLY A 1 346 ? -19.532 11.343 53.973 1.00 81.69 346 GLY A CA 1
ATOM 2794 C C . GLY A 1 346 ? -20.094 9.946 53.694 1.00 81.69 346 GLY A C 1
ATOM 2795 O O . GLY A 1 346 ? -21.159 9.780 53.109 1.00 81.69 346 GLY A O 1
ATOM 2796 N N . SER A 1 347 ? -19.364 8.917 54.135 1.00 78.25 347 SER A N 1
ATOM 2797 C CA . SER A 1 347 ? -19.720 7.503 53.915 1.00 78.25 347 SER A CA 1
ATOM 2798 C C . SER A 1 347 ? -21.081 7.088 54.496 1.00 78.25 347 SER A C 1
ATOM 2800 O O . SER A 1 347 ? -21.602 6.042 54.119 1.00 78.25 347 SER A O 1
ATOM 2802 N N . PHE A 1 348 ? -21.629 7.878 55.421 1.00 77.75 348 PHE A N 1
ATOM 2803 C CA . PHE A 1 348 ? -22.937 7.671 56.043 1.00 77.75 348 PHE A CA 1
ATOM 2804 C C . PHE A 1 348 ? -23.921 8.793 55.680 1.00 77.75 348 PHE A C 1
ATOM 2806 O O . PHE A 1 348 ? -24.839 9.082 56.445 1.00 77.75 348 PHE A O 1
ATOM 2813 N N . ALA A 1 349 ? -23.740 9.441 54.522 1.00 81.06 349 ALA A N 1
ATOM 2814 C CA . ALA A 1 349 ? -24.678 10.443 54.030 1.00 81.06 349 ALA A CA 1
ATOM 2815 C C . ALA A 1 349 ? -26.113 9.884 54.010 1.00 81.06 349 ALA A C 1
ATOM 2817 O O . ALA A 1 349 ? -26.341 8.702 53.733 1.00 81.06 349 ALA A O 1
ATOM 2818 N N . ASN A 1 350 ? -27.082 10.731 54.347 1.00 86.50 350 ASN A N 1
ATOM 2819 C CA . ASN A 1 350 ? -28.506 10.403 54.449 1.00 86.50 350 ASN A CA 1
ATOM 2820 C C . ASN A 1 350 ? -28.876 9.384 55.549 1.00 86.50 350 ASN A C 1
ATOM 2822 O O . ASN A 1 350 ? -29.978 8.825 55.526 1.00 86.50 350 ASN A O 1
ATOM 2826 N N . HIS A 1 351 ? -27.992 9.149 56.526 1.00 88.81 351 HIS A N 1
ATOM 2827 C CA . HIS A 1 351 ? -28.286 8.326 57.702 1.00 88.81 351 HIS A CA 1
ATOM 2828 C C . HIS A 1 351 ? -28.529 9.180 58.950 1.00 88.81 351 HIS A C 1
ATOM 2830 O O . HIS A 1 351 ? -27.870 10.195 59.178 1.00 88.81 351 HIS A O 1
ATOM 2836 N N . TRP A 1 352 ? -29.465 8.725 59.778 1.00 90.00 352 TRP A N 1
ATOM 2837 C CA . TRP A 1 352 ? -29.772 9.285 61.087 1.00 90.00 352 TRP A CA 1
ATOM 2838 C C . TRP A 1 352 ? -28.967 8.564 62.168 1.00 90.00 352 TRP A C 1
ATOM 2840 O O . TRP A 1 352 ? -28.877 7.332 62.158 1.00 90.00 352 TRP A O 1
ATOM 2850 N N . SER A 1 353 ? -28.421 9.326 63.114 1.00 87.31 353 SER A N 1
ATOM 2851 C CA . SER A 1 353 ? -27.795 8.820 64.342 1.00 87.31 353 SER A CA 1
ATOM 2852 C C . SER A 1 353 ? -28.321 9.573 65.558 1.00 87.31 353 SER A C 1
ATOM 2854 O O . SER A 1 353 ? -28.610 10.759 65.464 1.00 87.31 353 SER A O 1
ATOM 2856 N N . LEU A 1 354 ? -28.418 8.920 66.713 1.00 87.00 354 LEU A N 1
ATOM 2857 C CA . LEU A 1 354 ? -28.889 9.559 67.945 1.00 87.00 354 LEU A CA 1
ATOM 2858 C C . LEU A 1 354 ? -27.964 10.719 68.378 1.00 87.00 354 LEU A C 1
ATOM 2860 O O . LEU A 1 354 ? -26.743 10.596 68.263 1.00 87.00 354 LEU A O 1
ATOM 2864 N N . LYS A 1 355 ? -28.528 11.812 68.913 1.00 83.69 355 LYS A N 1
ATOM 2865 C CA . LYS A 1 355 ? -27.733 12.910 69.496 1.00 83.69 355 LYS A CA 1
ATOM 2866 C C . LYS A 1 355 ? -26.942 12.421 70.714 1.00 83.69 355 LYS A C 1
ATOM 2868 O O . LYS A 1 355 ? -27.390 11.535 71.445 1.00 83.69 355 LYS A O 1
ATOM 2873 N N . GLU A 1 356 ? -25.788 13.039 70.958 1.00 70.56 356 GLU A N 1
ATOM 2874 C CA . GLU A 1 356 ? -24.850 12.643 72.019 1.00 70.56 356 GLU A CA 1
ATOM 2875 C C . GLU A 1 356 ? -25.474 12.703 73.426 1.00 70.56 356 GLU A C 1
ATOM 2877 O O . GLU A 1 356 ? -25.200 11.844 74.259 1.00 70.56 356 GLU A O 1
ATOM 2882 N N . GLU A 1 357 ? -26.417 13.621 73.650 1.00 74.38 357 GLU A N 1
ATOM 2883 C CA . GLU A 1 357 ? -27.144 13.789 74.919 1.00 74.38 357 GLU A CA 1
ATOM 2884 C C . GLU A 1 357 ? -28.070 12.613 75.269 1.00 74.38 357 GLU A C 1
ATOM 2886 O O . GLU A 1 357 ? -28.322 12.333 76.440 1.00 74.38 357 GLU A O 1
ATOM 2891 N N . PHE A 1 358 ? -28.574 11.901 74.259 1.00 64.62 358 PHE A N 1
ATOM 2892 C CA . PHE A 1 358 ? -29.482 10.765 74.437 1.00 64.62 358 PHE A CA 1
ATOM 2893 C C . PHE A 1 358 ? -28.752 9.419 74.337 1.00 64.62 358 PHE A C 1
ATOM 2895 O O . PHE A 1 358 ? -29.358 8.359 74.526 1.00 64.62 358 PHE A O 1
ATOM 2902 N N . ARG A 1 359 ? -27.443 9.437 74.054 1.00 66.81 359 ARG A N 1
ATOM 2903 C CA . ARG A 1 359 ? -26.618 8.237 73.924 1.00 66.81 359 ARG A CA 1
ATOM 2904 C C . ARG A 1 359 ? -26.290 7.693 75.316 1.00 66.81 359 ARG A C 1
ATOM 2906 O O . ARG A 1 359 ? -25.312 8.082 75.942 1.00 66.81 359 ARG A O 1
ATOM 2913 N N . SER A 1 360 ? -27.101 6.760 75.817 1.00 57.59 360 SER A N 1
ATOM 2914 C CA . SER A 1 360 ? -26.812 6.075 77.085 1.00 57.59 360 SER A CA 1
ATOM 2915 C C . SER A 1 360 ? -25.468 5.336 77.022 1.00 57.59 360 SER A C 1
ATOM 2917 O O . SER A 1 360 ? -25.200 4.645 76.035 1.00 57.59 360 SER A O 1
ATOM 2919 N N . SER A 1 361 ? -24.669 5.394 78.095 1.00 48.34 361 SER A N 1
ATOM 2920 C CA . SER A 1 361 ? -23.328 4.786 78.228 1.00 48.34 361 SER A CA 1
ATOM 2921 C C . SER A 1 361 ? -23.247 3.254 78.044 1.00 48.34 361 SER A C 1
ATOM 2923 O O . SER A 1 361 ? -22.190 2.673 78.260 1.00 48.34 361 SER A O 1
ATOM 2925 N N . SER A 1 362 ? -24.332 2.580 77.648 1.00 46.69 362 SER A N 1
ATOM 2926 C CA . SER A 1 362 ? -24.389 1.140 77.361 1.00 46.69 362 SER A CA 1
ATOM 2927 C C . SER A 1 362 ? -24.320 0.775 75.867 1.00 46.69 362 SER A C 1
ATOM 2929 O O . SER A 1 362 ? -24.312 -0.408 75.534 1.00 46.69 362 SER A O 1
ATOM 2931 N N . ALA A 1 363 ? -24.243 1.744 74.948 1.00 52.59 363 ALA A N 1
ATOM 2932 C CA . ALA A 1 363 ? -24.247 1.497 73.499 1.00 52.59 363 ALA A CA 1
ATOM 2933 C C . ALA A 1 363 ? -22.844 1.208 72.912 1.00 52.59 363 ALA A C 1
ATOM 2935 O O . ALA A 1 363 ? -22.400 1.889 71.985 1.00 52.59 363 ALA A O 1
ATOM 2936 N N . THR A 1 364 ? -22.145 0.200 73.449 1.00 46.31 364 THR A N 1
ATOM 2937 C CA . THR A 1 364 ? -20.807 -0.230 72.968 1.00 46.31 364 THR A CA 1
ATOM 2938 C C . THR A 1 364 ? -20.839 -1.570 72.215 1.00 46.31 364 THR A C 1
ATOM 2940 O O . THR A 1 364 ? -19.800 -2.133 71.894 1.00 46.31 364 THR A O 1
ATOM 2943 N N . GLY A 1 365 ? -22.016 -2.099 71.870 1.00 51.16 365 GLY A N 1
ATOM 2944 C CA . GLY A 1 365 ? -22.117 -3.358 71.124 1.00 51.16 365 GLY A CA 1
ATOM 2945 C C . GLY A 1 365 ? -23.293 -3.378 70.160 1.00 51.16 365 GLY A C 1
ATOM 2946 O O . GLY A 1 365 ? -24.356 -3.867 70.520 1.00 51.16 365 GLY A O 1
ATOM 2947 N N . ALA A 1 366 ? -23.110 -2.857 68.947 1.00 46.62 366 ALA A N 1
ATOM 2948 C CA . ALA A 1 366 ? -24.085 -2.990 67.867 1.00 46.62 366 ALA A CA 1
ATOM 2949 C C . ALA A 1 366 ? -23.447 -2.670 66.506 1.00 46.62 366 ALA A C 1
ATOM 2951 O O . ALA A 1 366 ? -22.662 -1.733 66.381 1.00 46.62 366 ALA A O 1
ATOM 2952 N N . ASN A 1 367 ? -23.788 -3.471 65.495 1.00 57.50 367 ASN A N 1
ATOM 2953 C CA . ASN A 1 367 ? -23.364 -3.325 64.102 1.00 57.50 367 ASN A CA 1
ATOM 2954 C C . ASN A 1 367 ? -23.513 -1.873 63.602 1.00 57.50 367 ASN A C 1
ATOM 2956 O O . ASN A 1 367 ? -24.500 -1.202 63.905 1.00 57.50 367 ASN A O 1
ATOM 2960 N N . ALA A 1 368 ? -22.540 -1.392 62.818 1.00 62.78 368 ALA A N 1
ATOM 2961 C CA . ALA A 1 368 ? -22.446 0.026 62.465 1.00 62.78 368 ALA A CA 1
ATOM 2962 C C . ALA A 1 368 ? -23.673 0.537 61.685 1.00 62.78 368 ALA A C 1
ATOM 2964 O O . ALA A 1 368 ? -24.188 1.602 62.007 1.00 62.78 368 ALA A O 1
ATOM 2965 N N . VAL A 1 369 ? -24.187 -0.225 60.715 1.00 65.81 369 VAL A N 1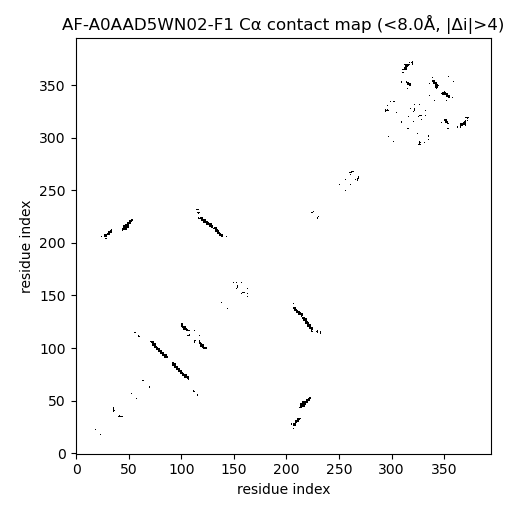
ATOM 2966 C CA . VAL A 1 369 ? -25.262 0.219 59.810 1.00 65.81 369 VAL A CA 1
ATOM 2967 C C . VAL A 1 369 ? -26.373 -0.826 59.744 1.00 65.81 369 VAL A C 1
ATOM 2969 O O . VAL A 1 369 ? -26.091 -2.018 59.599 1.00 65.81 369 VAL A O 1
ATOM 2972 N N . ALA A 1 370 ? -27.631 -0.387 59.837 1.00 67.12 370 ALA A N 1
ATOM 2973 C CA . ALA A 1 370 ? -28.786 -1.258 59.643 1.00 67.12 370 ALA A CA 1
ATOM 2974 C C . ALA A 1 370 ? -28.857 -1.750 58.183 1.00 67.12 370 ALA A C 1
ATOM 2976 O O . ALA A 1 370 ? -28.814 -0.925 57.265 1.00 67.12 370 ALA A O 1
ATOM 2977 N N . PRO A 1 371 ? -28.988 -3.066 57.929 1.00 62.38 371 PRO A N 1
ATOM 2978 C CA . PRO A 1 371 ? -29.148 -3.570 56.575 1.00 62.38 371 PRO A CA 1
ATOM 2979 C C . PRO A 1 371 ? -30.459 -3.042 55.993 1.00 62.38 371 PRO A C 1
ATOM 2981 O O . PRO A 1 371 ? -31.529 -3.186 56.586 1.00 62.38 371 PRO A O 1
ATOM 2984 N N . ILE A 1 372 ? -30.382 -2.442 54.807 1.00 58.09 372 ILE A N 1
ATOM 2985 C CA . ILE A 1 372 ? -31.568 -2.143 54.011 1.00 58.09 372 ILE A CA 1
ATOM 2986 C C . ILE A 1 372 ? -32.109 -3.504 53.578 1.00 58.09 372 ILE A C 1
ATOM 2988 O O . ILE A 1 372 ? -31.553 -4.125 52.676 1.00 58.09 372 ILE A O 1
ATOM 2992 N N . ALA A 1 373 ? -33.142 -4.002 54.264 1.00 44.25 373 ALA A N 1
ATOM 2993 C CA . ALA A 1 373 ? -33.849 -5.201 53.841 1.00 44.25 373 ALA A CA 1
ATOM 2994 C C . ALA A 1 373 ? -34.400 -4.939 52.435 1.00 44.25 373 ALA A C 1
ATOM 2996 O O . ALA A 1 373 ? -35.379 -4.216 52.247 1.00 44.25 373 ALA A O 1
ATOM 2997 N N . SER A 1 374 ? -33.705 -5.478 51.439 1.00 38.78 374 SER A N 1
ATOM 2998 C CA . SER A 1 374 ? -34.036 -5.418 50.025 1.00 38.78 374 SER A CA 1
ATOM 2999 C C . SER A 1 374 ? -35.212 -6.346 49.732 1.00 38.78 374 SER A C 1
ATOM 3001 O O . SER A 1 374 ? -35.090 -7.357 49.050 1.00 38.78 374 SER A O 1
ATOM 3003 N N . ALA A 1 375 ? -36.388 -5.977 50.230 1.00 39.06 375 ALA A N 1
ATOM 3004 C CA . ALA A 1 375 ? -37.635 -6.296 49.557 1.00 39.06 375 ALA A CA 1
ATOM 3005 C C . ALA A 1 375 ? -37.938 -5.129 48.609 1.00 39.06 375 ALA A C 1
ATOM 3007 O O . ALA A 1 375 ? -38.682 -4.228 48.972 1.00 39.06 375 ALA A O 1
ATOM 3008 N N . ASP A 1 376 ? -37.209 -5.092 47.487 1.00 36.19 376 ASP A N 1
ATOM 3009 C CA . ASP A 1 376 ? -37.559 -4.503 46.180 1.00 36.19 376 ASP A CA 1
ATOM 3010 C C . ASP A 1 376 ? -36.273 -4.065 45.441 1.00 36.19 376 ASP A C 1
ATOM 3012 O O . ASP A 1 376 ? -35.517 -3.233 45.960 1.00 36.19 376 ASP A O 1
ATOM 3016 N N . PRO A 1 377 ? -35.985 -4.621 44.245 1.00 40.91 377 PRO A N 1
ATOM 3017 C CA . PRO A 1 377 ? -34.830 -4.254 43.444 1.00 40.91 377 PRO A CA 1
ATOM 3018 C C . PRO A 1 377 ? -35.199 -3.031 42.604 1.00 40.91 377 PRO A C 1
ATOM 3020 O O . PRO A 1 377 ? -35.582 -3.160 41.447 1.00 40.91 377 PRO A O 1
ATOM 3023 N N . ASP A 1 378 ? -35.123 -1.845 43.193 1.00 37.72 378 ASP A N 1
ATOM 3024 C CA . ASP A 1 378 ? -35.161 -0.606 42.417 1.00 37.72 378 ASP A CA 1
ATOM 3025 C C . ASP A 1 378 ? -34.218 0.409 43.061 1.00 37.72 378 ASP A C 1
ATOM 3027 O O . ASP A 1 378 ? -34.511 1.035 44.086 1.00 37.72 378 ASP A O 1
ATOM 3031 N N . GLY A 1 379 ? -32.999 0.433 42.525 1.00 43.84 379 GLY A N 1
ATOM 3032 C CA . GLY A 1 379 ? -31.964 1.389 42.871 1.00 43.84 379 GLY A CA 1
ATOM 3033 C C . GLY A 1 379 ? -32.150 2.638 42.027 1.00 43.84 379 GLY A C 1
ATOM 3034 O O . GLY A 1 379 ? -31.644 2.704 40.913 1.00 43.84 379 GLY A O 1
ATOM 3035 N N . SER A 1 380 ? -32.852 3.623 42.578 1.00 36.81 380 SER A N 1
ATOM 3036 C C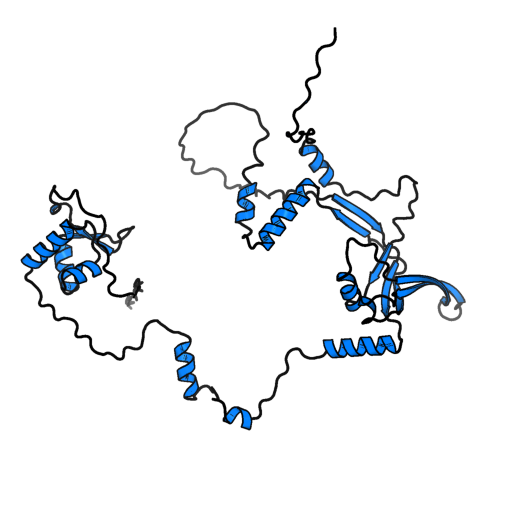A . SER A 1 380 ? -32.796 5.005 42.114 1.00 36.81 380 SER A CA 1
ATOM 3037 C C . SER A 1 380 ? -32.251 5.863 43.254 1.00 36.81 380 SER A C 1
ATOM 3039 O O . SER A 1 380 ? -32.969 6.236 44.185 1.00 36.81 380 SER A O 1
ATOM 3041 N N . GLU A 1 381 ? -30.947 6.112 43.201 1.00 38.47 381 GLU A N 1
ATOM 3042 C CA . GLU A 1 381 ? -30.304 7.243 43.861 1.00 38.47 381 GLU A CA 1
ATOM 3043 C C . GLU A 1 381 ? -30.881 8.501 43.193 1.00 38.47 381 GLU A C 1
ATOM 3045 O O . GLU A 1 381 ? -30.688 8.723 42.001 1.00 38.47 381 GLU A O 1
ATOM 3050 N N . PHE A 1 382 ? -31.737 9.228 43.911 1.00 35.59 382 PHE A N 1
ATOM 3051 C CA . PHE A 1 382 ? -32.419 10.408 43.383 1.00 35.59 382 PHE A CA 1
ATOM 3052 C C . PHE A 1 382 ? -31.473 11.609 43.489 1.00 35.59 382 PHE A C 1
ATOM 3054 O O . PHE A 1 382 ? -31.323 12.183 44.569 1.00 35.59 382 PHE A O 1
ATOM 3061 N N . GLU A 1 383 ? -30.821 11.956 42.375 1.00 37.31 383 GLU A N 1
ATOM 3062 C CA . GLU A 1 383 ? -30.303 13.307 42.136 1.00 37.31 383 GLU A CA 1
ATOM 3063 C C . GLU A 1 383 ? -31.497 14.269 42.109 1.00 37.31 383 GLU A C 1
ATOM 3065 O O . GLU A 1 383 ? -32.363 14.187 41.239 1.00 37.31 383 GLU A O 1
ATOM 3070 N N . GLY A 1 384 ? -31.572 15.147 43.107 1.00 35.09 384 GLY A N 1
ATOM 3071 C CA . GLY A 1 384 ? -32.495 16.272 43.092 1.00 35.09 384 GLY A CA 1
ATOM 3072 C C . GLY A 1 384 ? -31.869 17.432 42.329 1.00 35.09 384 GLY A C 1
ATOM 3073 O O . GLY A 1 384 ? -31.037 18.138 42.892 1.00 35.09 384 GLY A O 1
ATOM 3074 N N . ASP A 1 385 ? -32.286 17.619 41.077 1.00 33.06 385 ASP A N 1
ATOM 3075 C CA . ASP A 1 385 ? -32.196 18.902 40.377 1.00 33.06 385 ASP A CA 1
ATOM 3076 C C . ASP A 1 385 ? -33.106 19.910 41.105 1.00 33.06 385 ASP A C 1
ATOM 3078 O O . ASP A 1 385 ? -34.330 19.755 41.140 1.00 33.06 385 ASP A O 1
ATOM 3082 N N . GLU A 1 386 ? -32.509 20.929 41.726 1.00 37.03 386 GLU A N 1
ATOM 3083 C CA . GLU A 1 386 ? -33.226 22.098 42.240 1.00 37.03 386 GLU A CA 1
ATOM 3084 C C . GLU A 1 386 ? -33.449 23.098 41.092 1.00 37.03 386 GLU A C 1
ATOM 3086 O O . GLU A 1 386 ? -32.520 23.745 40.607 1.00 37.03 386 GLU A O 1
ATOM 3091 N N . GLU A 1 387 ? -34.705 23.231 40.653 1.00 35.03 387 GLU A N 1
ATOM 3092 C CA . GLU A 1 387 ? -35.171 24.361 39.846 1.00 35.03 387 GLU A CA 1
ATOM 3093 C C . GLU A 1 387 ? -35.266 25.621 40.727 1.00 35.03 387 GLU A C 1
ATOM 3095 O O . GLU A 1 387 ? -36.189 25.773 41.531 1.00 35.03 387 GLU A O 1
ATOM 3100 N N . ASP A 1 388 ? -34.324 26.550 40.552 1.00 35.00 388 ASP A N 1
ATOM 3101 C CA . ASP A 1 388 ? -34.370 27.883 41.158 1.00 35.00 388 ASP A CA 1
ATOM 3102 C C . ASP A 1 388 ? -35.444 28.757 40.488 1.00 35.00 388 ASP A C 1
ATOM 3104 O O . ASP A 1 388 ? -35.309 29.243 39.358 1.00 35.00 388 ASP A O 1
ATOM 3108 N N . ALA A 1 389 ? -36.523 29.005 41.228 1.00 35.78 389 ALA A N 1
ATOM 3109 C CA . ALA A 1 389 ? -37.547 29.974 40.882 1.00 35.78 389 ALA A CA 1
ATOM 3110 C C . ALA A 1 389 ? -37.141 31.402 41.303 1.00 35.78 389 ALA A C 1
ATOM 3112 O O . ALA A 1 389 ? -37.127 31.757 42.478 1.00 35.78 389 ALA A O 1
ATOM 3113 N N . THR A 1 390 ? -36.991 32.267 40.297 1.00 34.12 390 THR A N 1
ATOM 3114 C CA . THR A 1 390 ? -37.458 33.670 40.282 1.00 34.12 390 THR A CA 1
ATOM 3115 C C . THR A 1 390 ? -36.893 34.663 41.315 1.00 34.12 390 THR A C 1
ATOM 3117 O O . THR A 1 390 ? -37.482 34.889 42.371 1.00 34.12 390 THR A O 1
ATOM 3120 N N . THR A 1 391 ? -35.877 35.437 40.911 1.00 35.19 391 THR A N 1
ATOM 3121 C CA . THR A 1 391 ? -35.571 36.745 41.525 1.00 35.19 391 THR A CA 1
ATOM 3122 C C . THR A 1 391 ? -36.185 37.869 40.688 1.00 35.19 391 THR A C 1
ATOM 3124 O O . THR A 1 391 ? -35.855 38.053 39.517 1.00 35.19 391 THR A O 1
ATOM 3127 N N . LYS A 1 392 ? -37.108 38.612 41.308 1.00 33.47 392 LYS A N 1
ATOM 3128 C CA . LYS A 1 392 ? -37.727 39.845 40.802 1.00 33.47 392 LYS A CA 1
ATOM 3129 C C . LYS A 1 392 ? -36.661 40.893 40.454 1.00 33.47 392 LYS A C 1
ATOM 3131 O O . LYS A 1 392 ? -35.831 41.211 41.298 1.00 33.47 392 LYS A O 1
ATOM 3136 N N . MET A 1 393 ? -36.746 41.478 39.259 1.00 43.56 393 MET A N 1
ATOM 3137 C CA . MET A 1 393 ? -36.173 42.799 38.986 1.00 43.56 393 MET A CA 1
ATOM 3138 C C . MET A 1 393 ? -37.204 43.862 39.381 1.00 43.56 393 MET A C 1
ATOM 3140 O O . MET A 1 393 ? -38.323 43.856 38.866 1.00 43.56 393 MET A O 1
ATOM 3144 N N . GLU A 1 394 ? -36.836 44.729 40.323 1.00 40.09 394 GLU A N 1
ATOM 3145 C CA . GLU A 1 394 ? -37.510 46.009 40.548 1.00 40.09 394 GLU A CA 1
ATOM 3146 C C . GLU A 1 394 ? -37.163 46.990 39.420 1.00 40.09 394 GLU A C 1
ATOM 3148 O O . GLU A 1 394 ? -36.088 46.914 38.820 1.00 40.09 394 GLU A O 1
ATOM 3153 N N . ILE A 1 395 ? -38.134 47.856 39.129 1.00 41.09 395 ILE A N 1
ATOM 3154 C CA . ILE A 1 395 ? -38.093 48.963 38.163 1.00 41.09 395 ILE A CA 1
ATOM 3155 C C . ILE A 1 395 ? -37.303 50.134 38.738 1.00 41.09 395 ILE A C 1
ATOM 3157 O O . ILE A 1 395 ? -37.505 50.421 39.940 1.00 41.09 395 ILE A O 1
#

InterPro domains:
  IPR003196 Transcription initiation factor IIF, beta subunit [PTHR10445] (44-361)
  IPR011039 Transcription Factor IIF, Rap30/Rap74, interaction [SSF50916] (25-152)
  IPR036388 Winged helix-like DNA-binding domain superfamily [G3DSA:1.10.10.10] (294-360)
  IPR036390 Winged helix DNA-binding domain superfamily [SSF46785] (295-360)
  IPR040450 TFIIF beta subunit, HTH domain [PF02270] (294-359)
  IPR040504 TFIIF, beta subunit, N-terminal [PF17683] (46-225)